Protein AF-0000000071003602 (afdb_homodimer)

Secondary structure (DSSP, 8-state):
---PEEEEEP-BTTTB-TTHHHHHHGGGGTT-HHHHHHHHHHHHHHHHHHHHHHHHHT----HHHHHHHHHHHHHHHTT----HHHHHHHHHHHHTPPBPTTHHHHHHHHHH-SSEEEEEEESS-HHHHIIIIISSSTTGGGGGG-SEEEEGGGTT--TT-HHHHHHHHHHTT--GGGGGGEEEEES-HHHHHHHHHTT-EEEEE-TTSS-----SSTT---SEEESSGGGHHHHHHHHH-/---PEEEEEP-BTTTB-TTHHHHHHGGGGTT-HHHHHHHHHHHHHHHHHHHHHHHHHT----HHHHHHHHHHHHHHHTT----HHHHHHHHHHHHTPPBPTTHHHHHHHHHH-SSEEEEEEESS-HHHHIIIIISSSTTGGGGGG-SEEEEGGGTT--TT-HHHHHHHHHHTT--GGGGGGEEEEES-HHHHHHHHHTT-EEEEE-TTSS-----SSTT---SEEESSGGGHHHHHHHHH-

Organism: Aspergillus flavus (strain ATCC 200026 / FGSC A1120 / IAM 13836 / NRRL 3357 / JCM 12722 / SRRC 167) (NCBI:txid332952)

InterPro domains:
  IPR006328 L-2-Haloacid dehalogenase [TIGR01428] (6-209)
  IPR006439 HAD hydrolase, subfamily IA [PR00413] (4-15)
  IPR006439 HAD hydrolase, subfamily IA [PR00413] (33-46)
  IPR006439 HAD hydrolase, subfamily IA [PR00413] (47-60)
  IPR006439 HAD hydrolase, subfamily IA [PR00413] (111-124)
  IPR006439 HAD hydrolase, subfamily IA [PR00413] (146-162)
  IPR006439 HAD hydrolase, subfamily IA [TIGR01493] (7-196)
  IPR023198 Phosphoglycolate phosphatase-like, domain 2 [G3DSA:1.10.150.240] (18-95)
  IPR023214 HAD superfamily [G3DSA:3.40.50.1000] (6-216)
  IPR036412 HAD-like superfamily [SSF56784] (5-236)
  IPR051540 S-2-haloalkanoic acid dehalogenase [PTHR43316] (3-239)

Foldseek 3Di:
DPAFFEEEEEPEQFFFDLVCLLVVCCVQVVNPSVLSVQLSVQLVVQLVVVQVVCQVVVHFDASLVSSLVSSVVSCVVSVHDDDPVVSVVSSLCVLAGATDPQNVVLLVVLQPDPRYAYEYQYCHDPVSCCSAAPDPHNNNVSVVSHPYYQHLVVVRHGPLPLVSLCVVCVVVVHDLVCLQSYEYEEQDVSNQQSSVVSPYAYEHAPCPPPDDDDVPPPPRDHPYYHNHSNCVVVVVVVVVD/DPAFFEEEEEPEQFFFDLVCLLVVCCVQVVNPSVLSVQLSVQLVVQLVVVQVVCQVVVHFDASLVSSLVSSVVSCVVSVHDDDPVVSVVSSLCVLAGATDPQNVVLLVVLQPDPRYAYEYQYCHDPVSCCSAAPDPHNNNVSVVSHPYYQHLVVVRHDPLPLVSLCVVCVVVVHDLVCLQSYEYEEQDVSNQQSSVVSPYAYEHAPCPPPDDDDVPPPPRDHPYYHNHSNCVVVVVVVVVD

Structure (mmCIF, N/CA/C/O backbone):
data_AF-0000000071003602-model_v1
#
loop_
_entity.id
_entity.type
_entity.pdbx_description
1 polymer 'Haloacid dehalogenase-like hydrolase'
#
loop_
_atom_site.group_PDB
_atom_site.id
_atom_site.type_symbol
_atom_site.label_atom_id
_atom_site.label_alt_id
_atom_site.label_comp_id
_atom_site.label_asym_id
_atom_site.label_entity_id
_atom_site.label_seq_id
_atom_site.pdbx_PDB_ins_code
_atom_site.Cartn_x
_atom_site.Cartn_y
_atom_site.Cartn_z
_atom_site.occupancy
_atom_site.B_iso_or_equiv
_atom_site.auth_seq_id
_atom_site.auth_comp_id
_atom_site.auth_asym_id
_atom_site.auth_atom_id
_atom_site.pdbx_PDB_model_num
ATOM 1 N N . MET A 1 1 ? -23.641 35.125 7.359 1 46.16 1 MET A N 1
ATOM 2 C CA . MET A 1 1 ? -22.406 35 8.125 1 46.16 1 MET A CA 1
ATOM 3 C C . MET A 1 1 ? -21.328 34.312 7.301 1 46.16 1 MET A C 1
ATOM 5 O O . MET A 1 1 ? -21.625 33.5 6.426 1 46.16 1 MET A O 1
ATOM 9 N N . ALA A 1 2 ? -20.156 34.906 7.246 1 61.69 2 ALA A N 1
ATOM 10 C CA . ALA A 1 2 ? -19.188 34.406 6.262 1 61.69 2 ALA A CA 1
ATOM 11 C C . ALA A 1 2 ? -18.875 32.938 6.488 1 61.69 2 ALA A C 1
ATOM 13 O O . ALA A 1 2 ? -18.75 32.5 7.633 1 61.69 2 ALA A O 1
ATOM 14 N N . GLN A 1 3 ? -19.078 32.156 5.547 1 81.69 3 GLN A N 1
ATOM 15 C CA . GLN A 1 3 ? -18.891 30.719 5.633 1 81.69 3 GLN A CA 1
ATOM 16 C C . GLN A 1 3 ? -17.469 30.375 6.055 1 81.69 3 GLN A C 1
ATOM 18 O O . GLN A 1 3 ? -16.5 30.922 5.523 1 81.69 3 GLN A O 1
ATOM 23 N N . THR A 1 4 ? -17.312 29.734 7.277 1 89.94 4 THR A N 1
ATOM 24 C CA . THR A 1 4 ? -16.016 29.312 7.793 1 89.94 4 THR A CA 1
ATOM 25 C C . THR A 1 4 ? -15.445 28.172 6.953 1 89.94 4 THR A C 1
ATOM 27 O O . THR A 1 4 ? -16.141 27.203 6.668 1 89.94 4 THR A O 1
ATOM 30 N N . THR A 1 5 ? -14.258 28.391 6.438 1 94.31 5 THR A N 1
ATOM 31 C CA . THR A 1 5 ? -13.57 27.375 5.652 1 94.31 5 THR A CA 1
ATOM 32 C C . THR A 1 5 ? -12.789 26.438 6.559 1 94.31 5 THR A C 1
ATOM 34 O O . THR A 1 5 ? -11.961 26.875 7.355 1 94.31 5 THR A O 1
ATOM 37 N N . VAL A 1 6 ? -13.109 25.141 6.52 1 97.31 6 VAL A N 1
ATOM 38 C CA . VAL A 1 6 ? -12.383 24.141 7.289 1 97.31 6 VAL A CA 1
ATOM 39 C C . VAL A 1 6 ? -11.102 23.766 6.555 1 97.31 6 VAL A C 1
ATOM 41 O O . VAL A 1 6 ? -11.133 23.453 5.363 1 97.31 6 VAL A O 1
ATOM 44 N N . ILE A 1 7 ? -9.992 23.844 7.227 1 98.25 7 ILE A N 1
ATOM 45 C CA . ILE A 1 7 ? -8.695 23.469 6.688 1 98.25 7 ILE A CA 1
ATOM 46 C C . ILE A 1 7 ? -8.117 22.312 7.504 1 98.25 7 ILE A C 1
ATOM 48 O O . ILE A 1 7 ? -7.641 22.5 8.625 1 98.25 7 ILE A O 1
ATOM 52 N N . ALA A 1 8 ? -8.195 21.094 6.984 1 98.69 8 ALA A N 1
ATOM 53 C CA . ALA A 1 8 ? -7.762 19.891 7.68 1 98.69 8 ALA A CA 1
ATOM 54 C C . ALA A 1 8 ? -6.344 19.5 7.273 1 98.69 8 ALA A C 1
ATOM 56 O O . ALA A 1 8 ? -6.09 19.172 6.113 1 98.69 8 ALA A O 1
ATOM 57 N N . PHE A 1 9 ? -5.441 19.469 8.242 1 97.62 9 PHE A N 1
ATOM 58 C CA . PHE A 1 9 ? -4.027 19.234 7.984 1 97.62 9 PHE A CA 1
ATOM 59 C C . PHE A 1 9 ? -3.65 17.781 8.305 1 97.62 9 PHE A C 1
ATOM 61 O O . PHE A 1 9 ? -3.834 17.328 9.438 1 97.62 9 PHE A O 1
ATOM 68 N N . ASP A 1 10 ? -3.135 17.156 7.273 1 97.94 10 ASP A N 1
ATOM 69 C CA . ASP A 1 10 ? -2.395 15.93 7.535 1 97.94 10 ASP A CA 1
ATOM 70 C C . ASP A 1 10 ? -1.166 16.203 8.398 1 97.94 10 ASP A C 1
ATOM 72 O O . ASP A 1 10 ? -0.612 17.297 8.367 1 97.94 10 ASP A O 1
ATOM 76 N N . VAL A 1 11 ? -0.741 15.156 9.102 1 94.38 11 VAL A N 1
ATOM 77 C CA . VAL A 1 11 ? 0.343 15.375 10.047 1 94.38 11 VAL A CA 1
ATOM 78 C C . VAL A 1 11 ? 1.637 14.766 9.508 1 94.38 11 VAL A C 1
ATOM 80 O O . VAL A 1 11 ? 2.551 15.492 9.117 1 94.38 11 VAL A O 1
ATOM 83 N N . TYR A 1 12 ? 1.685 13.492 9.391 1 92.75 12 TYR A N 1
ATOM 84 C CA . TYR A 1 12 ? 2.916 12.789 9.047 1 92.75 12 TYR A CA 1
ATOM 85 C C . TYR A 1 12 ? 3.223 12.914 7.559 1 92.75 12 TYR A C 1
ATOM 87 O O . TYR A 1 12 ? 2.436 12.469 6.719 1 92.75 12 TYR A O 1
ATOM 95 N N . GLY A 1 13 ? 4.328 13.523 7.289 1 93.25 13 GLY A N 1
ATOM 96 C CA . GLY A 1 13 ? 4.727 13.766 5.914 1 93.25 13 GLY A CA 1
ATOM 97 C C . GLY A 1 13 ? 4.238 15.102 5.379 1 93.25 13 GLY A C 1
ATOM 98 O O . GLY A 1 13 ? 4.598 15.5 4.273 1 93.25 13 GLY A O 1
ATOM 99 N N . THR A 1 14 ? 3.449 15.773 6.176 1 95.88 14 THR A N 1
ATOM 100 C CA . THR A 1 14 ? 2.906 17.062 5.773 1 95.88 14 THR A CA 1
ATOM 101 C C . THR A 1 14 ? 3.318 18.156 6.758 1 95.88 14 THR A C 1
ATOM 103 O O . THR A 1 14 ? 4.078 19.062 6.406 1 95.88 14 THR A O 1
ATOM 106 N N . LEU A 1 15 ? 2.924 18.078 8.016 1 93.75 15 LEU A N 1
ATOM 107 C CA . LEU A 1 15 ? 3.406 18.984 9.047 1 93.75 15 LEU A CA 1
ATOM 108 C C . LEU A 1 15 ? 4.75 18.531 9.602 1 93.75 15 LEU A C 1
ATOM 110 O O . LEU A 1 15 ? 5.664 19.328 9.781 1 93.75 15 LEU A O 1
ATOM 114 N N . LEU A 1 16 ? 4.812 17.219 9.836 1 91.06 16 LEU A N 1
ATOM 115 C CA . LEU A 1 16 ? 6.02 16.625 10.398 1 91.06 16 LEU A CA 1
ATOM 116 C C . LEU A 1 16 ? 6.812 15.883 9.328 1 91.06 16 LEU A C 1
ATOM 118 O O . LEU A 1 16 ? 6.23 15.203 8.477 1 91.06 16 LEU A O 1
ATOM 122 N N . SER A 1 17 ? 8.148 16.016 9.406 1 88.56 17 SER A N 1
ATOM 123 C CA . SER A 1 17 ? 9.023 15.492 8.359 1 88.56 17 SER A CA 1
ATOM 124 C C . SER A 1 17 ? 9.656 14.164 8.773 1 88.56 17 SER A C 1
ATOM 126 O O . SER A 1 17 ? 10.547 14.133 9.617 1 88.56 17 SER A O 1
ATOM 128 N N . PRO A 1 18 ? 9.32 13.133 8.062 1 77.5 18 PRO A N 1
ATOM 129 C CA . PRO A 1 18 ? 9.977 11.852 8.352 1 77.5 18 PRO A CA 1
ATOM 130 C C . PRO A 1 18 ? 11.445 11.828 7.949 1 77.5 18 PRO A C 1
ATOM 132 O O . PRO A 1 18 ? 12.203 10.969 8.398 1 77.5 18 PRO A O 1
ATOM 135 N N . GLY A 1 19 ? 11.914 12.727 7.281 1 74.31 19 GLY A N 1
ATOM 136 C CA . GLY A 1 19 ? 13.281 12.773 6.789 1 74.31 19 GLY A CA 1
ATOM 137 C C . GLY A 1 19 ? 14.312 12.797 7.898 1 74.31 19 GLY A C 1
ATOM 138 O O . GLY A 1 19 ? 15.453 12.375 7.699 1 74.31 19 GLY A O 1
ATOM 139 N N . SER A 1 20 ? 14 13.242 9.023 1 78.44 20 SER A N 1
ATOM 140 C CA . SER A 1 20 ? 14.984 13.32 10.102 1 78.44 20 SER A CA 1
ATOM 141 C C . SER A 1 20 ? 15.234 11.945 10.719 1 78.44 20 SER A C 1
ATOM 143 O O . SER A 1 20 ? 16.25 11.727 11.391 1 78.44 20 SER A O 1
ATOM 145 N N . ILE A 1 21 ? 14.414 11.016 10.367 1 88.19 21 ILE A N 1
ATOM 146 C CA . ILE A 1 21 ? 14.461 9.695 10.992 1 88.19 21 ILE A CA 1
ATOM 147 C C . ILE A 1 21 ? 15.711 8.953 10.516 1 88.19 21 ILE A C 1
ATOM 149 O O . ILE A 1 21 ? 16.359 8.25 11.305 1 88.19 21 ILE A O 1
ATOM 153 N N . ALA A 1 22 ? 16.031 9.141 9.234 1 90.69 22 ALA A N 1
ATOM 154 C CA . ALA A 1 22 ? 17.203 8.461 8.703 1 90.69 22 ALA A CA 1
ATOM 155 C C . ALA A 1 22 ? 18.469 8.875 9.461 1 90.69 22 ALA A C 1
ATOM 157 O O . ALA A 1 22 ? 19.312 8.039 9.773 1 90.69 22 ALA A O 1
ATOM 158 N N . ARG A 1 23 ? 18.578 10.141 9.789 1 90.12 23 ARG A N 1
ATOM 159 C CA . ARG A 1 23 ? 19.734 10.641 10.531 1 90.12 23 ARG A CA 1
ATOM 160 C C . ARG A 1 23 ? 19.781 10.039 11.938 1 90.12 23 ARG A C 1
ATOM 162 O O . ARG A 1 23 ? 20.844 9.633 12.406 1 90.12 23 ARG A O 1
ATOM 169 N N . ASP A 1 24 ? 18.641 9.977 12.539 1 88.31 24 ASP A N 1
ATOM 170 C CA . ASP A 1 24 ? 18.547 9.414 13.883 1 88.31 24 ASP A CA 1
ATOM 171 C C . ASP A 1 24 ? 18.906 7.934 13.891 1 88.31 24 ASP A C 1
ATOM 173 O O . ASP A 1 24 ? 19.516 7.441 14.844 1 88.31 24 ASP A O 1
ATOM 177 N N . LEU A 1 25 ? 18.641 7.215 12.867 1 94.31 25 LEU A N 1
ATOM 178 C CA . LEU A 1 25 ? 18.859 5.781 12.734 1 94.31 25 LEU A CA 1
ATOM 179 C C . LEU A 1 25 ? 20.344 5.469 12.609 1 94.31 25 LEU A C 1
ATOM 181 O O . LEU A 1 25 ? 20.766 4.34 12.867 1 94.31 25 LEU A O 1
ATOM 185 N N . GLU A 1 26 ? 21.078 6.527 12.219 1 94.88 26 GLU A N 1
ATOM 186 C CA . GLU A 1 26 ? 22.484 6.289 11.922 1 94.88 26 GLU A CA 1
ATOM 187 C C . GLU A 1 26 ? 23.219 5.738 13.133 1 94.88 26 GLU A C 1
ATOM 189 O O . GLU A 1 26 ? 24.078 4.855 13 1 94.88 26 GLU A O 1
ATOM 194 N N . GLN A 1 27 ? 22.906 6.176 14.289 1 93.88 27 GLN A N 1
ATOM 195 C CA . GLN A 1 27 ? 23.609 5.777 15.508 1 93.88 27 GLN A CA 1
ATOM 196 C C . GLN A 1 27 ? 23.375 4.305 15.82 1 93.88 27 GLN A C 1
ATOM 198 O O . GLN A 1 27 ? 24.172 3.682 16.531 1 93.88 27 GLN A O 1
ATOM 203 N N . TYR A 1 28 ? 22.344 3.732 15.273 1 94.88 28 TYR A N 1
ATOM 204 C CA . TYR A 1 28 ? 22 2.354 15.586 1 94.88 28 TYR A CA 1
ATOM 205 C C . TYR A 1 28 ? 22.578 1.395 14.555 1 94.88 28 TYR A C 1
ATOM 207 O O . TYR A 1 28 ? 22.469 0.174 14.703 1 94.88 28 TYR A O 1
ATOM 215 N N . VAL A 1 29 ? 23.141 1.965 13.508 1 96.19 29 VAL A N 1
ATOM 216 C CA . VAL A 1 29 ? 23.656 1.116 12.445 1 96.19 29 VAL A CA 1
ATOM 217 C C . VAL A 1 29 ? 25.109 1.495 12.141 1 96.19 29 VAL A C 1
ATOM 219 O O . VAL A 1 29 ? 25.516 1.535 10.977 1 96.19 29 VAL A O 1
ATOM 222 N N . ASN A 1 30 ? 25.891 1.856 13.148 1 95.25 30 ASN A N 1
ATOM 223 C CA . ASN A 1 30 ? 27.297 2.191 13.062 1 95.25 30 ASN A CA 1
ATOM 224 C C . ASN A 1 30 ? 27.547 3.328 12.07 1 95.25 30 ASN A C 1
ATOM 226 O O . ASN A 1 30 ? 28.5 3.281 11.289 1 95.25 30 ASN A O 1
ATOM 230 N N . TYR A 1 31 ? 26.562 4.176 11.922 1 94.81 31 TYR A N 1
ATOM 231 C CA . TYR A 1 31 ? 26.641 5.406 11.141 1 94.81 31 TYR A CA 1
ATOM 232 C C . TYR A 1 31 ? 26.734 5.105 9.648 1 94.81 31 TYR A C 1
ATOM 234 O O . TYR A 1 31 ? 27.344 5.879 8.898 1 94.81 31 TYR A O 1
ATOM 242 N N . ASP A 1 32 ? 26.281 3.949 9.289 1 96 32 ASP A N 1
ATOM 243 C CA . ASP A 1 32 ? 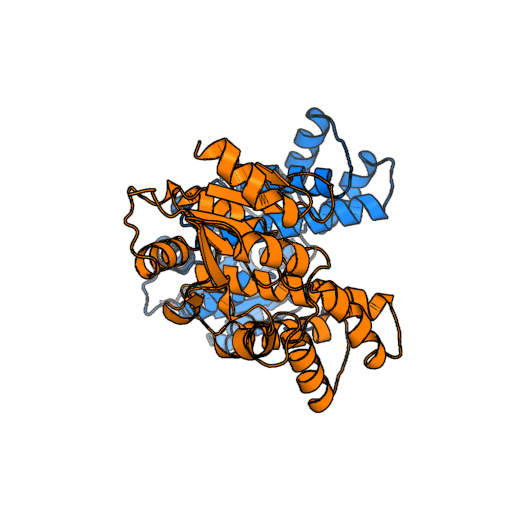26.062 3.625 7.883 1 96 32 ASP A CA 1
ATOM 244 C C . ASP A 1 32 ? 24.875 4.395 7.316 1 96 32 ASP A C 1
ATOM 246 O O . ASP A 1 32 ? 23.719 3.971 7.465 1 96 32 ASP A O 1
ATOM 250 N N . LYS A 1 33 ? 25.172 5.457 6.598 1 95.5 33 LYS A N 1
ATOM 251 C CA . LYS A 1 33 ? 24.141 6.371 6.117 1 95.5 33 LYS A CA 1
ATOM 252 C C . LYS A 1 33 ? 23.203 5.68 5.129 1 95.5 33 LYS A C 1
ATOM 254 O O . LYS A 1 33 ? 21.984 5.898 5.156 1 95.5 33 LYS A O 1
ATOM 259 N N . GLU A 1 34 ? 23.766 4.844 4.332 1 95.5 34 GLU A N 1
ATOM 260 C CA . GLU A 1 34 ? 22.953 4.145 3.332 1 95.5 34 GLU A CA 1
ATOM 261 C C . GLU A 1 34 ? 21.984 3.166 3.988 1 95.5 34 GLU A C 1
ATOM 263 O O . GLU A 1 34 ? 20.812 3.088 3.602 1 95.5 34 GLU A O 1
ATOM 268 N N . ARG A 1 35 ? 22.469 2.438 4.945 1 96.38 35 ARG A N 1
ATOM 269 C CA . ARG A 1 35 ? 21.625 1.494 5.668 1 96.38 35 ARG A CA 1
ATOM 270 C C . ARG A 1 35 ? 20.531 2.223 6.445 1 96.38 35 ARG A C 1
ATOM 272 O O . ARG A 1 35 ? 19.375 1.8 6.445 1 96.38 35 ARG A O 1
ATOM 279 N N . ALA A 1 36 ? 20.891 3.342 7.09 1 96.38 36 ALA A N 1
ATOM 280 C CA . ALA A 1 36 ? 19.922 4.145 7.828 1 96.38 36 ALA A CA 1
ATOM 281 C C . ALA A 1 36 ? 18.812 4.648 6.91 1 96.38 36 ALA A C 1
ATOM 283 O O . ALA A 1 36 ? 17.625 4.562 7.25 1 96.38 36 ALA A O 1
ATOM 284 N N . GLN A 1 37 ? 19.234 5.102 5.758 1 95.94 37 GLN A N 1
ATOM 285 C CA . GLN A 1 37 ? 18.266 5.594 4.785 1 95.94 37 GLN A CA 1
ATOM 286 C C . GLN A 1 37 ? 17.359 4.473 4.297 1 95.94 37 GLN A C 1
ATOM 288 O O . GLN A 1 37 ? 16.156 4.668 4.137 1 95.94 37 GLN A O 1
ATOM 293 N N . SER A 1 38 ? 17.938 3.309 4.066 1 96.44 38 SER A N 1
ATOM 294 C CA . SER A 1 38 ? 17.156 2.16 3.617 1 96.44 38 SER A CA 1
ATOM 295 C C . SER A 1 38 ? 16.109 1.763 4.652 1 96.44 38 SER A C 1
ATOM 297 O O . SER A 1 38 ? 14.953 1.504 4.312 1 96.44 38 SER A O 1
ATOM 299 N N . ILE A 1 39 ? 16.5 1.75 5.918 1 97.38 39 ILE A N 1
ATOM 300 C CA . ILE A 1 39 ? 15.57 1.394 6.992 1 97.38 39 ILE A CA 1
ATOM 301 C C . ILE A 1 39 ? 14.438 2.416 7.062 1 97.38 39 ILE A C 1
ATOM 303 O O . ILE A 1 39 ? 13.266 2.047 7.125 1 97.38 39 ILE A O 1
ATOM 307 N N . ALA A 1 40 ? 14.797 3.674 7.035 1 96.56 40 ALA A N 1
ATOM 308 C CA . ALA A 1 40 ? 13.789 4.734 7.133 1 96.56 40 ALA A CA 1
ATOM 309 C C . ALA A 1 40 ? 12.797 4.652 5.977 1 96.56 40 ALA A C 1
ATOM 311 O O . ALA A 1 40 ? 11.594 4.793 6.176 1 96.56 40 ALA A O 1
ATOM 312 N N . THR A 1 41 ? 13.328 4.406 4.797 1 96 41 THR A N 1
ATOM 313 C CA . THR A 1 41 ? 12.492 4.324 3.6 1 96 41 THR A CA 1
ATOM 314 C C . THR A 1 41 ? 11.539 3.137 3.682 1 96 41 THR A C 1
ATOM 316 O O . THR A 1 41 ? 10.344 3.275 3.422 1 96 41 THR A O 1
ATOM 319 N N . LEU A 1 42 ? 12.039 1.995 4.07 1 97.31 42 LEU A N 1
ATOM 320 C CA . LEU A 1 42 ? 11.211 0.803 4.195 1 97.31 42 LEU A CA 1
ATOM 321 C C . LEU A 1 42 ? 10.195 0.963 5.324 1 97.31 42 LEU A C 1
ATOM 323 O O . LEU A 1 42 ? 9.047 0.541 5.199 1 97.31 42 LEU A O 1
ATOM 327 N N . TRP A 1 43 ? 10.648 1.594 6.402 1 97.56 43 TRP A N 1
ATOM 328 C CA . TRP A 1 43 ? 9.789 1.825 7.555 1 97.56 43 TRP A CA 1
ATOM 329 C C . TRP A 1 43 ? 8.539 2.613 7.156 1 97.56 43 TRP A C 1
ATOM 331 O O . TRP A 1 43 ? 7.418 2.186 7.422 1 97.56 43 TRP A O 1
ATOM 341 N N . ARG A 1 44 ? 8.773 3.645 6.465 1 96.81 44 ARG A N 1
ATOM 342 C CA . ARG A 1 44 ? 7.668 4.492 6.027 1 96.81 44 ARG A CA 1
ATOM 343 C C . ARG A 1 44 ? 6.785 3.762 5.02 1 96.81 44 ARG A C 1
ATOM 345 O O . ARG A 1 44 ? 5.559 3.826 5.102 1 96.81 44 ARG A O 1
ATOM 352 N N . ARG A 1 45 ? 7.371 3.088 4.16 1 97.44 45 ARG A N 1
ATOM 353 C CA . ARG A 1 45 ? 6.621 2.344 3.152 1 97.44 45 ARG A CA 1
ATOM 354 C C . ARG A 1 45 ? 5.723 1.299 3.801 1 97.44 45 ARG A C 1
ATOM 356 O O . ARG A 1 45 ? 4.527 1.229 3.502 1 97.44 45 ARG A O 1
ATOM 363 N N . TYR A 1 46 ? 6.309 0.491 4.676 1 98.62 46 TYR A N 1
ATOM 364 C CA . TYR A 1 46 ? 5.527 -0.556 5.324 1 98.62 46 TYR A CA 1
ATOM 365 C C . TYR A 1 46 ? 4.426 0.042 6.188 1 98.62 46 TYR A C 1
ATOM 367 O O . TYR A 1 46 ? 3.314 -0.491 6.246 1 98.62 46 TYR A O 1
ATOM 375 N N . GLN A 1 47 ? 4.754 1.119 6.863 1 98.12 47 GLN A N 1
ATOM 376 C CA . GLN A 1 47 ? 3.762 1.807 7.684 1 98.12 47 GLN A CA 1
ATOM 377 C C . GLN A 1 47 ? 2.514 2.141 6.871 1 98.12 47 GLN A C 1
ATOM 379 O O . GLN A 1 47 ? 1.396 1.815 7.281 1 98.12 47 GLN A O 1
ATOM 384 N N . LEU A 1 48 ? 2.695 2.672 5.691 1 98.38 48 LEU A N 1
ATOM 385 C CA . LEU A 1 48 ? 1.58 3.07 4.84 1 98.38 48 LEU A CA 1
ATOM 386 C C . LEU A 1 48 ? 0.91 1.851 4.219 1 98.38 48 LEU A C 1
ATOM 388 O O . LEU A 1 48 ? -0.316 1.719 4.262 1 98.38 48 LEU A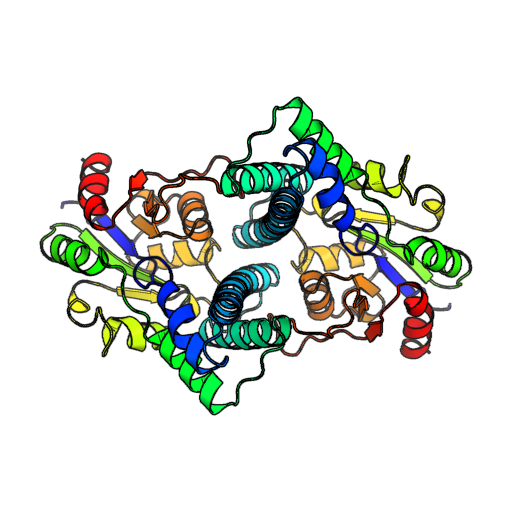 O 1
ATOM 392 N N . GLU A 1 49 ? 1.697 0.932 3.713 1 98.88 49 GLU A N 1
ATOM 393 C CA . GLU A 1 49 ? 1.14 -0.267 3.092 1 98.88 49 GLU A CA 1
ATOM 394 C C . GLU A 1 49 ? 0.253 -1.032 4.07 1 98.88 49 GLU A C 1
ATOM 396 O O . GLU A 1 49 ? -0.803 -1.543 3.689 1 98.88 49 GLU A O 1
ATOM 401 N N . TYR A 1 50 ? 0.722 -1.112 5.289 1 98.88 50 TYR A N 1
ATOM 402 C CA . TYR A 1 50 ? -0.037 -1.859 6.289 1 98.88 50 TYR A CA 1
ATOM 403 C C . TYR A 1 50 ? -1.414 -1.241 6.5 1 98.88 50 TYR A C 1
ATOM 405 O O . TYR A 1 50 ? -2.408 -1.957 6.633 1 98.88 50 TYR A O 1
ATOM 413 N N . THR A 1 51 ? -1.498 0.079 6.523 1 98.94 51 THR A N 1
ATOM 414 C CA . THR A 1 51 ? -2.797 0.708 6.727 1 98.94 51 THR A CA 1
ATOM 415 C C . THR A 1 51 ? -3.748 0.368 5.582 1 98.94 51 THR A C 1
ATOM 417 O O . THR A 1 51 ? -4.926 0.092 5.809 1 98.94 51 THR A O 1
ATOM 420 N N . TRP A 1 52 ? -3.275 0.352 4.379 1 98.94 52 TRP A N 1
ATOM 421 C CA . TRP A 1 52 ? -4.117 0.072 3.221 1 98.94 52 TRP A CA 1
ATOM 422 C C . TRP A 1 52 ? -4.527 -1.397 3.186 1 98.94 52 TRP A C 1
ATOM 424 O O . TRP A 1 52 ? -5.664 -1.724 2.844 1 98.94 52 TRP A O 1
ATOM 434 N N . ARG A 1 53 ? -3.584 -2.264 3.516 1 98.88 53 ARG A N 1
ATOM 435 C CA . ARG A 1 53 ? -3.895 -3.689 3.559 1 98.88 53 ARG A CA 1
ATOM 436 C C . ARG A 1 53 ? -4.902 -3.996 4.66 1 98.88 53 ARG A C 1
ATOM 438 O O . ARG A 1 53 ? -5.824 -4.789 4.465 1 98.88 53 ARG A O 1
ATOM 445 N N . LEU A 1 54 ? -4.719 -3.367 5.824 1 98.88 54 LEU A N 1
ATOM 446 C CA . LEU A 1 54 ? -5.668 -3.535 6.918 1 98.88 54 LEU A CA 1
ATOM 447 C C . LEU A 1 54 ? -7.055 -3.039 6.512 1 98.88 54 LEU A C 1
ATOM 449 O O . LEU A 1 54 ? -8.055 -3.723 6.746 1 98.88 54 LEU A O 1
ATOM 453 N N . ASN A 1 55 ? -7.102 -1.864 5.871 1 98.94 55 ASN A N 1
ATOM 454 C CA . ASN A 1 55 ? -8.375 -1.401 5.32 1 98.94 55 ASN A CA 1
ATOM 455 C C . ASN A 1 55 ? -9.016 -2.457 4.422 1 98.94 55 ASN A C 1
ATOM 457 O O . ASN A 1 55 ? -10.203 -2.756 4.559 1 98.94 55 ASN A O 1
ATOM 461 N N . SER A 1 56 ? -8.195 -3.049 3.51 1 98.81 56 SER A N 1
ATOM 462 C CA . SER A 1 56 ? -8.688 -4.035 2.551 1 98.81 56 SER A CA 1
ATOM 463 C C . SER A 1 56 ? -9.281 -5.246 3.26 1 98.81 56 SER A C 1
ATOM 465 O O . SER A 1 56 ? -10.289 -5.801 2.816 1 98.81 56 SER A O 1
ATOM 467 N N . MET A 1 57 ? -8.703 -5.582 4.41 1 98.62 57 MET A N 1
ATOM 468 C CA . MET A 1 57 ? -9.062 -6.809 5.113 1 98.62 57 MET A CA 1
ATOM 469 C C . MET A 1 57 ? -10.203 -6.559 6.102 1 98.62 57 MET A C 1
ATOM 471 O O . MET A 1 57 ? -10.734 -7.496 6.695 1 98.62 57 MET A O 1
ATOM 475 N N . GLY A 1 58 ? -10.57 -5.309 6.309 1 98.19 58 GLY A N 1
ATOM 476 C CA . GLY A 1 58 ? -11.547 -4.98 7.336 1 98.19 58 GLY A CA 1
ATOM 477 C C . GLY A 1 58 ? -11.016 -5.184 8.742 1 98.19 58 GLY A C 1
ATOM 478 O O . GLY A 1 58 ? -11.781 -5.488 9.664 1 98.19 58 GLY A O 1
ATOM 479 N N . LEU A 1 59 ? -9.703 -5.059 8.891 1 98.25 59 LEU A N 1
ATOM 480 C CA . LEU A 1 59 ? -9.031 -5.172 10.18 1 98.25 59 LEU A CA 1
ATOM 481 C C . LEU A 1 59 ? -8.477 -3.822 10.617 1 98.25 59 LEU A C 1
ATOM 483 O O . LEU A 1 59 ? -8.328 -2.91 9.805 1 98.25 59 LEU A O 1
ATOM 487 N N . TYR A 1 60 ? -8.227 -3.752 11.93 1 98.38 60 TYR A N 1
ATOM 488 C CA . TYR A 1 60 ? -7.645 -2.521 12.453 1 98.38 60 TYR A CA 1
ATOM 489 C C . TYR A 1 60 ? -6.719 -2.812 13.633 1 98.38 60 TYR A C 1
ATOM 491 O O . TYR A 1 60 ? -7.059 -3.607 14.508 1 98.38 60 TYR A O 1
ATOM 499 N N . ILE A 1 61 ? -5.613 -2.279 13.586 1 98.12 61 ILE A N 1
ATOM 500 C CA . ILE A 1 61 ? -4.754 -2.014 14.742 1 98.12 61 ILE A CA 1
ATOM 501 C C . ILE A 1 61 ? -4.352 -0.541 14.75 1 98.12 61 ILE A C 1
ATOM 503 O O . ILE A 1 61 ? -4.418 0.136 13.719 1 98.12 61 ILE A O 1
ATOM 507 N N . SER A 1 62 ? -4 -0.027 15.883 1 98 62 SER A N 1
ATOM 508 C CA . SER A 1 62 ? -3.734 1.405 15.961 1 98 62 SER A CA 1
ATOM 509 C C . SER A 1 62 ? -2.537 1.793 15.102 1 98 62 SER A C 1
ATOM 511 O O . SER A 1 62 ? -1.681 0.956 14.805 1 98 62 SER A O 1
ATOM 513 N N . PHE A 1 63 ? -2.494 3.051 14.656 1 97.94 63 PHE A N 1
ATOM 514 C CA . PHE A 1 63 ? -1.373 3.533 13.859 1 97.94 63 PHE A CA 1
ATOM 515 C C . PHE A 1 63 ? -0.062 3.387 14.625 1 97.94 63 PHE A C 1
ATOM 517 O O . PHE A 1 63 ? 0.985 3.133 14.023 1 97.94 63 PHE A O 1
ATOM 524 N N . GLU A 1 64 ? -0.122 3.518 15.953 1 96.31 64 GLU A N 1
ATOM 525 C CA . GLU A 1 64 ? 1.044 3.281 16.797 1 96.31 64 GLU A CA 1
ATOM 526 C C . GLU A 1 64 ? 1.566 1.857 16.641 1 96.31 64 GLU A C 1
ATOM 528 O O . GLU A 1 64 ? 2.77 1.647 16.469 1 96.31 64 GLU A O 1
ATOM 533 N N . GLU A 1 65 ? 0.689 0.931 16.688 1 97.81 65 GLU A N 1
ATOM 534 C CA . GLU A 1 65 ? 1.068 -0.468 16.516 1 97.81 65 GLU A CA 1
ATOM 535 C C . GLU A 1 65 ? 1.577 -0.729 15.094 1 97.81 65 GLU A C 1
ATOM 537 O O . GLU A 1 65 ? 2.562 -1.444 14.906 1 97.81 65 GLU A O 1
ATOM 542 N N . VAL A 1 66 ? 0.89 -0.142 14.109 1 98.56 66 VAL A N 1
ATOM 543 C CA . VAL A 1 66 ? 1.324 -0.251 12.727 1 98.56 66 VAL A CA 1
ATOM 544 C C . VAL A 1 66 ? 2.756 0.264 12.586 1 98.56 66 VAL A C 1
ATOM 546 O O . VAL A 1 66 ? 3.588 -0.365 11.93 1 98.56 66 VAL A O 1
ATOM 549 N N . THR A 1 67 ? 2.988 1.396 13.211 1 97.38 67 THR A N 1
ATOM 550 C CA . THR A 1 67 ? 4.301 2.029 13.148 1 97.38 67 THR A CA 1
ATOM 551 C C . THR A 1 67 ? 5.367 1.126 13.766 1 97.38 67 THR A C 1
ATOM 553 O O . THR A 1 67 ? 6.438 0.935 13.188 1 97.38 67 THR A O 1
ATOM 556 N N . HIS A 1 68 ? 5.031 0.577 14.859 1 98.12 68 HIS A N 1
ATOM 557 C CA . HIS A 1 68 ? 5.934 -0.362 15.516 1 98.12 68 HIS A CA 1
ATOM 558 C C . HIS A 1 68 ? 6.211 -1.571 14.633 1 98.12 68 HIS A C 1
ATOM 560 O O . HIS A 1 68 ? 7.371 -1.924 14.406 1 98.12 68 HIS A O 1
ATOM 566 N N . ASN A 1 69 ? 5.176 -2.205 14.172 1 98.69 69 ASN A N 1
ATOM 567 C CA . ASN A 1 69 ? 5.305 -3.398 13.344 1 98.69 69 ASN A CA 1
ATOM 568 C C . ASN A 1 69 ? 6.113 -3.117 12.078 1 98.69 69 ASN A C 1
ATOM 570 O O . ASN A 1 69 ? 6.938 -3.938 11.672 1 98.69 69 ASN A O 1
ATOM 574 N N . ALA A 1 70 ? 5.855 -1.966 11.461 1 98.5 70 ALA A N 1
ATOM 575 C CA . ALA A 1 70 ? 6.566 -1.571 10.25 1 98.5 70 ALA A CA 1
ATOM 576 C C . ALA A 1 70 ? 8.062 -1.414 10.508 1 98.5 70 ALA A C 1
ATOM 578 O O . ALA A 1 70 ? 8.883 -1.792 9.68 1 98.5 70 ALA A O 1
ATOM 579 N N . LEU A 1 71 ? 8.391 -0.861 11.695 1 98 71 LEU A N 1
ATOM 580 C CA . LEU A 1 71 ? 9.797 -0.722 12.055 1 98 71 LEU A CA 1
ATOM 581 C C . LEU A 1 71 ? 10.469 -2.086 12.148 1 98 71 LEU A C 1
ATOM 583 O O . LEU A 1 71 ? 11.539 -2.297 11.57 1 98 71 LEU A O 1
ATOM 587 N N . ILE A 1 72 ? 9.828 -2.994 12.805 1 98.25 72 ILE A N 1
ATOM 588 C CA . ILE A 1 72 ? 10.391 -4.324 12.984 1 98.25 72 ILE A CA 1
ATOM 589 C C . ILE A 1 72 ? 10.594 -4.992 11.633 1 98.25 72 ILE A C 1
ATOM 591 O O . ILE A 1 72 ? 11.648 -5.586 11.375 1 98.25 72 ILE A O 1
ATOM 595 N N . HIS A 1 73 ? 9.602 -4.863 10.797 1 98.44 73 HIS A N 1
ATOM 596 C CA . HIS A 1 73 ? 9.703 -5.426 9.453 1 98.44 73 HIS A CA 1
ATOM 597 C C . HIS A 1 73 ? 10.867 -4.816 8.68 1 98.44 73 HIS A C 1
ATOM 599 O O . HIS A 1 73 ? 11.625 -5.535 8.023 1 98.44 73 HIS A O 1
ATOM 605 N N . ALA A 1 74 ? 11 -3.498 8.734 1 97.94 74 ALA A N 1
ATOM 606 C CA . ALA A 1 74 ? 12.078 -2.809 8.031 1 97.94 74 ALA A CA 1
ATOM 607 C C . ALA A 1 74 ? 13.445 -3.279 8.531 1 97.94 74 ALA A C 1
ATOM 609 O O . ALA A 1 74 ? 14.367 -3.48 7.738 1 97.94 74 ALA A O 1
ATOM 610 N N . LEU A 1 75 ? 13.547 -3.461 9.852 1 97.75 75 LEU A N 1
ATOM 611 C CA . LEU A 1 75 ? 14.789 -3.941 10.438 1 97.75 75 LEU A CA 1
ATOM 612 C C . LEU A 1 75 ? 15.102 -5.355 9.961 1 97.75 75 LEU A C 1
ATOM 614 O O . LEU A 1 75 ? 16.234 -5.645 9.555 1 97.75 75 LEU A O 1
ATOM 618 N N . LEU A 1 76 ? 14.141 -6.191 9.898 1 96.94 76 LEU A N 1
ATOM 619 C CA . LEU A 1 76 ? 14.328 -7.566 9.438 1 96.94 76 LEU A CA 1
ATOM 620 C C . LEU A 1 76 ? 14.75 -7.602 7.977 1 96.94 76 LEU A C 1
ATOM 622 O O . LEU A 1 76 ? 15.711 -8.289 7.625 1 96.94 76 LEU A O 1
ATOM 626 N N . ASP A 1 77 ? 14.133 -6.816 7.156 1 96.69 77 ASP A N 1
ATOM 627 C CA . ASP A 1 77 ? 14.391 -6.828 5.723 1 96.69 77 ASP A CA 1
ATOM 628 C C . ASP A 1 77 ? 15.789 -6.293 5.41 1 96.69 77 ASP A C 1
ATOM 630 O O . ASP A 1 77 ? 16.359 -6.594 4.355 1 96.69 77 ASP A O 1
ATOM 634 N N . THR A 1 78 ? 16.312 -5.488 6.273 1 96.31 78 THR A N 1
ATOM 635 C CA . THR A 1 78 ? 17.625 -4.918 6.035 1 96.31 78 THR A CA 1
ATOM 636 C C . THR A 1 78 ? 18.703 -5.684 6.812 1 96.31 78 THR A C 1
ATOM 638 O O . THR A 1 78 ? 19.859 -5.289 6.828 1 96.31 78 THR A O 1
ATOM 641 N N . GLY A 1 79 ? 18.281 -6.719 7.516 1 95.06 79 GLY A N 1
ATOM 642 C CA . GLY A 1 79 ? 19.219 -7.516 8.297 1 95.06 79 GLY A CA 1
ATOM 643 C C . GLY A 1 79 ? 19.797 -6.762 9.477 1 95.06 79 GLY A C 1
ATOM 644 O O . GLY A 1 79 ? 20.953 -6.973 9.844 1 95.06 79 GLY A O 1
ATOM 645 N N . THR A 1 80 ? 19.062 -5.832 9.992 1 96.25 80 THR A N 1
ATOM 646 C CA . THR A 1 80 ? 19.516 -4.996 11.094 1 96.25 80 THR A CA 1
ATOM 647 C C . THR A 1 80 ? 18.906 -5.465 12.414 1 96.25 80 THR A C 1
ATOM 649 O O . THR A 1 80 ? 17.719 -5.773 12.477 1 96.25 80 THR A O 1
ATOM 652 N N . SER A 1 81 ? 19.734 -5.574 13.352 1 95 81 SER A N 1
ATOM 653 C CA . SER A 1 81 ? 19.266 -5.918 14.688 1 95 81 SER A CA 1
ATOM 654 C C . SER A 1 81 ? 19.484 -4.762 15.664 1 95 81 SER A C 1
ATOM 656 O O . SER A 1 81 ? 20.594 -4.242 15.781 1 95 81 SER A O 1
ATOM 658 N N . ILE A 1 82 ? 18.453 -4.332 16.25 1 95.5 82 ILE A N 1
ATOM 659 C CA . ILE A 1 82 ? 18.469 -3.291 17.266 1 95.5 82 ILE A CA 1
ATOM 660 C C . ILE A 1 82 ? 17.797 -3.805 18.547 1 95.5 82 ILE A C 1
ATOM 662 O O . ILE A 1 82 ? 16.75 -4.441 18.484 1 95.5 82 ILE A O 1
ATOM 666 N N . GLN A 1 83 ? 18.391 -3.555 19.688 1 95.12 83 GLN A N 1
ATOM 667 C CA . GLN A 1 83 ? 17.859 -4.02 20.969 1 95.12 83 GLN A CA 1
ATOM 668 C C . GLN A 1 83 ? 16.562 -3.293 21.328 1 95.12 83 GLN A C 1
ATOM 670 O O . GLN A 1 83 ? 16.281 -2.229 20.781 1 95.12 83 GLN A O 1
ATOM 675 N N . ASP A 1 84 ? 15.844 -3.822 22.25 1 96.31 84 ASP A N 1
ATOM 676 C CA . ASP A 1 84 ? 14.516 -3.332 22.625 1 96.31 84 ASP A CA 1
ATOM 677 C C . ASP A 1 84 ? 14.57 -1.859 23.031 1 96.31 84 ASP A C 1
ATOM 679 O O . ASP A 1 84 ? 13.68 -1.083 22.672 1 96.31 84 ASP A O 1
ATOM 683 N N . ASP A 1 85 ? 15.602 -1.519 23.703 1 96.12 85 ASP A N 1
ATOM 684 C CA . ASP A 1 85 ? 15.719 -0.125 24.125 1 96.12 85 ASP A CA 1
ATOM 685 C C . ASP A 1 85 ? 15.883 0.798 22.922 1 96.12 85 ASP A C 1
ATOM 687 O O . ASP A 1 85 ? 15.359 1.914 22.906 1 96.12 85 ASP A O 1
ATOM 691 N N . GLY A 1 86 ? 16.656 0.318 21.984 1 95.38 86 GLY A N 1
ATOM 692 C CA . GLY A 1 86 ? 16.828 1.08 20.766 1 95.38 86 GLY A CA 1
ATOM 693 C C . GLY A 1 86 ? 15.539 1.229 19.969 1 95.38 86 GLY A C 1
ATOM 694 O O . GLY A 1 86 ? 15.266 2.295 19.422 1 95.38 86 GLY A O 1
ATOM 695 N N . ILE A 1 87 ? 14.758 0.146 19.938 1 97 87 ILE A N 1
ATOM 696 C CA . ILE A 1 87 ? 13.469 0.177 19.25 1 97 87 ILE A CA 1
ATOM 697 C C . ILE A 1 87 ? 12.555 1.206 19.922 1 97 87 ILE A C 1
ATOM 699 O O . ILE A 1 87 ? 11.93 2.018 19.234 1 97 87 ILE A O 1
ATOM 703 N N . LYS A 1 88 ? 12.555 1.196 21.188 1 96.06 88 LYS A N 1
ATOM 704 C CA . LYS A 1 88 ? 11.75 2.156 21.938 1 96.06 88 LYS A CA 1
ATOM 705 C C . LYS A 1 88 ? 12.18 3.59 21.641 1 96.06 88 LYS A C 1
ATOM 707 O O . LYS A 1 88 ? 11.336 4.469 21.453 1 96.06 88 LYS A O 1
ATOM 712 N N . GLU A 1 89 ? 13.461 3.812 21.562 1 93.81 89 GLU A N 1
ATOM 713 C CA . GLU A 1 89 ? 13.984 5.145 21.281 1 93.81 89 GLU A CA 1
ATOM 714 C C . GLU A 1 89 ? 13.617 5.59 19.859 1 93.81 89 GLU A C 1
ATOM 716 O O . GLU A 1 89 ? 13.273 6.75 19.641 1 93.81 89 GLU A O 1
ATOM 721 N N . LEU A 1 90 ? 13.719 4.656 18.969 1 94.31 90 LEU A N 1
ATOM 722 C CA . LEU A 1 90 ? 13.375 4.98 17.594 1 94.31 90 LEU A CA 1
ATOM 723 C C . LEU A 1 90 ? 11.906 5.348 17.469 1 94.31 90 LEU A C 1
ATOM 725 O O . LEU A 1 90 ? 11.555 6.281 16.734 1 94.31 90 LEU A O 1
ATOM 729 N N . LEU A 1 91 ? 11.062 4.656 18.125 1 94 91 LEU A N 1
ATOM 730 C CA . LEU A 1 91 ? 9.633 4.961 18.109 1 94 91 LEU A CA 1
ATOM 731 C C . LEU A 1 91 ? 9.359 6.32 18.75 1 94 91 LEU A C 1
ATOM 733 O O . LEU A 1 91 ? 8.508 7.07 18.281 1 94 91 LEU A O 1
ATOM 737 N N . GLN A 1 92 ? 10.117 6.629 19.75 1 89.38 92 GLN A N 1
ATOM 738 C CA . GLN A 1 92 ? 9.992 7.941 20.375 1 89.38 92 GLN A CA 1
ATOM 739 C C . GLN A 1 92 ? 10.438 9.047 19.422 1 89.38 92 GLN A C 1
ATOM 741 O O . GLN A 1 92 ? 9.844 10.125 19.391 1 89.38 92 GLN A O 1
ATOM 746 N N . MET A 1 93 ? 11.461 8.758 18.719 1 86.94 93 MET A N 1
ATOM 747 C CA . MET A 1 93 ? 11.922 9.727 17.734 1 86.94 93 MET A CA 1
ATOM 748 C C . MET A 1 93 ? 10.875 9.93 16.641 1 86.94 93 MET A C 1
ATOM 750 O O . MET A 1 93 ? 10.688 11.047 16.156 1 86.94 93 MET A O 1
ATOM 754 N N . HIS A 1 94 ? 10.281 8.875 16.25 1 89.19 94 HIS A N 1
ATOM 755 C CA . HIS A 1 94 ? 9.195 8.961 15.281 1 89.19 94 HIS A CA 1
ATOM 756 C C . HIS A 1 94 ? 8.07 9.859 15.797 1 89.19 94 HIS A C 1
ATOM 758 O O . HIS A 1 94 ? 7.492 10.633 15.031 1 89.19 94 HIS A O 1
ATOM 764 N N . ASP A 1 95 ? 7.816 9.789 17.031 1 84.5 95 ASP A N 1
ATOM 765 C CA . ASP A 1 95 ? 6.766 10.586 17.656 1 84.5 95 ASP A CA 1
ATOM 766 C C . ASP A 1 95 ? 7.18 12.047 17.766 1 84.5 95 ASP A C 1
ATOM 768 O O . ASP A 1 95 ? 6.328 12.93 17.922 1 84.5 95 ASP A O 1
ATOM 772 N N . ASN A 1 96 ? 8.469 12.305 17.688 1 81.88 96 ASN A N 1
ATOM 773 C CA . ASN A 1 96 ? 8.984 13.648 17.906 1 81.88 96 ASN A CA 1
ATOM 774 C C . ASN A 1 96 ? 9.68 14.195 16.656 1 81.88 96 ASN A C 1
ATOM 776 O O . ASN A 1 96 ? 10.688 14.898 16.75 1 81.88 96 ASN A O 1
ATOM 780 N N . MET A 1 97 ? 9.188 13.812 15.602 1 84.88 97 MET A N 1
ATOM 781 C CA . MET A 1 97 ? 9.75 14.281 14.344 1 84.88 97 MET A CA 1
ATOM 782 C C . MET A 1 97 ? 9.672 15.805 14.25 1 84.88 97 MET A C 1
ATOM 784 O O . MET A 1 97 ? 8.703 16.406 14.711 1 84.88 97 MET A O 1
ATOM 788 N N . ALA A 1 98 ? 10.656 16.359 13.57 1 84.19 98 ALA A N 1
ATOM 789 C CA . ALA A 1 98 ? 10.68 17.812 13.359 1 84.19 98 ALA A CA 1
ATOM 790 C C . ALA A 1 98 ? 9.609 18.234 12.367 1 84.19 98 ALA A C 1
ATOM 792 O O . ALA A 1 98 ? 9.266 17.484 11.453 1 84.19 98 ALA A O 1
ATOM 793 N N . ALA A 1 99 ? 9.109 19.438 12.523 1 89.88 99 ALA A N 1
ATOM 794 C CA . ALA A 1 99 ? 8.203 20.031 11.539 1 89.88 99 ALA A CA 1
ATOM 795 C C . ALA A 1 99 ? 8.969 20.484 10.297 1 89.88 99 ALA A C 1
ATOM 797 O O . ALA A 1 99 ? 10.156 20.812 10.383 1 89.88 99 ALA A O 1
ATOM 798 N N . PHE A 1 100 ? 8.336 20.453 9.172 1 92.12 100 PHE A N 1
ATOM 799 C CA . PHE A 1 100 ? 8.914 21.094 7.996 1 92.12 100 PHE A CA 1
ATOM 800 C C . PHE A 1 100 ? 9.117 22.578 8.227 1 92.12 100 PHE A C 1
ATOM 802 O O . PHE A 1 100 ? 8.359 23.203 8.969 1 92.12 100 PHE A O 1
ATOM 809 N N . PRO A 1 101 ? 10.094 23.172 7.559 1 91.62 101 PRO A N 1
ATOM 810 C CA . PRO A 1 101 ? 10.445 24.578 7.828 1 91.62 101 PRO A CA 1
ATOM 811 C C . PRO A 1 101 ? 9.312 25.531 7.484 1 91.62 101 PRO A C 1
ATOM 813 O O . PRO A 1 101 ? 9.25 26.641 8.039 1 91.62 101 PRO A O 1
ATOM 816 N N . ASP A 1 102 ? 8.414 25.172 6.648 1 95.38 102 ASP A N 1
ATOM 817 C CA . ASP A 1 102 ? 7.359 26.062 6.195 1 95.38 102 ASP A CA 1
ATOM 818 C C . ASP A 1 102 ? 6.141 26 7.113 1 95.38 102 ASP A C 1
ATOM 820 O O . ASP A 1 102 ? 5.184 26.766 6.945 1 95.38 102 ASP A O 1
ATOM 824 N N . VAL A 1 103 ? 6.176 25.109 8.141 1 94.31 103 VAL A N 1
ATOM 825 C CA . VAL A 1 103 ? 4.996 24.844 8.961 1 94.31 103 VAL A CA 1
ATOM 826 C C . VAL A 1 103 ? 4.75 26.016 9.906 1 94.31 103 VAL A C 1
ATOM 828 O O . VAL A 1 103 ? 3.648 26.562 9.938 1 94.31 103 VAL A O 1
ATOM 831 N N . GLU A 1 104 ? 5.746 26.453 10.633 1 92.12 104 GLU A N 1
ATOM 832 C CA . GLU A 1 104 ? 5.551 27.5 11.633 1 92.12 104 GLU A CA 1
ATOM 833 C C . GLU A 1 104 ? 5.105 28.812 10.984 1 92.12 104 GLU A C 1
ATOM 835 O O . GLU A 1 104 ? 4.129 29.422 11.414 1 92.12 104 GLU A O 1
ATOM 840 N N . PRO A 1 105 ? 5.816 29.219 9.883 1 93.88 105 PRO A N 1
ATOM 841 C CA . PRO A 1 105 ? 5.328 30.438 9.219 1 93.88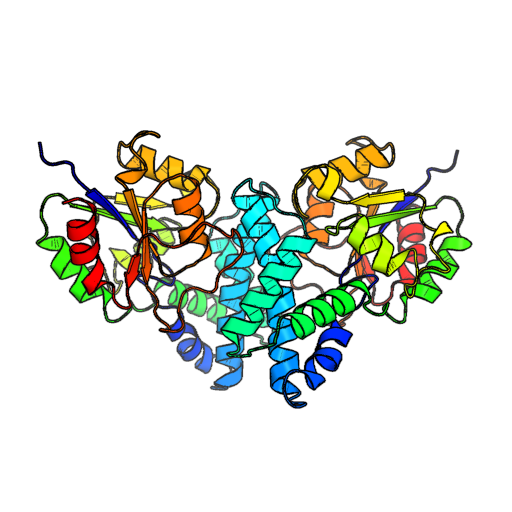 105 PRO A CA 1
ATOM 842 C C . PRO A 1 105 ? 3.891 30.297 8.727 1 93.88 105 PRO A C 1
ATOM 844 O O . PRO A 1 105 ? 3.115 31.25 8.797 1 93.88 105 PRO A O 1
ATOM 847 N N . ALA A 1 106 ? 3.516 29.203 8.203 1 95.56 106 ALA A N 1
ATOM 848 C CA . ALA A 1 106 ? 2.156 28.969 7.715 1 95.56 106 ALA A CA 1
ATOM 849 C C . ALA A 1 106 ? 1.148 29.047 8.859 1 95.56 106 ALA A C 1
ATOM 851 O O . ALA A 1 106 ? 0.068 29.625 8.711 1 95.56 106 ALA A O 1
ATOM 852 N N . LEU A 1 107 ? 1.479 28.469 9.984 1 93.5 107 LEU A N 1
ATOM 853 C CA . LEU A 1 107 ? 0.591 28.484 11.148 1 93.5 107 LEU A CA 1
ATOM 854 C C . LEU A 1 107 ? 0.441 29.906 11.688 1 93.5 107 LEU A C 1
ATOM 856 O O . LEU A 1 107 ? -0.632 30.281 12.164 1 93.5 107 LEU A O 1
ATOM 860 N N . ASP A 1 108 ? 1.525 30.656 11.594 1 92.88 108 ASP A N 1
ATOM 861 C CA . ASP A 1 108 ? 1.452 32.062 11.984 1 92.88 108 ASP A CA 1
ATOM 862 C C . ASP A 1 108 ? 0.453 32.812 11.117 1 92.88 108 ASP A C 1
ATOM 864 O O . ASP A 1 108 ? -0.311 33.656 11.617 1 92.88 108 ASP A O 1
ATOM 868 N N . GLN A 1 109 ? 0.483 32.531 9.859 1 94.44 109 GLN A N 1
ATOM 869 C CA . GLN A 1 109 ? -0.472 33.125 8.938 1 94.44 109 GLN A CA 1
ATOM 870 C C . GLN A 1 109 ? -1.9 32.719 9.266 1 94.44 109 GLN A C 1
ATOM 872 O O . GLN A 1 109 ? -2.818 33.531 9.258 1 94.44 109 GLN A O 1
ATOM 877 N N . LEU A 1 110 ? -2.082 31.547 9.562 1 94.31 110 LEU A N 1
ATOM 878 C CA . LEU A 1 110 ? -3.398 30.984 9.867 1 94.31 110 LEU A CA 1
ATOM 879 C C . LEU A 1 110 ? -3.969 31.609 11.141 1 94.31 110 LEU A C 1
ATOM 881 O O . LEU A 1 110 ? -5.176 31.844 11.234 1 94.31 110 LEU A O 1
ATOM 885 N N . ALA A 1 111 ? -3.102 31.844 12.078 1 92.06 111 ALA A N 1
ATOM 886 C CA . ALA A 1 111 ? -3.516 32.438 13.352 1 92.06 111 ALA A CA 1
ATOM 887 C C . ALA A 1 111 ? -4.125 33.812 13.156 1 92.06 111 ALA A C 1
ATOM 889 O O . ALA A 1 111 ? -4.973 34.25 13.938 1 92.06 111 ALA A O 1
ATOM 890 N N . ARG A 1 112 ? -3.766 34.469 12.062 1 93.44 112 ARG A N 1
ATOM 891 C CA . ARG A 1 112 ? -4.219 35.812 11.797 1 93.44 112 ARG A CA 1
ATOM 892 C C . ARG A 1 112 ? -5.406 35.844 10.836 1 93.44 112 ARG A C 1
ATOM 894 O O . ARG A 1 112 ? -6.059 36.844 10.648 1 93.44 112 ARG A O 1
ATOM 901 N N . ALA A 1 113 ? -5.574 34.688 10.242 1 93.25 113 ALA A N 1
ATOM 902 C CA . ALA A 1 113 ? -6.629 34.625 9.234 1 93.25 113 ALA A CA 1
ATOM 903 C C . ALA A 1 113 ? -8.008 34.594 9.883 1 93.25 113 ALA A C 1
ATOM 905 O O . ALA A 1 113 ? -8.18 34.062 10.977 1 93.25 113 ALA A O 1
ATOM 906 N N . GLN A 1 114 ? -8.898 35.25 9.156 1 91.44 114 GLN A N 1
ATOM 907 C CA . GLN A 1 114 ? -10.289 35.25 9.609 1 91.44 114 GLN A CA 1
ATOM 908 C C . GLN A 1 114 ? -11.109 34.219 8.859 1 91.44 114 GLN A C 1
ATOM 910 O O . GLN A 1 114 ? -10.734 33.812 7.758 1 91.44 114 GLN A O 1
ATOM 915 N N . ASN A 1 115 ? -12.086 33.656 9.453 1 91.69 115 ASN A N 1
ATOM 916 C CA . ASN A 1 115 ? -13.078 32.781 8.852 1 91.69 115 ASN A CA 1
ATOM 917 C C . ASN A 1 115 ? -12.461 31.469 8.383 1 91.69 115 ASN A C 1
ATOM 919 O O . ASN A 1 115 ? -12.812 30.953 7.32 1 91.69 115 ASN A O 1
ATOM 923 N N . VAL A 1 116 ? -11.43 31 9.008 1 94.5 116 VAL A N 1
ATOM 924 C CA . VAL A 1 116 ? -10.852 29.688 8.758 1 94.5 116 VAL A CA 1
ATOM 925 C C . VAL A 1 116 ? -10.859 28.875 10.055 1 94.5 116 VAL A C 1
ATOM 927 O O . VAL A 1 116 ? -10.836 29.438 11.148 1 94.5 116 VAL A O 1
ATOM 930 N N . MET A 1 117 ? -10.969 27.625 9.898 1 95.44 117 MET A N 1
ATOM 931 C CA . MET A 1 117 ? -10.953 26.672 11 1 95.44 117 MET A CA 1
ATOM 932 C C . MET A 1 117 ? -9.922 25.562 10.758 1 95.44 117 MET A C 1
ATOM 934 O O . MET A 1 117 ? -10.227 24.547 10.141 1 95.44 117 MET A O 1
ATOM 938 N N . PRO A 1 118 ? -8.711 25.766 11.266 1 96.19 118 PRO A N 1
ATOM 939 C CA . PRO A 1 118 ? -7.691 24.734 11.141 1 96.19 118 PRO A CA 1
ATOM 940 C C . PRO A 1 118 ? -7.977 23.516 12.016 1 96.19 118 PRO A C 1
ATOM 942 O O . PRO A 1 118 ? -8.352 23.656 13.18 1 96.19 118 PRO A O 1
ATOM 945 N N . ILE A 1 119 ? -7.875 22.297 11.422 1 96.44 119 ILE A N 1
ATOM 946 C CA . ILE A 1 119 ? -8.102 21.016 12.078 1 96.44 119 ILE A CA 1
ATOM 947 C C . ILE A 1 119 ? -6.91 20.094 11.812 1 96.44 119 ILE A C 1
ATOM 949 O O . ILE A 1 119 ? -6.348 20.078 10.719 1 96.44 119 ILE A O 1
ATOM 953 N N . ILE A 1 120 ? -6.469 19.422 12.906 1 95.44 120 ILE A N 1
ATOM 954 C CA . ILE A 1 120 ? -5.547 18.312 12.688 1 95.44 120 ILE A CA 1
ATOM 955 C C . ILE A 1 120 ? -6.324 17.078 12.227 1 95.44 120 ILE A C 1
ATOM 957 O O . ILE A 1 120 ? -7.305 16.672 12.867 1 95.44 120 ILE A O 1
ATOM 961 N N . PHE A 1 121 ? -6.004 16.516 11.078 1 98 121 PHE A N 1
ATOM 962 C CA . PHE A 1 121 ? -6.617 15.32 10.516 1 98 121 PHE A CA 1
ATOM 963 C C . PHE A 1 121 ? -5.57 14.242 10.25 1 98 121 PHE A C 1
ATOM 965 O O . PHE A 1 121 ? -4.777 14.359 9.32 1 98 121 PHE A O 1
ATOM 972 N N . THR A 1 122 ? -5.59 13.141 11.094 1 97.5 122 THR A N 1
ATOM 973 C CA . THR A 1 122 ? -4.398 12.305 11.102 1 97.5 122 THR A CA 1
ATOM 974 C C . THR A 1 122 ? -4.777 10.828 11.211 1 97.5 122 THR A C 1
ATOM 976 O O . THR A 1 122 ? -5.801 10.484 11.812 1 97.5 122 THR A O 1
ATOM 979 N N . ASN A 1 123 ? -3.938 9.938 10.586 1 97.88 123 ASN A N 1
ATOM 980 C CA . ASN A 1 123 ? -3.982 8.5 10.852 1 97.88 123 ASN A CA 1
ATOM 981 C C . ASN A 1 123 ? -3.518 8.18 12.266 1 97.88 123 ASN A C 1
ATOM 983 O O . ASN A 1 123 ? -3.842 7.121 12.805 1 97.88 123 ASN A O 1
ATOM 987 N N . GLY A 1 124 ? -2.756 9.078 12.891 1 96.12 124 GLY A N 1
ATOM 988 C CA . GLY A 1 124 ? -2.154 8.836 14.188 1 96.12 124 GLY A CA 1
ATOM 989 C C . GLY A 1 124 ? -3.16 8.844 15.32 1 96.12 124 GLY A C 1
ATOM 990 O O . GLY A 1 124 ? -4.258 9.391 15.188 1 96.12 124 GLY A O 1
ATOM 991 N N . THR A 1 125 ? -2.789 8.172 16.344 1 95.38 125 THR A N 1
ATOM 992 C CA . THR A 1 125 ? -3.617 8.211 17.547 1 95.38 125 THR A CA 1
ATOM 993 C C . THR A 1 125 ? -3.48 9.555 18.266 1 95.38 125 THR A C 1
ATOM 995 O O . THR A 1 125 ? -2.518 10.289 18.031 1 95.38 125 THR A O 1
ATOM 998 N N . SER A 1 126 ? -4.438 9.82 19.078 1 89.06 126 SER A N 1
ATOM 999 C CA . SER A 1 126 ? -4.359 11.039 19.875 1 89.06 126 SER A CA 1
ATOM 1000 C C . SER A 1 126 ? -3.09 11.062 20.719 1 89.06 126 SER A C 1
ATOM 1002 O O . SER A 1 126 ? -2.484 12.117 20.906 1 89.06 126 SER A O 1
ATOM 1004 N N . ASN A 1 127 ? -2.682 9.93 21.156 1 87.31 127 ASN A N 1
ATOM 1005 C CA . ASN A 1 127 ? -1.456 9.82 21.938 1 87.31 127 ASN A CA 1
ATOM 1006 C C . ASN A 1 127 ? -0.228 10.203 21.109 1 87.31 127 ASN A C 1
ATOM 1008 O O . ASN A 1 127 ? 0.62 10.969 21.562 1 87.31 127 ASN A O 1
ATOM 1012 N N . MET A 1 128 ? -0.152 9.734 19.922 1 86.94 128 MET A N 1
ATOM 1013 C CA . MET A 1 128 ? 0.962 10.039 19.031 1 86.94 128 MET A CA 1
ATOM 1014 C C . MET A 1 128 ? 1.024 11.539 18.75 1 86.94 128 MET A C 1
ATOM 1016 O O . MET A 1 128 ? 2.096 12.141 18.812 1 86.94 128 MET A O 1
ATOM 1020 N N . VAL A 1 129 ? -0.11 12.125 18.484 1 84.81 129 VAL A N 1
ATOM 1021 C CA . VAL A 1 129 ? -0.177 13.516 18.078 1 84.81 129 VAL A CA 1
ATOM 1022 C C . VAL A 1 129 ? 0.091 14.422 19.281 1 84.81 129 VAL A C 1
ATOM 1024 O O . VAL A 1 129 ? 0.72 15.477 19.141 1 84.81 129 VAL A O 1
ATOM 1027 N N . SER A 1 130 ? -0.482 14.023 20.375 1 80.5 130 SER A N 1
ATOM 1028 C CA . SER A 1 130 ? -0.194 14.781 21.578 1 80.5 130 SER A CA 1
ATOM 1029 C C . SER A 1 130 ? 1.308 14.867 21.828 1 80.5 130 SER A C 1
ATOM 1031 O O . SER A 1 130 ? 1.823 15.93 22.188 1 80.5 130 SER A O 1
ATOM 1033 N N . LYS A 1 131 ? 2.01 13.859 21.594 1 77.44 131 LYS A N 1
ATOM 1034 C CA . LYS A 1 131 ? 3.457 13.82 21.781 1 77.44 131 LYS A CA 1
ATOM 1035 C C . LYS A 1 131 ? 4.172 14.648 20.719 1 77.44 131 LYS A C 1
ATOM 1037 O O . LYS A 1 131 ? 5.184 15.289 21 1 77.44 131 LYS A O 1
ATOM 1042 N N . SER A 1 132 ? 3.596 14.695 19.578 1 75 132 SER A N 1
ATOM 1043 C CA . SER A 1 132 ? 4.297 15.289 18.438 1 75 132 SER A CA 1
ATOM 1044 C C . SER A 1 132 ? 3.93 16.766 18.281 1 75 132 SER A C 1
ATOM 1046 O O . SER A 1 132 ? 4.766 17.578 17.875 1 75 132 SER A O 1
ATOM 1048 N N . ILE A 1 133 ? 2.76 17.109 18.5 1 71.94 133 ILE A N 1
ATOM 1049 C CA . ILE A 1 133 ? 2.266 18.438 18.172 1 71.94 133 ILE A CA 1
ATOM 1050 C C . ILE A 1 133 ? 1.954 19.203 19.469 1 71.94 133 ILE A C 1
ATOM 1052 O O . ILE A 1 133 ? 2.262 20.406 19.578 1 71.94 133 ILE A O 1
ATOM 1056 N N . LEU A 1 134 ? 1.411 18.641 20.422 1 63.72 134 LEU A N 1
ATOM 1057 C CA . LEU A 1 134 ? 0.792 19.391 21.516 1 63.72 134 LEU A CA 1
ATOM 1058 C C . LEU A 1 134 ? 1.76 19.578 22.672 1 63.72 134 LEU A C 1
ATOM 1060 O O . LEU A 1 134 ? 1.814 20.641 23.281 1 63.72 134 LEU A O 1
ATOM 1064 N N . GLN A 1 135 ? 2.297 18.656 23.031 1 60.25 135 GLN A N 1
ATOM 1065 C CA . GLN A 1 135 ? 3.064 18.828 24.266 1 60.25 135 GLN A CA 1
ATOM 1066 C C . GLN A 1 135 ? 4.41 19.484 23.984 1 60.25 135 GLN A C 1
ATOM 1068 O O . GLN A 1 135 ? 4.473 20.703 23.734 1 60.25 135 GLN A O 1
ATOM 1073 N N . SER A 1 136 ? 5.387 18.812 23.781 1 55.09 136 SER A N 1
ATOM 1074 C CA . SER A 1 136 ? 6.766 19.266 23.719 1 55.09 136 SER A CA 1
ATOM 1075 C C . SER A 1 136 ? 7.266 19.328 22.281 1 55.09 136 SER A C 1
ATOM 1077 O O . SER A 1 136 ? 8.453 19.578 22.031 1 55.09 136 SER A O 1
ATOM 1079 N N . GLY A 1 137 ? 6.18 19.234 21.422 1 60.16 137 GLY A N 1
ATOM 1080 C CA . GLY A 1 137 ? 6.676 19.078 20.062 1 60.16 137 GLY A CA 1
ATOM 1081 C C . GLY A 1 137 ? 6.852 20.406 19.344 1 60.16 137 GLY A C 1
ATOM 1082 O O . GLY A 1 137 ? 6.586 21.469 19.906 1 60.16 137 GLY A O 1
ATOM 1083 N N . PRO A 1 138 ? 7.453 20.422 18.25 1 61.22 138 PRO A N 1
ATOM 1084 C CA . PRO A 1 138 ? 7.82 21.594 17.453 1 61.22 138 PRO A CA 1
ATOM 1085 C C . PRO A 1 138 ? 6.633 22.516 17.172 1 61.22 138 PRO A C 1
ATOM 1087 O O . PRO A 1 138 ? 6.816 23.703 16.922 1 61.22 138 PRO A O 1
ATOM 1090 N N . LEU A 1 139 ? 5.418 21.938 17.438 1 74.56 139 LEU A N 1
ATOM 1091 C CA . LEU A 1 139 ? 4.25 22.75 17.078 1 74.56 139 LEU A CA 1
ATOM 1092 C C . LEU A 1 139 ? 3.443 23.109 18.328 1 74.56 139 LEU A C 1
ATOM 1094 O O . LEU A 1 139 ? 2.328 23.625 18.219 1 74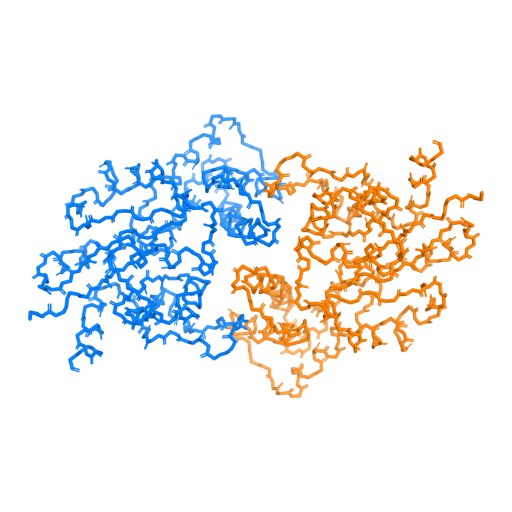.56 139 LEU A O 1
ATOM 1098 N N . SER A 1 140 ? 4.035 22.875 19.438 1 76.94 140 SER A N 1
ATOM 1099 C CA . SER A 1 140 ? 3.324 23.078 20.703 1 76.94 140 SER A CA 1
ATOM 1100 C C . SER A 1 140 ? 2.898 24.531 20.859 1 76.94 140 SER A C 1
ATOM 1102 O O . SER A 1 140 ? 1.828 24.812 21.406 1 76.94 140 SER A O 1
ATOM 1104 N N . HIS A 1 141 ? 3.684 25.438 20.312 1 79.56 141 HIS A N 1
ATOM 1105 C CA . HIS A 1 141 ? 3.398 26.859 20.469 1 79.56 141 HIS A CA 1
ATOM 1106 C C . HIS A 1 141 ? 2.217 27.281 19.594 1 79.56 141 HIS A C 1
ATOM 1108 O O . HIS A 1 141 ? 1.67 28.375 19.766 1 79.56 141 HIS A O 1
ATOM 1114 N N . HIS A 1 142 ? 1.8 26.391 18.734 1 81.94 142 HIS A N 1
ATOM 1115 C CA . HIS A 1 142 ? 0.724 26.719 17.797 1 81.94 142 HIS A CA 1
ATOM 1116 C C . HIS A 1 142 ? -0.503 25.844 18.047 1 81.94 142 HIS A C 1
ATOM 1118 O O . HIS A 1 142 ? -1.456 25.875 17.266 1 81.94 142 HIS A O 1
ATOM 1124 N N . ARG A 1 143 ? -0.476 25.156 19.156 1 82.94 143 ARG A N 1
ATOM 1125 C CA . ARG A 1 143 ? -1.539 24.203 19.422 1 82.94 143 ARG A CA 1
ATOM 1126 C C . ARG A 1 143 ? -2.904 24.875 19.422 1 82.94 143 ARG A C 1
ATOM 1128 O O . ARG A 1 143 ? -3.898 24.281 19 1 82.94 143 ARG A O 1
ATOM 1135 N N . GLU A 1 144 ? -2.951 26.078 19.859 1 86.81 144 GLU A N 1
ATOM 1136 C CA . GLU A 1 144 ? -4.219 26.781 20.047 1 86.81 144 GLU A CA 1
ATOM 1137 C C . GLU A 1 144 ? -4.836 27.156 18.703 1 86.81 144 GLU A C 1
ATOM 1139 O O . GLU A 1 144 ? -6.016 27.5 18.641 1 86.81 144 GLU A O 1
ATOM 1144 N N . ILE A 1 145 ? -4.02 27.109 17.703 1 89.56 145 ILE A N 1
ATOM 1145 C CA . ILE A 1 145 ? -4.5 27.453 16.375 1 89.56 145 ILE A CA 1
ATOM 1146 C C . ILE A 1 145 ? -5.484 26.406 15.875 1 89.56 145 ILE A C 1
ATOM 1148 O O . ILE A 1 145 ? -6.41 26.719 15.125 1 89.56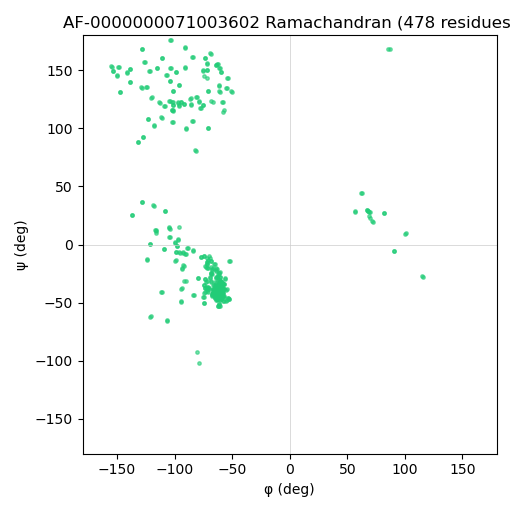 145 ILE A O 1
ATOM 1152 N N . PHE A 1 146 ? -5.301 25.156 16.281 1 92.62 146 PHE A N 1
ATOM 1153 C CA . PHE A 1 146 ? -6.133 24.047 15.828 1 92.62 146 PHE A CA 1
ATOM 1154 C C . PHE A 1 146 ? -7.383 23.906 16.688 1 92.62 146 PHE A C 1
ATOM 1156 O O . PHE A 1 146 ? -7.285 23.766 17.906 1 92.62 146 PHE A O 1
ATOM 1163 N N . ARG A 1 147 ? -8.477 23.922 16.047 1 92.75 147 ARG A N 1
ATOM 1164 C CA . ARG A 1 147 ? -9.75 23.906 16.75 1 92.75 147 ARG A CA 1
ATOM 1165 C C . ARG A 1 147 ? -10.102 22.5 17.203 1 92.75 147 ARG A C 1
ATOM 1167 O O . ARG A 1 147 ? -10.875 22.328 18.156 1 92.75 147 ARG A O 1
ATOM 1174 N N . ASP A 1 148 ? -9.609 21.516 16.453 1 93.12 148 ASP A N 1
ATOM 1175 C CA . ASP A 1 148 ? -9.898 20.125 16.781 1 93.12 148 ASP A CA 1
ATOM 1176 C C . ASP A 1 148 ? -8.805 19.203 16.234 1 93.12 148 ASP A C 1
ATOM 1178 O O . ASP A 1 148 ? -7.996 19.609 15.398 1 93.12 148 ASP A O 1
ATOM 1182 N N . LEU A 1 149 ? -8.703 18.109 16.922 1 94.5 149 LEU A N 1
ATOM 1183 C CA . LEU A 1 149 ? -7.887 17 16.469 1 94.5 149 LEU A CA 1
ATOM 1184 C C . LEU A 1 149 ? -8.758 15.812 16.078 1 94.5 149 LEU A C 1
ATOM 1186 O O . LEU A 1 149 ? -9.422 15.211 16.922 1 94.5 149 LEU A O 1
ATOM 1190 N N . VAL A 1 150 ? -8.812 15.547 14.773 1 97 150 VAL A N 1
ATOM 1191 C CA . VAL A 1 150 ? -9.594 14.422 14.266 1 97 150 VAL A CA 1
ATOM 1192 C C . VAL A 1 150 ? -8.664 13.258 13.93 1 97 150 VAL A C 1
ATOM 1194 O O . VAL A 1 150 ? -7.918 13.32 12.945 1 97 150 VAL A O 1
ATOM 1197 N N . SER A 1 151 ? -8.688 12.258 14.789 1 97.62 151 SER A N 1
ATOM 1198 C CA . SER A 1 151 ? -7.938 11.023 14.578 1 97.62 151 SER A CA 1
ATOM 1199 C C . SER A 1 151 ? -8.82 9.945 13.953 1 97.62 151 SER A C 1
ATOM 1201 O O . SER A 1 151 ? -9.945 9.727 14.398 1 97.62 151 SER A O 1
ATOM 1203 N N . VAL A 1 152 ? -8.219 9.242 12.977 1 97.94 152 VAL A N 1
ATOM 1204 C CA . VAL A 1 152 ? -8.992 8.18 12.344 1 97.94 152 VAL A CA 1
ATOM 1205 C C . VAL A 1 152 ? -9.148 7 13.305 1 97.94 152 VAL A C 1
ATOM 1207 O O . VAL A 1 152 ? -9.977 6.113 13.078 1 97.94 152 VAL A O 1
ATOM 1210 N N . ASP A 1 153 ? -8.336 7.012 14.359 1 98.19 153 ASP A N 1
ATOM 1211 C CA . ASP A 1 153 ? -8.43 5.961 15.375 1 98.19 153 ASP A CA 1
ATOM 1212 C C . ASP A 1 153 ? -9.836 5.867 15.945 1 98.19 153 ASP A C 1
ATOM 1214 O O . ASP A 1 153 ? -10.289 4.785 16.344 1 98.19 153 ASP A O 1
ATOM 1218 N N . ASP A 1 154 ? -10.555 6.945 15.977 1 97.69 154 ASP A N 1
ATOM 1219 C CA . ASP A 1 154 ? -11.891 7.035 16.547 1 97.69 154 ASP A CA 1
ATOM 1220 C C . ASP A 1 154 ? -12.875 6.125 15.805 1 97.69 154 ASP A C 1
ATOM 1222 O O . ASP A 1 154 ? -13.836 5.637 16.391 1 97.69 154 ASP A O 1
ATOM 1226 N N . ILE A 1 155 ? -12.625 5.855 14.539 1 98.12 155 ILE A N 1
ATOM 1227 C CA . ILE A 1 155 ? -13.594 5.086 13.766 1 98.12 155 ILE A CA 1
ATOM 1228 C C . ILE A 1 155 ? -12.93 3.824 13.219 1 98.12 155 ILE A C 1
ATOM 1230 O O . ILE A 1 155 ? -13.539 3.086 12.438 1 98.12 155 ILE A O 1
ATOM 1234 N N . ARG A 1 156 ? -11.695 3.617 13.492 1 98.5 156 ARG A N 1
ATOM 1235 C CA . ARG A 1 156 ? -10.945 2.387 13.258 1 98.5 156 ARG A CA 1
ATOM 1236 C C . ARG A 1 156 ? -10.883 2.059 11.773 1 98.5 156 ARG A C 1
ATOM 1238 O O . ARG A 1 156 ? -11.148 0.923 11.367 1 98.5 156 ARG A O 1
ATOM 1245 N N . LYS A 1 157 ? -10.609 3.041 10.906 1 98.56 157 LYS A N 1
ATOM 1246 C CA . LYS A 1 157 ? -10.266 2.984 9.484 1 98.56 157 LYS A CA 1
ATOM 1247 C C . LYS A 1 157 ? -9.156 3.979 9.148 1 98.56 157 LYS A C 1
ATOM 1249 O O . LYS A 1 157 ? -9.031 5.016 9.805 1 98.56 157 LYS A O 1
ATOM 1254 N N . PHE A 1 158 ? -8.414 3.648 8.18 1 98.94 158 PHE A N 1
ATOM 1255 C CA . PHE A 1 158 ? -7.328 4.547 7.793 1 98.94 158 PHE A CA 1
ATOM 1256 C C . PHE A 1 158 ? -7.691 5.312 6.527 1 98.94 158 PHE A C 1
ATOM 1258 O O . PHE A 1 158 ? -8.523 4.859 5.734 1 98.94 158 PHE A O 1
ATOM 1265 N N . LYS A 1 159 ? -7.059 6.566 6.438 1 98.88 159 LYS A N 1
ATOM 1266 C CA . LYS A 1 159 ? -6.996 7.18 5.113 1 98.88 159 LYS A CA 1
ATOM 1267 C C . LYS A 1 159 ? -6.445 6.203 4.078 1 98.88 159 LYS A C 1
ATOM 1269 O O . LYS A 1 159 ? -5.539 5.422 4.375 1 98.88 159 LYS A O 1
ATOM 1274 N N . PRO A 1 160 ? -7.117 5.996 2.824 1 98.88 160 PRO A N 1
ATOM 1275 C CA . PRO A 1 160 ? -8.094 6.91 2.227 1 98.88 160 PRO A CA 1
ATOM 1276 C C . PRO A 1 160 ? -9.516 6.363 2.271 1 98.88 160 PRO A C 1
ATOM 1278 O O . PRO A 1 160 ? -10.305 6.605 1.353 1 98.88 160 PRO A O 1
ATOM 1281 N N . ALA A 1 161 ? -9.875 5.543 3.223 1 98.94 161 ALA A N 1
ATOM 1282 C CA . ALA A 1 161 ? -11.258 5.078 3.35 1 98.94 161 ALA A CA 1
ATOM 1283 C C . ALA A 1 161 ? -12.227 6.25 3.432 1 98.94 161 ALA A C 1
ATOM 1285 O O . ALA A 1 161 ? -12.008 7.191 4.203 1 98.94 161 ALA A O 1
ATOM 1286 N N . PRO A 1 162 ? -13.32 6.18 2.689 1 98.69 162 PRO A N 1
ATOM 1287 C CA . PRO A 1 162 ? -14.25 7.312 2.684 1 98.69 162 PRO A CA 1
ATOM 1288 C C . PRO A 1 162 ? -14.82 7.609 4.066 1 98.69 162 PRO A C 1
ATOM 1290 O O . PRO A 1 162 ? -15.133 8.766 4.375 1 98.69 162 PRO A O 1
ATOM 1293 N N . GLU A 1 163 ? -14.898 6.605 4.887 1 98.56 163 GLU A N 1
ATOM 1294 C CA . GLU A 1 163 ? -15.469 6.746 6.223 1 98.56 163 GLU A CA 1
ATOM 1295 C C . GLU A 1 163 ? -14.711 7.785 7.043 1 98.56 163 GLU A C 1
ATOM 1297 O O . GLU A 1 163 ? -15.312 8.5 7.848 1 98.56 163 GLU A O 1
ATOM 1302 N N . VAL A 1 164 ? -13.406 7.895 6.824 1 98.75 164 VAL A N 1
ATOM 1303 C CA . VAL A 1 164 ? -12.617 8.781 7.672 1 98.75 164 VAL A CA 1
ATOM 1304 C C . VAL A 1 164 ? -12.883 10.234 7.285 1 98.75 164 VAL A C 1
ATOM 1306 O O . VAL A 1 164 ? -12.938 11.109 8.148 1 98.75 164 VAL A O 1
ATOM 1309 N N . TYR A 1 165 ? -13.094 10.492 6.031 1 98.69 165 TYR A N 1
ATOM 1310 C CA . TYR A 1 165 ? -13.383 11.844 5.57 1 98.69 165 TYR A CA 1
ATOM 1311 C C . TYR A 1 165 ? -14.797 12.266 5.957 1 98.69 165 TYR A C 1
ATOM 1313 O O . TYR A 1 165 ? -15.031 13.422 6.309 1 98.69 165 TYR A O 1
ATOM 1321 N N . ARG A 1 166 ? -15.688 11.336 5.883 1 98.25 166 ARG A N 1
ATOM 1322 C CA . ARG A 1 166 ? -17.047 11.609 6.348 1 98.25 166 ARG A CA 1
ATOM 1323 C C . ARG A 1 166 ? -17.062 11.898 7.844 1 98.25 166 ARG A C 1
ATOM 1325 O O . ARG A 1 166 ? -17.812 12.758 8.312 1 98.25 166 ARG A O 1
ATOM 1332 N N . TYR A 1 167 ? -16.25 11.141 8.562 1 98.44 167 TYR A N 1
ATOM 1333 C CA . TYR A 1 167 ? -16.109 11.383 10 1 98.44 167 TYR A CA 1
ATOM 1334 C C . TYR A 1 167 ? -15.562 12.781 10.258 1 98.44 167 TYR A C 1
ATOM 1336 O O . TYR A 1 167 ? -16.047 13.492 11.148 1 98.44 167 TYR A O 1
ATOM 1344 N N . LEU A 1 168 ? -14.539 13.195 9.484 1 98.44 168 LEU A N 1
ATOM 1345 C CA . LEU A 1 168 ? -14.023 14.562 9.562 1 98.44 168 LEU A CA 1
ATOM 1346 C C . LEU A 1 168 ? -15.141 15.578 9.352 1 98.44 168 LEU A C 1
ATOM 1348 O O . LEU A 1 168 ? -15.289 16.516 10.141 1 98.44 168 LEU A O 1
ATOM 1352 N N . ALA A 1 169 ? -15.922 15.359 8.328 1 98.12 169 ALA A N 1
ATOM 1353 C CA . ALA A 1 169 ? -17.031 16.266 8.039 1 98.12 169 ALA A CA 1
ATOM 1354 C C . ALA A 1 169 ? -18 16.344 9.211 1 98.12 169 ALA A C 1
ATOM 1356 O O . ALA A 1 169 ? -18.406 17.438 9.617 1 98.12 169 ALA A O 1
ATOM 1357 N N . GLN A 1 170 ? -18.297 15.172 9.742 1 97.56 170 GLN A N 1
ATOM 1358 C CA . GLN A 1 170 ? -19.203 15.117 10.891 1 97.56 170 GLN A CA 1
ATOM 1359 C C . GLN A 1 170 ? -18.625 15.883 12.078 1 97.56 170 GLN A C 1
ATOM 1361 O O . GLN A 1 170 ? -19.344 16.656 12.719 1 97.56 170 GLN A O 1
ATOM 1366 N N . ARG A 1 171 ? -17.375 15.727 12.375 1 97.31 171 ARG A N 1
ATOM 1367 C CA . ARG A 1 171 ? -16.719 16.328 13.523 1 97.31 171 ARG A CA 1
ATOM 1368 C C . ARG A 1 171 ? -16.703 17.844 13.414 1 97.31 171 ARG A C 1
ATOM 1370 O O . ARG A 1 171 ? -16.719 18.547 14.43 1 97.31 171 ARG A O 1
ATOM 1377 N N . VAL A 1 172 ? -16.719 18.344 12.195 1 95.94 172 VAL A N 1
ATOM 1378 C CA . VAL A 1 172 ? -16.625 19.797 12.023 1 95.94 172 VAL A CA 1
ATOM 1379 C C . VAL A 1 172 ? -18 20.359 11.664 1 95.94 172 VAL A C 1
ATOM 1381 O O . VAL A 1 172 ? -18.109 21.516 11.227 1 95.94 172 VAL A O 1
ATOM 1384 N N . GLY A 1 173 ? -18.984 19.562 11.703 1 94.94 173 GLY A N 1
ATOM 1385 C CA . GLY A 1 173 ? -20.359 20.016 11.562 1 94.94 173 GLY A CA 1
ATOM 1386 C C . GLY A 1 173 ? -20.781 20.219 10.117 1 94.94 173 GLY A C 1
ATOM 1387 O O . GLY A 1 173 ? -21.609 21.078 9.812 1 94.94 173 GLY A O 1
ATOM 1388 N N . LYS A 1 174 ? -20.156 19.5 9.227 1 93.5 174 LYS A N 1
ATOM 1389 C CA . LYS A 1 174 ? -20.5 19.594 7.809 1 93.5 174 LYS A CA 1
ATOM 1390 C C . LYS A 1 174 ? -21.266 18.344 7.348 1 93.5 174 LYS A C 1
ATOM 1392 O O . LYS A 1 174 ? -21.031 17.25 7.859 1 93.5 174 LYS A O 1
ATOM 1397 N N . CYS A 1 175 ? -22.203 18.531 6.426 1 88.81 175 CYS A N 1
ATOM 1398 C CA . CYS A 1 175 ? -22.938 17.422 5.809 1 88.81 175 CYS A CA 1
ATOM 1399 C C . CYS A 1 175 ? -22.406 17.141 4.402 1 88.81 175 CYS A C 1
ATOM 1401 O O . CYS A 1 175 ? -21.547 17.859 3.9 1 88.81 175 CYS A O 1
ATOM 1403 N N . VAL A 1 176 ? -22.953 16.109 3.789 1 85.44 176 VAL A N 1
ATOM 1404 C CA . VAL A 1 176 ? -22.422 15.555 2.539 1 85.44 176 VAL A CA 1
ATOM 1405 C C . VAL A 1 176 ? -22.438 16.641 1.461 1 85.44 176 VAL A C 1
ATOM 1407 O O . VAL A 1 176 ? -21.438 16.844 0.768 1 85.44 176 VAL A O 1
ATOM 1410 N N . PRO A 1 177 ? -23.422 17.484 1.4 1 86.5 177 PRO A N 1
ATOM 1411 C CA . PRO A 1 177 ? -23.422 18.531 0.372 1 86.5 177 PRO A CA 1
ATOM 1412 C C . PRO A 1 177 ? -22.375 19.609 0.628 1 86.5 177 PRO A C 1
ATOM 1414 O O . PRO A 1 177 ? -22.062 20.406 -0.271 1 86.5 177 PRO A O 1
ATOM 1417 N N . GLU A 1 178 ? -21.844 19.578 1.835 1 91.56 178 GLU A N 1
ATOM 1418 C CA . GLU A 1 178 ? -20.938 20.641 2.236 1 91.56 178 GLU A CA 1
ATOM 1419 C C . GLU A 1 178 ? -19.484 20.172 2.225 1 91.56 178 GLU A C 1
ATOM 1421 O O . GLU A 1 178 ? -18.594 20.859 2.715 1 91.56 178 GLU A O 1
ATOM 1426 N N . MET A 1 179 ? -19.219 19.031 1.6 1 95.06 179 MET A N 1
ATOM 1427 C CA . MET A 1 179 ? -17.875 18.469 1.59 1 95.06 179 MET A CA 1
ATOM 1428 C C . MET A 1 179 ? -16.891 19.422 0.907 1 95.06 179 MET A C 1
ATOM 1430 O O . MET A 1 179 ? -15.719 19.484 1.283 1 95.06 179 MET A O 1
ATOM 1434 N N . LYS A 1 180 ? -17.422 20.156 -0.029 1 93.31 180 LYS A N 1
ATOM 1435 C CA . LYS A 1 180 ? -16.578 21.062 -0.804 1 93.31 180 LYS A CA 1
ATOM 1436 C C . LYS A 1 180 ? -16.062 22.203 0.058 1 93.31 180 LYS A C 1
ATOM 1438 O O . LYS A 1 180 ? -15.156 22.953 -0.349 1 93.31 180 LYS A O 1
ATOM 1443 N N . ASP A 1 181 ? -16.609 22.422 1.224 1 93.75 181 ASP A N 1
ATOM 1444 C CA . ASP A 1 181 ? -16.188 23.484 2.137 1 93.75 181 ASP A CA 1
ATOM 1445 C C . ASP A 1 181 ? -15.008 23.031 2.984 1 93.75 181 ASP A C 1
ATOM 1447 O O . ASP A 1 181 ? -14.453 23.828 3.752 1 93.75 181 ASP A O 1
ATOM 1451 N N . ILE A 1 182 ? -14.625 21.812 2.869 1 97.62 182 ILE A N 1
ATOM 1452 C CA . ILE A 1 182 ? -13.492 21.266 3.615 1 97.62 182 ILE A CA 1
ATOM 1453 C C . ILE A 1 182 ? -12.289 21.125 2.689 1 97.62 182 ILE A C 1
ATOM 1455 O O . ILE A 1 182 ? -12.383 20.5 1.628 1 97.62 182 ILE A O 1
ATOM 1459 N N . TRP A 1 183 ? -11.188 21.766 3.078 1 98.5 183 TRP A N 1
ATOM 1460 C CA . TRP A 1 183 ? -9.906 21.641 2.389 1 98.5 183 TRP A CA 1
ATOM 1461 C C . TRP A 1 183 ? -8.977 20.688 3.131 1 98.5 183 TRP A C 1
ATOM 1463 O O . TRP A 1 183 ? -8.688 20.891 4.312 1 98.5 183 TRP A O 1
ATOM 1473 N N . VAL A 1 184 ? -8.57 19.641 2.484 1 98.88 184 VAL A N 1
ATOM 1474 C CA . VAL A 1 184 ? -7.547 18.75 3.033 1 98.88 184 VAL A CA 1
ATOM 1475 C C . VAL A 1 184 ? -6.172 19.172 2.506 1 98.88 184 VAL A C 1
ATOM 1477 O O . VAL A 1 184 ? -5.977 19.281 1.295 1 98.88 184 VAL A O 1
ATOM 1480 N N . ILE A 1 185 ? -5.273 19.469 3.408 1 98.94 185 ILE A N 1
ATOM 1481 C CA . ILE A 1 185 ? -3.895 19.828 3.105 1 98.94 185 ILE A CA 1
ATOM 1482 C C . ILE A 1 185 ? -2.979 18.641 3.371 1 98.94 185 ILE A C 1
ATOM 1484 O O . ILE A 1 185 ? -2.842 18.188 4.512 1 98.94 185 ILE A O 1
ATOM 1488 N N . SER A 1 186 ? -2.354 18.125 2.334 1 98.81 186 SER A N 1
ATOM 1489 C CA . SER A 1 186 ? -1.537 16.938 2.512 1 98.81 186 SER A CA 1
ATOM 1490 C C . SER A 1 186 ? -0.426 16.859 1.47 1 98.81 186 SER A C 1
ATOM 1492 O O . SER A 1 186 ? -0.584 17.359 0.352 1 98.81 186 SER A O 1
ATOM 1494 N N . SER A 1 187 ? 0.63 16.281 1.879 1 98.06 187 SER A N 1
ATOM 1495 C CA . SER A 1 187 ? 1.692 15.945 0.936 1 98.06 187 SER A CA 1
ATOM 1496 C C . SER A 1 187 ? 1.598 14.492 0.49 1 98.06 187 SER A C 1
ATOM 1498 O O . SER A 1 187 ? 2.395 14.039 -0.332 1 98.06 187 SER A O 1
ATOM 1500 N N . ASN A 1 188 ? 0.627 13.742 1.001 1 98.12 188 ASN A N 1
ATOM 1501 C CA . ASN A 1 188 ? 0.484 12.328 0.686 1 98.12 188 ASN A CA 1
ATOM 1502 C C . ASN A 1 188 ? -0.543 12.094 -0.419 1 98.12 188 ASN A C 1
ATOM 1504 O O . ASN A 1 188 ? -1.727 12.391 -0.243 1 98.12 188 ASN A O 1
ATOM 1508 N N . PRO A 1 189 ? -0.178 11.477 -1.512 1 98.5 189 PRO A N 1
ATOM 1509 C CA . PRO A 1 189 ? -1.089 11.289 -2.643 1 98.5 189 PRO A CA 1
ATOM 1510 C C . PRO A 1 189 ? -2.322 10.469 -2.281 1 98.5 189 PRO A C 1
ATOM 1512 O O . PRO A 1 189 ? -3.416 10.727 -2.787 1 98.5 189 PRO A O 1
ATOM 1515 N N . PHE A 1 190 ? -2.207 9.438 -1.391 1 98.81 190 PHE A N 1
ATOM 1516 C CA . PHE A 1 190 ? -3.367 8.641 -1.015 1 98.81 190 PHE A CA 1
ATOM 1517 C C . PHE A 1 190 ? -4.414 9.492 -0.316 1 98.81 190 PHE A C 1
ATOM 1519 O O . PHE A 1 190 ? -5.617 9.25 -0.453 1 98.81 190 PHE A O 1
ATOM 1526 N N . ASP A 1 191 ? -4 10.461 0.46 1 98.94 191 ASP A N 1
ATOM 1527 C CA . ASP A 1 191 ? -4.887 11.383 1.164 1 98.94 191 ASP A CA 1
ATOM 1528 C C . ASP A 1 191 ? -5.574 12.344 0.19 1 98.94 191 ASP A C 1
ATOM 1530 O O . ASP A 1 191 ? -6.758 12.648 0.34 1 98.94 191 ASP A O 1
ATOM 1534 N N . ILE A 1 192 ? -4.844 12.766 -0.814 1 98.81 192 ILE A N 1
ATOM 1535 C CA . ILE A 1 192 ? -5.352 13.68 -1.831 1 98.81 192 ILE A CA 1
ATOM 1536 C C . ILE A 1 192 ? -6.504 13.023 -2.586 1 98.81 192 ILE A C 1
ATOM 1538 O O . ILE A 1 192 ? -7.617 13.547 -2.613 1 98.81 192 ILE A O 1
ATOM 1542 N N . ILE A 1 193 ? -6.27 11.852 -3.09 1 98.81 193 ILE A N 1
ATOM 1543 C CA . ILE A 1 193 ? -7.301 11.234 -3.918 1 98.81 193 ILE A CA 1
ATOM 1544 C C . ILE A 1 193 ? -8.445 10.742 -3.037 1 98.81 193 ILE A C 1
ATOM 1546 O O . ILE A 1 193 ? -9.602 10.75 -3.459 1 98.81 193 ILE A O 1
ATOM 1550 N N . GLY A 1 194 ? -8.156 10.352 -1.756 1 98.81 194 GLY A N 1
ATOM 1551 C CA . GLY A 1 194 ? -9.219 9.984 -0.828 1 98.81 194 GLY A CA 1
ATOM 1552 C C . GLY A 1 194 ? -10.18 11.117 -0.543 1 98.81 194 GLY A C 1
ATOM 1553 O O . GLY A 1 194 ? -11.398 10.93 -0.589 1 98.81 194 GLY A O 1
ATOM 1554 N N . ALA A 1 195 ? -9.625 12.273 -0.289 1 98.81 195 ALA A N 1
ATOM 1555 C CA . ALA A 1 195 ? -10.445 13.453 0.005 1 98.81 195 ALA A CA 1
ATOM 1556 C C . ALA A 1 195 ? -11.234 13.883 -1.222 1 98.81 195 ALA A C 1
ATOM 1558 O O . ALA A 1 195 ? -12.43 14.18 -1.123 1 98.81 195 ALA A O 1
ATOM 1559 N N . LEU A 1 196 ? -10.609 13.883 -2.379 1 98.62 196 LEU A N 1
ATOM 1560 C CA . LEU A 1 196 ? -11.273 14.258 -3.621 1 98.62 196 LEU A CA 1
ATOM 1561 C C . LEU A 1 196 ? -12.43 13.305 -3.918 1 98.62 196 LEU A C 1
ATOM 1563 O O . LEU A 1 196 ? -13.492 13.734 -4.375 1 98.62 196 LEU A O 1
ATOM 1567 N N . HIS A 1 197 ? -12.211 12.086 -3.615 1 98.19 197 HIS A N 1
ATOM 1568 C CA . HIS A 1 197 ? -13.195 11.047 -3.912 1 98.19 197 HIS A CA 1
ATOM 1569 C C . HIS A 1 197 ? -14.508 11.305 -3.184 1 98.19 197 HIS A C 1
ATOM 1571 O O . HIS A 1 197 ? -15.578 10.961 -3.686 1 98.19 197 HIS A O 1
ATOM 1577 N N . VAL A 1 198 ? -14.43 11.891 -1.995 1 97.94 198 VAL A N 1
ATOM 1578 C CA . VAL A 1 198 ? -15.648 12.109 -1.229 1 97.94 198 VAL A CA 1
ATOM 1579 C C . VAL A 1 198 ? -16.141 13.539 -1.445 1 97.94 198 VAL A C 1
ATOM 1581 O O . VAL A 1 198 ? -17.078 13.984 -0.768 1 97.94 198 VAL A O 1
ATOM 1584 N N . GLY A 1 199 ? -15.438 14.289 -2.35 1 97.44 199 GLY A N 1
ATOM 1585 C CA . GLY A 1 199 ? -15.969 15.578 -2.777 1 97.44 199 GLY A CA 1
ATOM 1586 C C . GLY A 1 199 ? -15.32 16.75 -2.072 1 97.44 199 GLY A C 1
ATOM 1587 O O . GLY A 1 199 ? -15.789 17.891 -2.197 1 97.44 199 GLY A O 1
ATOM 1588 N N . MET A 1 200 ? -14.258 16.562 -1.319 1 98.44 200 MET A N 1
ATOM 1589 C CA . MET A 1 200 ? -13.555 17.656 -0.643 1 98.44 200 MET A CA 1
ATOM 1590 C C . MET A 1 200 ? -12.555 18.312 -1.578 1 98.44 200 MET A C 1
ATOM 1592 O O . MET A 1 200 ? -12.242 17.781 -2.645 1 98.44 200 MET A O 1
ATOM 1596 N N . ARG A 1 201 ? -12.164 19.469 -1.236 1 98.25 201 ARG A N 1
ATOM 1597 C CA . ARG A 1 201 ? -11.07 20.125 -1.95 1 98.25 201 ARG A CA 1
ATOM 1598 C C . ARG A 1 201 ? -9.727 19.812 -1.311 1 98.25 201 ARG A C 1
ATOM 1600 O O . ARG A 1 201 ? -9.664 19.484 -0.123 1 98.25 201 ARG A O 1
ATOM 1607 N N . VAL A 1 202 ? -8.695 19.844 -2.135 1 98.75 202 VAL A N 1
ATOM 1608 C CA . VAL A 1 202 ? -7.398 19.453 -1.602 1 98.75 202 VAL A CA 1
ATOM 1609 C C . VAL A 1 202 ? -6.312 20.391 -2.127 1 98.75 202 VAL A C 1
ATOM 1611 O O . VAL A 1 202 ? -6.375 20.828 -3.273 1 98.75 202 VAL A O 1
ATOM 1614 N N . ILE A 1 203 ? -5.422 20.734 -1.3 1 98.88 203 ILE A N 1
ATOM 1615 C CA . ILE A 1 203 ? -4.137 21.297 -1.705 1 98.88 203 ILE A CA 1
ATOM 1616 C C . ILE A 1 203 ? -3.029 20.266 -1.469 1 98.88 203 ILE A C 1
ATOM 1618 O O . ILE A 1 203 ? -2.85 19.781 -0.348 1 98.88 203 ILE A O 1
ATOM 1622 N N . TRP A 1 204 ? -2.375 19.906 -2.533 1 98.88 204 TRP A N 1
ATOM 1623 C CA . TRP A 1 204 ? -1.211 19.016 -2.441 1 98.88 204 TRP A CA 1
ATOM 1624 C C . TRP A 1 204 ? 0.074 19.828 -2.312 1 98.88 204 TRP A C 1
ATOM 1626 O O . TRP A 1 204 ? 0.345 20.719 -3.135 1 98.88 204 TRP A O 1
ATOM 1636 N N . ILE A 1 205 ? 0.779 19.594 -1.229 1 98.69 205 ILE A N 1
ATOM 1637 C CA . ILE A 1 205 ? 2.078 20.234 -1.06 1 98.69 205 ILE A CA 1
ATOM 1638 C C . ILE A 1 205 ? 3.156 19.422 -1.769 1 98.69 205 ILE A C 1
ATOM 1640 O O . ILE A 1 205 ? 3.549 18.344 -1.293 1 98.69 205 ILE A O 1
ATOM 1644 N N . ASP A 1 206 ? 3.646 19.875 -2.883 1 97.94 206 ASP A N 1
ATOM 1645 C CA . ASP A 1 206 ? 4.68 19.219 -3.67 1 97.94 206 ASP A CA 1
ATOM 1646 C C . ASP A 1 206 ? 6.07 19.5 -3.104 1 97.94 206 ASP A C 1
ATOM 1648 O O . ASP A 1 206 ? 6.824 20.297 -3.668 1 97.94 206 ASP A O 1
ATOM 1652 N N . ARG A 1 207 ? 6.375 18.766 -2.096 1 93.19 207 ARG A N 1
ATOM 1653 C CA . ARG A 1 207 ? 7.629 19.031 -1.389 1 93.19 207 ARG A CA 1
ATOM 1654 C C . ARG A 1 207 ? 8.828 18.688 -2.264 1 93.19 207 ARG A C 1
ATOM 1656 O O . ARG A 1 207 ? 9.898 19.281 -2.127 1 93.19 207 ARG A O 1
ATOM 1663 N N . SER A 1 208 ? 8.711 17.828 -3.209 1 91 208 SER A N 1
ATOM 1664 C CA . SER A 1 208 ? 9.836 17.391 -4.035 1 91 208 SER A CA 1
ATOM 1665 C C . SER A 1 208 ? 9.953 18.25 -5.293 1 91 208 SER A C 1
ATOM 1667 O O . SER A 1 208 ? 10.984 18.219 -5.969 1 91 208 SER A O 1
ATOM 1669 N N . GLY A 1 209 ? 8.891 18.938 -5.625 1 94.38 209 GLY A N 1
ATOM 1670 C CA . GLY A 1 209 ? 8.891 19.766 -6.828 1 94.38 209 GLY A CA 1
ATOM 1671 C C . GLY A 1 209 ? 8.836 18.938 -8.102 1 94.38 209 GLY A C 1
ATOM 1672 O O . GLY A 1 209 ? 9.211 19.422 -9.172 1 94.38 209 GLY A O 1
ATOM 1673 N N . LYS A 1 210 ? 8.422 17.719 -8.078 1 93.94 210 LYS A N 1
ATOM 1674 C CA . LYS A 1 210 ? 8.469 16.828 -9.234 1 93.94 210 LYS A CA 1
ATOM 1675 C C . LYS A 1 210 ? 7.113 16.766 -9.938 1 93.94 210 LYS A C 1
ATOM 1677 O O . LYS A 1 210 ? 6.984 16.156 -11 1 93.94 210 LYS A O 1
ATOM 1682 N N . GLY A 1 211 ? 6.109 17.391 -9.344 1 96.38 211 GLY A N 1
ATOM 1683 C CA . GLY A 1 211 ? 4.785 17.375 -9.938 1 96.38 211 GLY A CA 1
ATOM 1684 C C . GLY A 1 211 ? 3.963 16.156 -9.562 1 96.38 211 GLY A C 1
ATOM 1685 O O . GLY A 1 211 ? 4.484 15.219 -8.961 1 96.38 211 GLY A O 1
ATOM 1686 N N . TRP A 1 212 ? 2.678 16.188 -9.859 1 97.31 212 TRP A N 1
ATOM 1687 C CA . TRP A 1 212 ? 1.72 15.133 -9.516 1 97.31 212 TRP A CA 1
ATOM 1688 C C . TRP A 1 212 ? 1.891 13.922 -10.422 1 97.31 212 TRP A C 1
ATOM 1690 O O . TRP A 1 212 ? 1.774 14.031 -11.648 1 97.31 212 TRP A O 1
ATOM 1700 N N . ALA A 1 213 ? 2.186 12.758 -9.836 1 97.06 213 ALA A N 1
ATOM 1701 C CA . ALA A 1 213 ? 2.475 11.586 -10.648 1 97.06 213 ALA A CA 1
ATOM 1702 C C . ALA A 1 213 ? 1.554 10.422 -10.289 1 97.06 213 ALA A C 1
ATOM 1704 O O . ALA A 1 213 ? 1.473 9.438 -11.016 1 97.06 213 ALA A O 1
ATOM 1705 N N . ASP A 1 214 ? 0.854 10.539 -9.164 1 98 214 ASP A N 1
ATOM 1706 C CA . ASP A 1 214 ? 0.009 9.445 -8.695 1 98 214 ASP A CA 1
ATOM 1707 C C . ASP A 1 214 ? -1.085 9.125 -9.711 1 98 214 ASP A C 1
ATOM 1709 O O . ASP A 1 214 ? -1.701 10.023 -10.273 1 98 214 ASP A O 1
ATOM 1713 N N . ARG A 1 215 ? -1.311 7.828 -9.922 1 98.06 215 ARG A N 1
ATOM 1714 C CA . ARG A 1 215 ? -2.279 7.414 -10.93 1 98.06 215 ARG A CA 1
ATOM 1715 C C . ARG A 1 215 ? -3.152 6.273 -10.422 1 98.06 215 ARG A C 1
ATOM 1717 O O . ARG A 1 215 ? -3.615 5.441 -11.195 1 98.06 215 ARG A O 1
ATOM 1724 N N . ALA A 1 216 ? -3.303 6.176 -9.117 1 98.38 216 ALA A N 1
ATOM 1725 C CA . ALA A 1 216 ? -4.191 5.172 -8.539 1 98.38 216 ALA A CA 1
ATOM 1726 C C . ALA A 1 216 ? -5.633 5.391 -8.992 1 98.38 216 ALA A C 1
ATOM 1728 O O . ALA A 1 216 ? -6.359 4.43 -9.258 1 98.38 216 ALA A O 1
ATOM 1729 N N . ALA A 1 217 ? -6.082 6.582 -9.055 1 96.94 217 ALA A N 1
ATOM 1730 C CA . ALA A 1 217 ? -7.402 7 -9.523 1 96.94 217 ALA A CA 1
ATOM 1731 C C . ALA A 1 217 ? -7.293 8.148 -10.523 1 96.94 217 ALA A C 1
ATOM 1733 O O . ALA A 1 217 ? -7.5 9.312 -10.164 1 96.94 217 ALA A O 1
ATOM 1734 N N . PRO A 1 218 ? -7.148 7.641 -11.797 1 91.19 218 PRO A N 1
ATOM 1735 C CA . PRO A 1 218 ? -7.004 8.703 -12.797 1 91.19 218 PRO A CA 1
ATOM 1736 C C . PRO A 1 218 ? -8.219 9.617 -12.867 1 91.19 218 PRO A C 1
ATOM 1738 O O . PRO A 1 218 ? -9.359 9.156 -12.719 1 91.19 218 PRO A O 1
ATOM 1741 N N . GLY A 1 219 ? -8.102 10.836 -12.859 1 92.75 219 GLY A N 1
ATOM 1742 C CA . GLY A 1 219 ? -9.18 11.812 -12.883 1 92.75 219 GLY A CA 1
ATOM 1743 C C . GLY A 1 219 ? -9.258 12.641 -11.617 1 92.75 219 GLY A C 1
ATOM 1744 O O . GLY A 1 219 ? -9.859 13.719 -11.609 1 92.75 219 GLY A O 1
ATOM 1745 N N . LEU A 1 220 ? -8.766 11.977 -10.57 1 96 220 LEU A N 1
ATOM 1746 C CA . LEU A 1 220 ? -8.695 12.727 -9.32 1 96 220 LEU A CA 1
ATOM 1747 C C . LEU A 1 220 ? -7.352 13.438 -9.188 1 96 220 LEU A C 1
ATOM 1749 O O . LEU A 1 220 ? -6.34 12.805 -8.867 1 96 220 LEU A O 1
ATOM 1753 N N . GLU A 1 221 ? -7.336 14.641 -9.484 1 96.88 221 GLU A N 1
ATOM 1754 C CA . GLU A 1 221 ? -6.137 15.469 -9.352 1 96.88 221 GLU A CA 1
ATOM 1755 C C . GLU A 1 221 ? -6.332 16.562 -8.312 1 96.88 221 GLU A C 1
ATOM 1757 O O . GLU A 1 221 ? -7.453 17.016 -8.078 1 96.88 221 GLU A O 1
ATOM 1762 N N . PRO A 1 222 ? -5.246 16.953 -7.719 1 98.38 222 PRO A N 1
ATOM 1763 C CA . PRO A 1 222 ? -5.371 17.969 -6.668 1 98.38 222 PRO A CA 1
ATOM 1764 C C . PRO A 1 222 ? -6.102 19.219 -7.145 1 98.38 222 PRO A C 1
ATOM 1766 O O . PRO A 1 222 ? -5.941 19.625 -8.297 1 98.38 222 PRO A O 1
ATOM 1769 N N . THR A 1 223 ? -6.934 19.828 -6.25 1 98.31 223 THR A N 1
ATOM 1770 C CA . THR A 1 223 ? -7.57 21.109 -6.535 1 98.31 223 THR A CA 1
ATOM 1771 C C . THR A 1 223 ? -6.523 22.172 -6.809 1 98.31 223 THR A C 1
ATOM 1773 O O . THR A 1 223 ? -6.691 23 -7.711 1 98.31 223 THR A O 1
ATOM 1776 N N . ALA A 1 224 ? -5.449 22.156 -6.027 1 98.56 224 ALA A N 1
ATOM 1777 C CA . ALA A 1 224 ? -4.301 23.031 -6.215 1 98.56 224 ALA A CA 1
ATOM 1778 C C . ALA A 1 224 ? -3.01 22.344 -5.77 1 98.56 224 ALA A C 1
ATOM 1780 O O . ALA A 1 224 ? -3.035 21.438 -4.938 1 98.56 224 ALA A O 1
ATOM 1781 N N . ILE A 1 225 ? -1.929 22.75 -6.359 1 98.62 225 ILE A N 1
ATOM 1782 C CA . ILE A 1 225 ? -0.587 22.281 -6.027 1 98.62 225 ILE A CA 1
ATOM 1783 C C . ILE A 1 225 ? 0.274 23.469 -5.578 1 98.62 225 ILE A C 1
ATOM 1785 O O . ILE A 1 225 ? 0.316 24.5 -6.246 1 98.62 225 ILE A O 1
ATOM 1789 N N . VAL A 1 226 ? 0.867 23.359 -4.438 1 98.56 226 VAL A N 1
ATOM 1790 C CA . VAL A 1 226 ? 1.791 24.375 -3.959 1 98.56 226 VAL A CA 1
ATOM 1791 C C . VAL A 1 226 ? 3.105 23.734 -3.531 1 98.56 226 VAL A C 1
ATOM 1793 O O . VAL A 1 226 ? 3.186 22.5 -3.4 1 98.56 226 VAL A O 1
ATOM 1796 N N . ASN A 1 227 ? 4.16 24.516 -3.291 1 97.81 227 ASN A N 1
ATOM 1797 C CA . ASN A 1 227 ? 5.457 24 -2.871 1 97.81 227 ASN A CA 1
ATOM 1798 C C . ASN A 1 227 ? 5.746 24.344 -1.41 1 97.81 227 ASN A C 1
ATOM 1800 O O . ASN A 1 227 ? 6.754 23.891 -0.855 1 97.81 227 ASN A O 1
ATOM 1804 N N . SER A 1 228 ? 4.773 25.125 -0.851 1 97.88 228 SER A N 1
ATOM 1805 C CA . SER A 1 228 ? 4.93 25.516 0.544 1 97.88 228 SER A CA 1
ATOM 1806 C C . SER A 1 228 ? 3.574 25.703 1.219 1 97.88 228 SER A C 1
ATOM 1808 O O . SER A 1 228 ? 2.637 26.219 0.606 1 97.88 228 SER A O 1
ATOM 1810 N N . LEU A 1 229 ? 3.508 25.375 2.508 1 97.75 229 LEU A N 1
ATOM 1811 C CA . LEU A 1 229 ? 2.287 25.547 3.289 1 97.75 229 LEU A CA 1
ATOM 1812 C C . LEU A 1 229 ? 1.926 27.031 3.393 1 97.75 229 LEU A C 1
ATOM 1814 O O . LEU A 1 229 ? 0.766 27.375 3.631 1 97.75 229 LEU A O 1
ATOM 1818 N N . GLU A 1 230 ? 2.889 27.875 3.178 1 97.38 230 GLU A N 1
ATOM 1819 C CA . GLU A 1 230 ? 2.66 29.312 3.293 1 97.38 230 GLU A CA 1
ATOM 1820 C C . GLU A 1 230 ? 1.692 29.797 2.221 1 97.38 230 GLU A C 1
ATOM 1822 O O . GLU A 1 230 ? 1.145 30.906 2.33 1 97.38 230 GLU A O 1
ATOM 1827 N N . GLU A 1 231 ? 1.496 29 1.202 1 97.94 231 GLU A N 1
ATOM 1828 C CA . GLU A 1 231 ? 0.718 29.422 0.042 1 97.94 231 GLU A CA 1
ATOM 1829 C C . GLU A 1 231 ? -0.75 29.031 0.188 1 97.94 231 GLU A C 1
ATOM 1831 O O . GLU A 1 231 ? -1.594 29.469 -0.598 1 97.94 231 GLU A O 1
ATOM 1836 N N . ILE A 1 232 ? -1.152 28.266 1.232 1 97.69 232 ILE A N 1
ATOM 1837 C CA . ILE A 1 232 ? -2.449 27.594 1.217 1 97.69 232 ILE A CA 1
ATOM 1838 C C . ILE A 1 232 ? -3.562 28.625 1.398 1 97.69 232 ILE A C 1
ATOM 1840 O O . ILE A 1 232 ? -4.633 28.516 0.795 1 97.69 232 ILE A O 1
ATOM 1844 N N . LEU A 1 233 ? -3.371 29.656 2.207 1 96.62 233 LEU A N 1
ATOM 1845 C CA . LEU A 1 233 ? -4.426 30.641 2.428 1 96.62 233 LEU A CA 1
ATOM 1846 C C . LEU A 1 233 ? -4.727 31.422 1.146 1 96.62 233 LEU A C 1
ATOM 1848 O O . LEU A 1 233 ? -5.891 31.703 0.846 1 96.62 233 LEU A O 1
ATOM 1852 N N . HIS A 1 234 ? -3.652 31.781 0.453 1 96.38 234 HIS A N 1
ATOM 1853 C CA . HIS A 1 234 ? -3.834 32.469 -0.82 1 96.38 234 HIS A CA 1
ATOM 1854 C C . HIS A 1 234 ? -4.645 31.625 -1.794 1 96.38 234 HIS A C 1
ATOM 1856 O O . HIS A 1 234 ? -5.57 32.125 -2.436 1 96.38 234 HIS A O 1
ATOM 1862 N N . VAL A 1 235 ? -4.348 30.344 -1.908 1 97.5 235 VAL A N 1
ATOM 1863 C CA . VAL A 1 235 ? -5.043 29.406 -2.795 1 97.5 235 VAL A CA 1
ATOM 1864 C C . VAL A 1 235 ? -6.512 29.328 -2.398 1 97.5 235 VAL A C 1
ATOM 1866 O O . VAL A 1 235 ? -7.398 29.391 -3.252 1 97.5 235 VAL A O 1
ATOM 1869 N N . ILE A 1 236 ? -6.754 29.172 -1.096 1 96.38 236 ILE A N 1
ATOM 1870 C CA . ILE A 1 236 ? -8.117 29 -0.592 1 96.38 236 ILE A CA 1
ATOM 1871 C C . ILE A 1 236 ? -8.93 30.266 -0.875 1 96.38 236 ILE A C 1
ATOM 1873 O O . ILE A 1 236 ? -10.078 30.188 -1.31 1 96.38 236 ILE A O 1
ATOM 1877 N N . HIS A 1 237 ? -8.375 31.469 -0.673 1 93.38 237 HIS A N 1
ATOM 1878 C CA . HIS A 1 237 ? -9.047 32.719 -0.944 1 93.38 237 HIS A CA 1
ATOM 1879 C C . HIS A 1 237 ? -9.414 32.844 -2.42 1 93.38 237 HIS A C 1
ATOM 1881 O O . HIS A 1 237 ? -10.508 33.312 -2.758 1 93.38 237 HIS A O 1
ATOM 1887 N N . ASP A 1 238 ? -8.492 32.406 -3.287 1 93.5 238 ASP A N 1
ATOM 1888 C CA . ASP A 1 238 ? -8.695 32.531 -4.727 1 93.5 238 ASP A CA 1
ATOM 1889 C C . ASP A 1 238 ? -9.82 31.594 -5.188 1 93.5 238 ASP A C 1
ATOM 1891 O O . ASP A 1 238 ? -10.484 31.859 -6.191 1 93.5 238 ASP A O 1
ATOM 1895 N N . HIS A 1 239 ? -10.016 30.469 -4.484 1 91.44 239 HIS A N 1
ATOM 1896 C CA . HIS A 1 239 ? -11.008 29.469 -4.891 1 91.44 239 HIS A CA 1
ATOM 1897 C C . HIS A 1 239 ? -12.367 29.75 -4.258 1 91.44 239 HIS A C 1
ATOM 1899 O O . HIS A 1 239 ? -13.391 29.266 -4.73 1 91.44 239 HIS A O 1
ATOM 1905 N N . THR A 1 240 ? -12.461 30.297 -3.119 1 79.69 240 THR A N 1
ATOM 1906 C CA . THR A 1 240 ? -13.711 30.531 -2.408 1 79.69 240 THR A CA 1
ATOM 1907 C C . THR A 1 240 ? -14.234 31.938 -2.703 1 79.69 240 THR A C 1
ATOM 1909 O O . THR A 1 240 ? -15.422 32.219 -2.502 1 79.69 240 THR A O 1
ATOM 1912 N N . GLY A 1 241 ? -13.406 32.906 -3.162 1 65 241 GLY A N 1
ATOM 1913 C CA . GLY A 1 241 ? -13.852 34.25 -3.52 1 65 241 GLY A CA 1
ATOM 1914 C C . GLY A 1 241 ? -14.312 34.344 -4.961 1 65 241 GLY A C 1
ATOM 1915 O O . GLY A 1 241 ? -14.047 33.469 -5.77 1 65 241 GLY A O 1
ATOM 1916 N N . MET B 1 1 ? -16.156 -40.344 0.388 1 46.38 1 MET B N 1
ATOM 1917 C CA . MET B 1 1 ? -15.383 -39.969 -0.786 1 46.38 1 MET B CA 1
ATOM 1918 C C . MET B 1 1 ? -14.242 -39.031 -0.4 1 46.38 1 MET B C 1
ATOM 1920 O O . MET B 1 1 ? -14.352 -38.25 0.56 1 46.38 1 MET B O 1
ATOM 1924 N N . ALA B 1 2 ? -13.055 -39.375 -0.839 1 61.62 2 ALA B N 1
ATOM 1925 C CA . ALA B 1 2 ? -11.914 -38.625 -0.285 1 61.62 2 ALA B CA 1
ATOM 1926 C C . ALA B 1 2 ? -12.039 -37.125 -0.538 1 61.62 2 ALA B C 1
ATOM 1928 O O . ALA B 1 2 ? -12.5 -36.719 -1.6 1 61.62 2 ALA B O 1
ATOM 1929 N N . GLN B 1 3 ? -12.016 -36.375 0.453 1 81.44 3 GLN B N 1
ATOM 1930 C CA . GLN B 1 3 ? -12.203 -34.938 0.376 1 81.44 3 GLN B CA 1
ATOM 1931 C C . GLN B 1 3 ? -11.164 -34.281 -0.548 1 81.44 3 GLN B C 1
ATOM 1933 O O . GLN B 1 3 ? -9.977 -34.594 -0.466 1 81.44 3 GLN B O 1
ATOM 1938 N N . THR B 1 4 ? -11.633 -33.688 -1.717 1 89.81 4 THR B N 1
ATOM 1939 C CA . THR B 1 4 ? -10.766 -33 -2.67 1 89.81 4 THR B CA 1
ATOM 1940 C C . THR B 1 4 ? -10.188 -31.734 -2.061 1 89.81 4 THR B C 1
ATOM 1942 O O . THR B 1 4 ? -10.922 -30.938 -1.484 1 89.81 4 THR B O 1
ATOM 1945 N N . THR B 1 5 ? -8.891 -31.672 -2.055 1 94.31 5 THR B N 1
ATOM 1946 C CA . THR B 1 5 ? -8.203 -30.484 -1.546 1 94.31 5 THR B CA 1
ATOM 1947 C C . THR B 1 5 ? -8.055 -29.438 -2.641 1 94.31 5 THR B C 1
ATOM 1949 O O . THR B 1 5 ? -7.516 -29.719 -3.713 1 94.31 5 THR B O 1
ATOM 1952 N N . VAL B 1 6 ? -8.609 -28.25 -2.422 1 97.31 6 VAL B N 1
ATOM 1953 C CA . VAL B 1 6 ? -8.477 -27.156 -3.367 1 97.31 6 VAL B CA 1
ATOM 1954 C C . VAL B 1 6 ? -7.133 -26.453 -3.164 1 97.31 6 VAL B C 1
ATOM 1956 O O . VAL B 1 6 ? -6.773 -26.109 -2.037 1 97.31 6 VAL B O 1
ATOM 1959 N N . ILE B 1 7 ? -6.383 -26.312 -4.211 1 98.25 7 ILE B N 1
ATOM 1960 C CA . ILE B 1 7 ? -5.098 -25.625 -4.191 1 98.25 7 ILE B CA 1
ATOM 1961 C C . ILE B 1 7 ? -5.152 -24.406 -5.109 1 98.25 7 ILE B C 1
ATOM 1963 O O . ILE B 1 7 ? -5.109 -24.547 -6.336 1 98.25 7 ILE B O 1
ATOM 1967 N N . ALA B 1 8 ? -5.289 -23.219 -4.547 1 98.69 8 ALA B N 1
ATOM 1968 C CA . ALA B 1 8 ? -5.441 -21.984 -5.293 1 98.69 8 ALA B CA 1
ATOM 1969 C C . ALA B 1 8 ? -4.102 -21.266 -5.445 1 98.69 8 ALA B C 1
ATOM 1971 O O . ALA B 1 8 ? -3.502 -20.844 -4.457 1 98.69 8 ALA B O 1
ATOM 1972 N N . PHE B 1 9 ? -3.674 -21.062 -6.684 1 97.62 9 PHE B N 1
ATOM 1973 C CA . PHE B 1 9 ? -2.357 -20.516 -6.973 1 97.62 9 PHE B CA 1
ATOM 1974 C C . PHE B 1 9 ? -2.465 -19.031 -7.344 1 97.62 9 PHE B C 1
ATOM 1976 O O . PHE B 1 9 ? -3.164 -18.688 -8.297 1 97.62 9 PHE B O 1
ATOM 1983 N N . ASP B 1 10 ? -1.748 -18.266 -6.559 1 97.94 10 ASP B N 1
ATOM 1984 C CA . ASP B 1 10 ? -1.46 -16.906 -7.027 1 97.94 10 ASP B CA 1
ATOM 1985 C C . ASP B 1 10 ? -0.625 -16.938 -8.305 1 97.94 10 ASP B C 1
ATOM 1987 O O . ASP B 1 10 ? 0.13 -17.891 -8.539 1 97.94 10 ASP B O 1
ATOM 1991 N N . VAL B 1 11 ? -0.745 -15.852 -9.07 1 94.38 11 VAL B N 1
ATOM 1992 C CA . VAL B 1 11 ? -0.089 -15.875 -10.375 1 94.38 11 VAL B CA 1
ATOM 1993 C C . VAL B 1 11 ? 1.144 -14.969 -10.344 1 94.38 11 VAL B C 1
ATOM 1995 O O . VAL B 1 11 ? 2.277 -15.461 -10.359 1 94.38 11 VAL B O 1
ATOM 1998 N N . TYR B 1 12 ? 0.952 -13.711 -10.18 1 92.81 12 TYR B N 1
ATOM 1999 C CA . TYR B 1 12 ? 2.031 -12.734 -10.305 1 92.81 12 TYR B CA 1
ATOM 2000 C C . TYR B 1 12 ? 2.906 -12.727 -9.055 1 92.81 12 TYR B C 1
ATOM 2002 O O . TYR B 1 12 ? 2.426 -12.438 -7.961 1 92.81 12 TYR B O 1
ATOM 2010 N N . GLY B 1 13 ? 4.129 -13.062 -9.273 1 93.25 13 GLY B N 1
ATOM 2011 C CA . GLY B 1 13 ? 5.07 -13.148 -8.164 1 93.25 13 GLY B CA 1
ATOM 2012 C C . GLY B 1 13 ? 5.133 -14.531 -7.543 1 93.25 13 GLY B C 1
ATOM 2013 O O . GLY B 1 13 ? 5.973 -14.797 -6.68 1 93.25 13 GLY B O 1
ATOM 2014 N N . THR B 1 14 ? 4.262 -15.406 -8 1 95.94 14 THR B N 1
ATOM 2015 C CA . THR B 1 14 ? 4.219 -16.766 -7.48 1 95.94 14 THR B CA 1
ATOM 2016 C C . THR B 1 14 ? 4.457 -17.781 -8.594 1 95.94 14 THR B C 1
ATOM 2018 O O . THR B 1 14 ? 5.469 -18.484 -8.594 1 95.94 14 THR B O 1
ATOM 2021 N N . LEU B 1 15 ? 3.607 -17.828 -9.609 1 93.81 15 LEU B N 1
ATOM 2022 C CA . LEU B 1 15 ? 3.854 -18.656 -10.781 1 93.81 15 LEU B CA 1
ATOM 2023 C C . LEU B 1 15 ? 4.742 -17.938 -11.781 1 93.81 15 LEU B C 1
ATOM 2025 O O . LEU B 1 15 ? 5.676 -18.531 -12.328 1 93.81 15 LEU B O 1
ATOM 2029 N N . LEU B 1 16 ? 4.418 -16.656 -11.969 1 91.06 16 LEU B N 1
ATOM 2030 C CA . LEU B 1 16 ? 5.148 -15.836 -12.93 1 91.06 16 LEU B CA 1
ATOM 2031 C C . LEU B 1 16 ? 6.102 -14.891 -12.211 1 91.06 16 LEU B C 1
ATOM 2033 O O . LEU B 1 16 ? 5.758 -14.32 -11.172 1 91.06 16 LEU B O 1
ATOM 2037 N N . SER B 1 17 ? 7.301 -14.711 -12.789 1 88.62 17 SER B N 1
ATOM 2038 C CA . SER B 1 17 ? 8.367 -13.969 -12.133 1 88.62 17 SER B CA 1
ATOM 2039 C C . SER B 1 17 ? 8.477 -12.555 -12.695 1 88.62 17 SER B C 1
ATOM 2041 O O . SER B 1 17 ? 8.953 -12.352 -13.812 1 88.62 17 SER B O 1
ATOM 2043 N N . PRO B 1 18 ? 8.211 -11.586 -11.875 1 77.62 18 PRO B N 1
ATOM 2044 C CA . PRO B 1 18 ? 8.398 -10.203 -12.328 1 77.62 18 PRO B CA 1
ATOM 2045 C C . PRO B 1 18 ? 9.867 -9.836 -12.523 1 77.62 18 PRO B C 1
ATOM 2047 O O . PRO B 1 18 ? 10.172 -8.852 -13.195 1 77.62 18 PRO B O 1
ATOM 2050 N N . GLY B 1 19 ? 10.734 -10.562 -12.109 1 74.25 19 GLY B N 1
ATOM 2051 C CA . GLY B 1 19 ? 12.156 -10.273 -12.18 1 74.25 19 GLY B CA 1
ATOM 2052 C C . GLY B 1 19 ? 12.664 -10.133 -13.602 1 74.25 19 GLY B C 1
ATOM 2053 O O . GLY B 1 19 ? 13.672 -9.469 -13.844 1 74.25 19 GLY B O 1
ATOM 2054 N N . SER B 1 20 ? 12.055 -1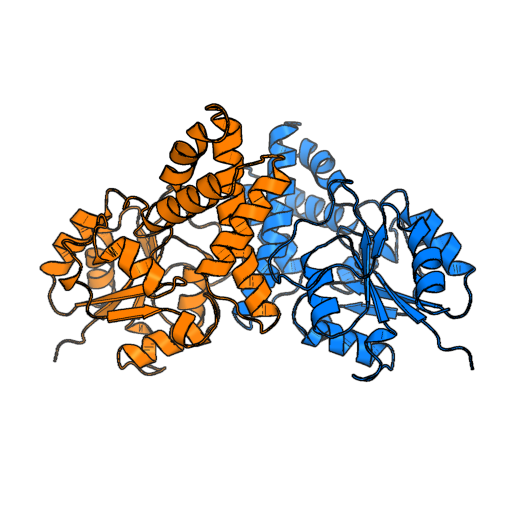0.695 -14.539 1 78.44 20 SER B N 1
ATOM 2055 C CA . SER B 1 20 ? 12.539 -10.609 -15.906 1 78.44 20 SER B CA 1
ATOM 2056 C C . SER B 1 20 ? 12.219 -9.25 -16.516 1 78.44 20 SER B C 1
ATOM 2058 O O . SER B 1 20 ? 12.828 -8.852 -17.516 1 78.44 20 SER B O 1
ATOM 2060 N N . ILE B 1 21 ? 11.414 -8.5 -15.844 1 87.94 21 ILE B N 1
ATOM 2061 C CA . ILE B 1 21 ? 10.938 -7.238 -16.391 1 87.94 21 ILE B CA 1
ATOM 2062 C C . ILE B 1 21 ? 12.07 -6.215 -16.391 1 87.94 21 ILE B C 1
ATOM 2064 O O . ILE B 1 21 ? 12.188 -5.426 -17.328 1 87.94 21 ILE B O 1
ATOM 2068 N N . ALA B 1 22 ? 12.883 -6.266 -15.344 1 90.62 22 ALA B N 1
ATOM 2069 C CA . ALA B 1 22 ? 14 -5.324 -15.266 1 90.62 22 ALA B CA 1
ATOM 2070 C C . ALA B 1 22 ? 14.93 -5.48 -16.469 1 90.62 22 ALA B C 1
ATOM 2072 O O . ALA B 1 22 ? 15.383 -4.488 -17.047 1 90.62 22 ALA B O 1
ATOM 2073 N N . ARG B 1 23 ? 15.172 -6.707 -16.875 1 90.12 23 ARG B N 1
ATOM 2074 C CA . ARG B 1 23 ? 16.031 -6.965 -18.016 1 90.12 23 ARG B CA 1
ATOM 2075 C C . ARG B 1 23 ? 15.414 -6.434 -19.312 1 90.12 23 ARG B C 1
ATOM 2077 O O . ARG B 1 23 ? 16.094 -5.82 -20.125 1 90.12 23 ARG B O 1
ATOM 2084 N N . ASP B 1 24 ? 14.156 -6.645 -19.438 1 88.25 24 ASP B N 1
ATOM 2085 C CA . ASP B 1 24 ? 13.438 -6.176 -20.609 1 88.25 24 ASP B CA 1
ATOM 2086 C C . ASP B 1 24 ? 13.438 -4.652 -20.688 1 88.25 24 ASP B C 1
ATOM 2088 O O . ASP B 1 24 ? 13.508 -4.078 -21.781 1 88.25 24 ASP B O 1
ATOM 2092 N N . LEU B 1 25 ? 13.414 -3.979 -19.609 1 94.19 25 LEU B N 1
ATOM 2093 C CA . LEU B 1 25 ? 13.344 -2.525 -19.5 1 94.19 25 LEU B CA 1
ATOM 2094 C C . LEU B 1 25 ? 14.656 -1.886 -19.938 1 94.19 25 LEU B C 1
ATOM 2096 O O . LEU B 1 25 ? 14.688 -0.705 -20.297 1 94.19 25 LEU B O 1
ATOM 2100 N N . GLU B 1 26 ? 15.703 -2.736 -19.906 1 94.81 26 GLU B N 1
ATOM 2101 C CA . GLU B 1 26 ? 17.031 -2.178 -20.156 1 94.81 26 GLU B CA 1
ATOM 2102 C C . GLU B 1 26 ? 17.109 -1.533 -21.547 1 94.81 26 GLU B C 1
ATOM 2104 O O . GLU B 1 26 ? 17.719 -0.479 -21.703 1 94.81 26 GLU B O 1
ATOM 2109 N N . GLN B 1 27 ? 16.469 -2.078 -22.5 1 93.81 27 GLN B N 1
ATOM 2110 C CA . GLN B 1 27 ? 16.547 -1.592 -23.875 1 93.81 27 GLN B CA 1
ATOM 2111 C C . GLN B 1 27 ? 15.883 -0.223 -24.016 1 93.81 27 GLN B C 1
ATOM 2113 O O . GLN B 1 27 ? 16.188 0.527 -24.953 1 93.81 27 GLN B O 1
ATOM 2118 N N . TYR B 1 28 ? 15.055 0.13 -23.094 1 94.88 28 TYR B N 1
ATOM 2119 C CA . TYR B 1 28 ? 14.32 1.384 -23.188 1 94.88 28 TYR B CA 1
ATOM 2120 C C . TYR B 1 28 ? 15.016 2.492 -22.406 1 94.88 28 TYR B C 1
ATOM 2122 O O . TYR B 1 28 ? 14.594 3.65 -22.453 1 94.88 28 TYR B O 1
ATOM 2130 N N . VAL B 1 29 ? 16.047 2.105 -21.688 1 96.12 29 VAL B N 1
ATOM 2131 C CA . VAL B 1 29 ? 16.719 3.094 -20.859 1 96.12 29 VAL B CA 1
ATOM 2132 C C . VAL B 1 29 ? 18.219 3.059 -21.141 1 96.12 29 VAL B C 1
ATOM 2134 O O . VAL B 1 29 ? 19.031 3.16 -20.219 1 96.12 29 VAL B O 1
ATOM 2137 N N . ASN B 1 30 ? 18.625 2.84 -22.391 1 95.19 30 ASN B N 1
ATOM 2138 C CA . ASN B 1 30 ? 20 2.832 -22.859 1 95.19 30 ASN B CA 1
ATOM 2139 C C . ASN B 1 30 ? 20.859 1.823 -22.094 1 95.19 30 ASN B C 1
ATOM 2141 O O . ASN B 1 30 ? 22 2.113 -21.719 1 95.19 30 ASN B O 1
ATOM 2145 N N . TYR B 1 31 ? 20.234 0.782 -21.609 1 94.81 31 TYR B N 1
ATOM 2146 C CA . TYR B 1 31 ? 20.859 -0.367 -20.969 1 94.81 31 TYR B CA 1
ATOM 2147 C C . TYR B 1 31 ? 21.453 0.016 -19.625 1 94.81 31 TYR B C 1
ATOM 2149 O O . TYR B 1 31 ? 22.453 -0.569 -19.172 1 94.81 31 TYR B O 1
ATOM 2157 N N . ASP B 1 32 ? 20.922 1.051 -19.062 1 96 32 ASP B N 1
ATOM 2158 C CA . ASP B 1 32 ? 21.188 1.383 -17.672 1 96 32 ASP B CA 1
ATOM 2159 C C . ASP B 1 32 ? 20.516 0.394 -16.719 1 96 32 ASP B C 1
ATOM 2161 O O . ASP B 1 32 ? 19.328 0.544 -16.406 1 96 32 ASP B O 1
ATOM 2165 N N . LYS B 1 33 ? 21.281 -0.536 -16.219 1 95.5 33 LYS B N 1
ATOM 2166 C CA . LYS B 1 33 ? 20.734 -1.635 -15.422 1 95.5 33 LYS B CA 1
ATOM 2167 C C . LYS B 1 33 ? 20.125 -1.12 -14.125 1 95.5 33 LYS B C 1
ATOM 2169 O O . LYS B 1 33 ? 19.062 -1.604 -13.703 1 95.5 33 LYS B O 1
ATOM 2174 N N . GLU B 1 34 ? 20.75 -0.149 -13.562 1 95.5 34 GLU B N 1
ATOM 2175 C CA . GLU B 1 34 ? 20.25 0.4 -12.305 1 95.5 34 GLU B CA 1
ATOM 2176 C C . GLU B 1 34 ? 18.906 1.108 -12.5 1 95.5 34 GLU B C 1
ATOM 2178 O O . GLU B 1 34 ? 18 0.943 -11.695 1 95.5 34 GLU B O 1
ATOM 2183 N N . ARG B 1 35 ? 18.828 1.881 -13.539 1 96.38 35 ARG B N 1
ATOM 2184 C CA . ARG B 1 35 ? 17.578 2.58 -13.844 1 96.38 35 ARG B CA 1
ATOM 2185 C C . ARG B 1 35 ? 16.469 1.593 -14.172 1 96.38 35 ARG B C 1
ATOM 2187 O O . ARG B 1 35 ? 15.336 1.748 -13.711 1 96.38 35 ARG B O 1
ATOM 2194 N N . ALA B 1 36 ? 16.781 0.553 -14.945 1 96.38 36 ALA B N 1
ATOM 2195 C CA . ALA B 1 36 ? 15.805 -0.477 -15.297 1 96.38 36 ALA B CA 1
ATOM 2196 C C . ALA B 1 36 ? 15.273 -1.17 -14.047 1 96.38 36 ALA B C 1
ATOM 2198 O O . ALA B 1 36 ? 14.062 -1.367 -13.906 1 96.38 36 ALA B O 1
ATOM 2199 N N . GLN B 1 37 ? 16.203 -1.468 -13.164 1 95.94 37 GLN B N 1
ATOM 2200 C CA . GLN B 1 37 ? 15.812 -2.119 -11.914 1 95.94 37 GLN B CA 1
ATOM 2201 C C . GLN B 1 37 ? 14.93 -1.204 -11.07 1 95.94 37 GLN B C 1
ATOM 2203 O O . GLN B 1 37 ? 13.953 -1.656 -10.469 1 95.94 37 GLN B O 1
ATOM 2208 N N . SER B 1 38 ? 15.273 0.066 -11.031 1 96.5 38 SER B N 1
ATOM 2209 C CA . SER B 1 38 ? 14.492 1.031 -10.266 1 96.5 38 SER B CA 1
ATOM 2210 C C . SER B 1 38 ? 13.07 1.142 -10.805 1 96.5 38 SER B C 1
ATOM 2212 O O . SER B 1 38 ? 12.109 1.151 -10.039 1 96.5 38 SER B O 1
ATOM 2214 N N . ILE B 1 39 ? 12.93 1.181 -12.117 1 97.38 39 ILE B N 1
ATOM 2215 C CA . ILE B 1 39 ? 11.617 1.274 -12.742 1 97.38 39 ILE B CA 1
ATOM 2216 C C . ILE B 1 39 ? 10.797 0.023 -12.422 1 97.38 39 ILE B C 1
ATOM 2218 O O . ILE B 1 39 ? 9.641 0.118 -12.016 1 97.38 39 ILE B O 1
ATOM 2222 N N . ALA B 1 40 ? 11.406 -1.122 -12.594 1 96.56 40 ALA B N 1
ATOM 2223 C CA . ALA B 1 40 ? 10.711 -2.381 -12.344 1 96.56 40 ALA B CA 1
ATOM 2224 C C . ALA B 1 40 ? 10.242 -2.475 -10.898 1 96.56 40 ALA B C 1
ATOM 2226 O O . ALA B 1 40 ? 9.109 -2.889 -10.625 1 96.56 40 ALA B O 1
ATOM 2227 N N . THR B 1 41 ? 11.109 -2.068 -9.992 1 95.94 41 THR B N 1
ATOM 2228 C CA . THR B 1 41 ? 10.805 -2.121 -8.57 1 95.94 41 THR B CA 1
ATOM 2229 C C . THR B 1 41 ? 9.648 -1.182 -8.227 1 95.94 41 THR B C 1
ATOM 2231 O O . THR B 1 41 ? 8.711 -1.574 -7.539 1 95.94 41 THR B O 1
ATOM 2234 N N . LEU B 1 42 ? 9.695 0.026 -8.727 1 97.31 42 LEU B N 1
ATOM 2235 C CA . LEU B 1 42 ? 8.633 0.996 -8.477 1 97.31 42 LEU B CA 1
ATOM 2236 C C . LEU B 1 42 ? 7.332 0.565 -9.141 1 97.31 42 LEU B C 1
ATOM 2238 O O . LEU B 1 42 ? 6.254 0.726 -8.562 1 97.31 42 LEU B O 1
ATOM 2242 N N . TRP B 1 43 ? 7.469 0.004 -10.328 1 97.56 43 TRP B N 1
ATOM 2243 C CA . TRP B 1 43 ? 6.305 -0.466 -11.078 1 97.56 43 TRP B CA 1
ATOM 2244 C C . TRP B 1 43 ? 5.52 -1.493 -10.266 1 97.56 43 TRP B C 1
ATOM 2246 O O . TRP B 1 43 ? 4.312 -1.34 -10.062 1 97.56 43 TRP B O 1
ATOM 2256 N N . ARG B 1 44 ? 6.219 -2.414 -9.766 1 96.81 44 ARG B N 1
ATOM 2257 C CA . ARG B 1 44 ? 5.582 -3.465 -8.977 1 96.81 44 ARG B CA 1
ATOM 2258 C C . ARG B 1 44 ? 5.016 -2.906 -7.68 1 96.81 44 ARG B C 1
ATOM 2260 O O . ARG B 1 44 ? 3.9 -3.246 -7.285 1 96.81 44 ARG B O 1
ATOM 2267 N N . ARG B 1 45 ? 5.715 -2.082 -7.074 1 97.44 45 ARG B N 1
ATOM 2268 C CA . ARG B 1 45 ? 5.262 -1.48 -5.824 1 97.44 45 ARG B CA 1
ATOM 2269 C C . ARG B 1 45 ? 3.973 -0.692 -6.031 1 97.44 45 ARG B C 1
ATOM 2271 O O . ARG B 1 45 ? 3.002 -0.879 -5.293 1 97.44 45 ARG B O 1
ATOM 2278 N N . TYR B 1 46 ? 3.994 0.182 -7.027 1 98.62 46 TYR B N 1
ATOM 2279 C CA . TYR B 1 46 ? 2.812 0.999 -7.281 1 98.62 46 TYR B CA 1
ATOM 2280 C C . TYR B 1 46 ? 1.625 0.132 -7.684 1 98.62 46 TYR B C 1
ATOM 2282 O O . TYR B 1 46 ? 0.489 0.4 -7.281 1 98.62 46 TYR B O 1
ATOM 2290 N N . GLN B 1 47 ? 1.904 -0.874 -8.477 1 98.12 47 GLN B N 1
ATOM 2291 C CA . GLN B 1 47 ? 0.854 -1.8 -8.883 1 98.12 47 GLN B CA 1
ATOM 2292 C C . GLN B 1 47 ? 0.117 -2.367 -7.676 1 98.12 47 GLN B C 1
ATOM 2294 O O . GLN B 1 47 ? -1.112 -2.32 -7.613 1 98.12 47 GLN B O 1
ATOM 2299 N N . LEU B 1 48 ? 0.848 -2.787 -6.684 1 98.38 48 LEU B N 1
ATOM 2300 C CA . LEU B 1 48 ? 0.259 -3.385 -5.488 1 98.38 48 LEU B CA 1
ATOM 2301 C C . LEU B 1 48 ? -0.376 -2.318 -4.602 1 98.38 48 LEU B C 1
ATOM 2303 O O . LEU B 1 48 ? -1.521 -2.465 -4.172 1 98.38 48 LEU B O 1
ATOM 2307 N N . GLU B 1 49 ? 0.313 -1.225 -4.398 1 98.88 49 GLU B N 1
ATOM 2308 C CA . GLU B 1 49 ? -0.217 -0.153 -3.561 1 98.88 49 GLU B CA 1
ATOM 2309 C C . GLU B 1 49 ? -1.557 0.351 -4.09 1 98.88 49 GLU B C 1
ATOM 2311 O O . GLU B 1 49 ? -2.473 0.63 -3.312 1 98.88 49 GLU B O 1
ATOM 2316 N N . TYR B 1 50 ? -1.62 0.475 -5.387 1 98.88 50 TYR B N 1
ATOM 2317 C CA . TYR B 1 50 ? -2.848 0.988 -5.984 1 98.88 50 TYR B CA 1
ATOM 2318 C C . TYR B 1 50 ? -4.027 0.072 -5.68 1 98.88 50 TYR B C 1
ATOM 2320 O O . TYR B 1 50 ? -5.129 0.542 -5.391 1 98.88 50 TYR B O 1
ATOM 2328 N N . THR B 1 51 ? -3.809 -1.232 -5.727 1 98.94 51 THR B N 1
ATOM 2329 C CA . THR B 1 51 ? -4.91 -2.146 -5.449 1 98.94 51 THR B CA 1
ATOM 2330 C C . THR B 1 51 ? -5.402 -1.978 -4.012 1 98.94 51 THR B C 1
ATOM 2332 O O . THR B 1 51 ? -6.609 -1.988 -3.76 1 98.94 51 THR B O 1
ATOM 2335 N N . TRP B 1 52 ? -4.523 -1.794 -3.088 1 98.94 52 TRP B N 1
ATOM 2336 C CA . TRP B 1 52 ? -4.898 -1.66 -1.684 1 98.94 52 TRP B CA 1
ATOM 2337 C C . TRP B 1 52 ? -5.578 -0.319 -1.427 1 98.94 52 TRP B C 1
ATOM 2339 O O . TRP B 1 52 ? -6.539 -0.241 -0.661 1 98.94 52 TRP B O 1
ATOM 2349 N N . ARG B 1 53 ? -5.051 0.721 -2.055 1 98.88 53 ARG B N 1
ATOM 2350 C CA . ARG B 1 53 ? -5.664 2.037 -1.912 1 98.88 53 ARG B CA 1
ATOM 2351 C C . ARG B 1 53 ? -7.059 2.059 -2.529 1 98.88 53 ARG B C 1
ATOM 2353 O O . ARG B 1 53 ? -7.988 2.629 -1.955 1 98.88 53 ARG B O 1
ATOM 2360 N N . LEU B 1 54 ? -7.207 1.426 -3.691 1 98.88 54 LEU B N 1
ATOM 2361 C CA . LEU B 1 54 ? -8.516 1.327 -4.328 1 98.88 54 LEU B CA 1
ATOM 2362 C C . LEU B 1 54 ? -9.492 0.552 -3.451 1 98.88 54 LEU B C 1
ATOM 2364 O O . LEU B 1 54 ? -10.625 0.981 -3.252 1 98.88 54 LEU B O 1
ATOM 2368 N N . ASN B 1 55 ? -9.023 -0.574 -2.891 1 98.94 55 ASN B N 1
ATOM 2369 C CA . ASN B 1 55 ? -9.844 -1.285 -1.918 1 98.94 55 ASN B CA 1
ATOM 2370 C C . ASN B 1 55 ? -10.312 -0.361 -0.797 1 98.94 55 ASN B C 1
ATOM 2372 O O . ASN B 1 55 ? -11.5 -0.342 -0.456 1 98.94 55 ASN B O 1
ATOM 2376 N N . SER B 1 56 ? -9.367 0.445 -0.237 1 98.81 56 SER B N 1
ATOM 2377 C CA . SER B 1 56 ? -9.664 1.335 0.88 1 98.81 56 SER B CA 1
ATOM 2378 C C . SER B 1 56 ? -10.734 2.352 0.507 1 98.81 56 SER B C 1
ATOM 2380 O O . SER B 1 56 ? -11.586 2.691 1.329 1 98.81 56 SER B O 1
ATOM 2382 N N . MET B 1 57 ? -10.742 2.756 -0.763 1 98.62 57 MET B N 1
ATOM 2383 C CA . MET B 1 57 ? -11.609 3.838 -1.221 1 98.62 57 MET B CA 1
ATOM 2384 C C . MET B 1 57 ? -12.945 3.295 -1.712 1 98.62 57 MET B C 1
ATOM 2386 O O . MET B 1 57 ? -13.859 4.062 -2.021 1 98.62 57 MET B O 1
ATOM 2390 N N . GLY B 1 58 ? -13.078 1.987 -1.812 1 98.19 58 GLY B N 1
ATOM 2391 C CA . GLY B 1 58 ? -14.266 1.402 -2.41 1 98.19 58 GLY B CA 1
ATOM 2392 C C . GLY B 1 58 ? -14.375 1.657 -3.902 1 98.19 58 GLY B C 1
ATOM 2393 O O . GLY B 1 58 ? -15.477 1.746 -4.445 1 98.19 58 GLY B O 1
ATOM 2394 N N . LEU B 1 59 ? -13.219 1.821 -4.543 1 98.25 59 LEU B N 1
ATOM 2395 C CA . LEU B 1 59 ? -13.133 2.021 -5.988 1 98.25 59 LEU B CA 1
ATOM 2396 C C . LEU B 1 59 ? -12.5 0.812 -6.668 1 98.25 59 LEU B C 1
ATOM 2398 O O . LEU B 1 59 ? -11.859 -0.01 -6.008 1 98.25 59 LEU B O 1
ATOM 2402 N N . TYR B 1 60 ? -12.758 0.739 -7.977 1 98.38 60 TYR B N 1
ATOM 2403 C CA . TYR B 1 60 ? -12.156 -0.353 -8.734 1 98.38 60 TYR B CA 1
ATOM 2404 C C . TYR B 1 60 ? -11.844 0.083 -10.164 1 98.38 60 TYR B C 1
ATOM 2406 O O . TYR B 1 60 ? -12.656 0.744 -10.812 1 98.38 60 TYR B O 1
ATOM 2414 N N . ILE B 1 61 ? -10.719 -0.173 -10.57 1 98.12 61 ILE B N 1
ATOM 2415 C CA . ILE B 1 61 ? -10.328 -0.293 -11.977 1 98.12 61 ILE B CA 1
ATOM 2416 C C . ILE B 1 61 ? -9.648 -1.638 -12.211 1 98.12 61 ILE B C 1
ATOM 2418 O O . ILE B 1 61 ? -9.156 -2.264 -11.266 1 98.12 61 ILE B O 1
ATOM 2422 N N . SER B 1 62 ? -9.648 -2.119 -13.406 1 98 62 SER B N 1
ATOM 2423 C CA . SER B 1 62 ? -9.117 -3.457 -13.648 1 98 62 SER B CA 1
ATOM 2424 C C . SER B 1 62 ? -7.629 -3.525 -13.328 1 98 62 SER B C 1
ATOM 2426 O O . SER B 1 62 ? -6.938 -2.506 -13.344 1 98 62 SER B O 1
ATOM 2428 N N . PHE B 1 63 ? -7.141 -4.723 -13 1 97.94 63 PHE B N 1
ATOM 2429 C CA . PHE B 1 63 ? -5.723 -4.906 -12.711 1 97.94 63 PHE B CA 1
ATOM 2430 C C . PHE B 1 63 ? -4.871 -4.504 -13.914 1 97.94 63 PHE B C 1
ATOM 2432 O O . PHE B 1 63 ? -3.76 -3.998 -13.75 1 97.94 63 PHE B O 1
ATOM 2439 N N . GLU B 1 64 ? -5.402 -4.695 -15.125 1 96.25 64 GLU B N 1
ATOM 2440 C CA . GLU B 1 64 ? -4.734 -4.238 -16.344 1 96.25 64 GLU B CA 1
ATOM 2441 C C . GLU B 1 64 ? -4.523 -2.729 -16.328 1 96.25 64 GLU B C 1
ATOM 2443 O O . GLU B 1 64 ? -3.426 -2.248 -16.609 1 96.25 64 GLU B O 1
ATOM 2448 N N . GLU B 1 65 ? -5.535 -2.025 -15.992 1 97.81 65 GLU B N 1
ATOM 2449 C CA . GLU B 1 65 ? -5.441 -0.571 -15.906 1 97.81 65 GLU B CA 1
ATOM 2450 C C . GLU B 1 65 ? -4.504 -0.142 -14.781 1 97.81 65 GLU B C 1
ATOM 2452 O O . GLU B 1 65 ? -3.705 0.783 -14.953 1 97.81 65 GLU B O 1
ATOM 2457 N N . VAL B 1 66 ? -4.613 -0.827 -13.641 1 98.56 66 VAL B N 1
ATOM 2458 C CA . VAL B 1 66 ? -3.719 -0.562 -12.523 1 98.56 66 VAL B CA 1
ATOM 2459 C C . VAL B 1 66 ? -2.27 -0.739 -12.961 1 98.56 66 VAL B C 1
ATOM 2461 O O . VAL B 1 66 ? -1.41 0.085 -12.641 1 98.56 66 VAL B O 1
ATOM 2464 N N . THR B 1 67 ? -2.049 -1.81 -13.688 1 97.38 67 THR B N 1
ATOM 2465 C CA . THR B 1 67 ? -0.707 -2.131 -14.156 1 97.38 67 THR B CA 1
ATOM 2466 C C . THR B 1 67 ? -0.186 -1.044 -15.094 1 97.38 67 THR B C 1
ATOM 2468 O O . THR B 1 67 ? 0.953 -0.593 -14.953 1 97.38 67 THR B O 1
ATOM 2471 N N . HIS B 1 68 ? -1.021 -0.632 -15.953 1 98.12 68 HIS B N 1
ATOM 2472 C CA . HIS B 1 68 ? -0.674 0.454 -16.859 1 98.12 68 HIS B CA 1
ATOM 2473 C C . HIS B 1 68 ? -0.354 1.733 -16.094 1 98.12 68 HIS B C 1
ATOM 2475 O O . HIS B 1 68 ? 0.695 2.346 -16.312 1 98.12 68 HIS B O 1
ATOM 2481 N N . ASN B 1 69 ? -1.249 2.129 -15.242 1 98.69 69 ASN B N 1
ATOM 2482 C CA . ASN B 1 69 ? -1.084 3.357 -14.469 1 98.69 69 ASN B CA 1
ATOM 2483 C C . ASN B 1 69 ? 0.186 3.322 -13.625 1 98.69 69 ASN B C 1
ATOM 2485 O O . ASN B 1 69 ? 0.899 4.324 -13.523 1 98.69 69 ASN B O 1
ATOM 2489 N N . ALA B 1 70 ? 0.449 2.17 -13.016 1 98.5 70 ALA B N 1
ATOM 2490 C CA . ALA B 1 70 ? 1.635 1.998 -12.18 1 98.5 70 ALA B CA 1
ATOM 2491 C C . ALA B 1 70 ? 2.912 2.166 -13 1 98.5 70 ALA B C 1
ATOM 2493 O O . ALA B 1 70 ? 3.887 2.756 -12.523 1 98.5 70 ALA B O 1
ATOM 2494 N N . LEU B 1 71 ? 2.875 1.656 -14.242 1 98 71 LEU B N 1
ATOM 2495 C CA . LEU B 1 71 ? 4.031 1.82 -15.117 1 98 71 LEU B CA 1
ATOM 2496 C C . LEU B 1 71 ? 4.297 3.295 -15.398 1 98 71 LEU B C 1
ATOM 2498 O O . LEU B 1 71 ? 5.43 3.766 -15.258 1 98 71 LEU B O 1
ATOM 2502 N N . ILE B 1 72 ? 3.27 4.004 -15.719 1 98.25 72 ILE B N 1
ATOM 2503 C CA . ILE B 1 72 ? 3.408 5.422 -16.047 1 98.25 72 ILE B CA 1
ATOM 2504 C C . ILE B 1 72 ? 3.959 6.176 -14.836 1 98.25 72 ILE B C 1
ATOM 2506 O O . ILE B 1 72 ? 4.867 7 -14.969 1 98.25 72 ILE B O 1
ATOM 2510 N N . HIS B 1 73 ? 3.418 5.863 -13.695 1 98.44 73 HIS B N 1
ATOM 2511 C CA . HIS B 1 73 ? 3.889 6.488 -12.461 1 98.44 73 HIS B CA 1
ATOM 2512 C C . HIS B 1 73 ? 5.367 6.191 -12.227 1 98.44 73 HIS B C 1
ATOM 2514 O O . HIS B 1 73 ? 6.133 7.086 -11.867 1 98.44 73 HIS B O 1
ATOM 2520 N N . ALA B 1 74 ? 5.758 4.934 -12.391 1 97.88 74 ALA B N 1
ATOM 2521 C CA . ALA B 1 74 ? 7.148 4.539 -12.18 1 97.88 74 ALA B CA 1
ATOM 2522 C C . ALA B 1 74 ? 8.078 5.277 -13.141 1 97.88 74 ALA B C 1
ATOM 2524 O O . ALA B 1 74 ? 9.164 5.719 -12.75 1 97.88 74 ALA B O 1
ATOM 2525 N N . LEU B 1 75 ? 7.629 5.418 -14.383 1 97.75 75 LEU B N 1
ATOM 2526 C CA . LEU B 1 75 ? 8.414 6.141 -15.375 1 97.75 75 LEU B CA 1
ATOM 2527 C C . LEU B 1 75 ? 8.562 7.609 -14.992 1 97.75 75 LEU B C 1
ATOM 2529 O O . LEU B 1 75 ? 9.664 8.156 -15.039 1 97.75 75 LEU B O 1
ATOM 2533 N N . LEU B 1 76 ? 7.539 8.211 -14.531 1 96.94 76 LEU B N 1
ATOM 2534 C CA . LEU B 1 76 ? 7.57 9.609 -14.117 1 96.94 76 LEU B CA 1
ATOM 2535 C C . LEU B 1 76 ? 8.508 9.805 -12.93 1 96.94 76 LEU B C 1
ATOM 2537 O O . LEU B 1 76 ? 9.344 10.703 -12.938 1 96.94 76 LEU B O 1
ATOM 2541 N N . ASP B 1 77 ? 8.43 8.938 -11.969 1 96.75 77 ASP B N 1
ATOM 2542 C CA . ASP B 1 77 ? 9.211 9.062 -10.742 1 96.75 77 ASP B CA 1
ATOM 2543 C C . ASP B 1 77 ? 10.695 8.867 -11.008 1 96.75 77 ASP B C 1
ATOM 2545 O O . ASP B 1 77 ? 11.539 9.336 -10.242 1 96.75 77 ASP B O 1
ATOM 2549 N N . THR B 1 78 ? 11.016 8.164 -12.047 1 96.31 78 THR B N 1
ATOM 2550 C CA . THR B 1 78 ? 12.414 7.914 -12.352 1 96.31 78 THR B CA 1
ATOM 2551 C C . THR B 1 78 ? 12.906 8.859 -13.445 1 96.31 78 THR B C 1
ATOM 2553 O O . THR B 1 78 ? 14.031 8.734 -13.93 1 96.31 78 THR B O 1
ATOM 2556 N N . GLY B 1 79 ? 12.039 9.742 -13.898 1 95.06 79 GLY B N 1
ATOM 2557 C CA . GLY B 1 79 ? 12.398 10.688 -14.938 1 95.06 79 GLY B CA 1
ATOM 2558 C C . GLY B 1 79 ? 12.641 10.031 -16.281 1 95.06 79 GLY B C 1
ATOM 2559 O O . GLY B 1 79 ? 13.492 10.484 -17.047 1 95.06 79 GLY B O 1
ATOM 2560 N N . THR B 1 80 ? 11.984 8.938 -16.516 1 96.31 80 THR B N 1
ATOM 2561 C CA . THR B 1 80 ? 12.164 8.18 -17.75 1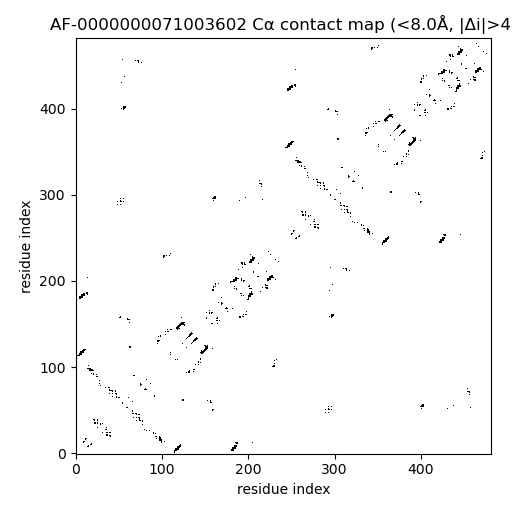 96.31 80 THR B CA 1
ATOM 2562 C C . THR B 1 80 ? 11.016 8.445 -18.719 1 96.31 80 THR B C 1
ATOM 2564 O O . THR B 1 80 ? 9.844 8.453 -18.312 1 96.31 80 THR B O 1
ATOM 2567 N N . SER B 1 81 ? 11.375 8.711 -19.891 1 94.94 81 SER B N 1
ATOM 2568 C CA . SER B 1 81 ? 10.367 8.883 -20.938 1 94.94 81 SER B CA 1
ATOM 2569 C C . SER B 1 81 ? 10.445 7.758 -21.969 1 94.94 81 SER B C 1
ATOM 2571 O O . SER B 1 81 ? 11.508 7.496 -22.531 1 94.94 81 SER B O 1
ATOM 2573 N N . ILE B 1 82 ? 9.391 7.082 -22.125 1 95.44 82 ILE B N 1
ATOM 2574 C CA . ILE B 1 82 ? 9.25 6.027 -23.125 1 95.44 82 ILE B CA 1
ATOM 2575 C C . ILE B 1 82 ? 8.047 6.32 -24.016 1 95.44 82 ILE B C 1
ATOM 2577 O O . ILE B 1 82 ? 6.984 6.703 -23.531 1 95.44 82 ILE B O 1
ATOM 2581 N N . GLN B 1 83 ? 8.195 6.156 -25.328 1 95.06 83 GLN B N 1
ATOM 2582 C CA . GLN B 1 83 ? 7.129 6.434 -26.281 1 95.06 83 GLN B CA 1
ATOM 2583 C C . GLN B 1 83 ? 5.996 5.418 -26.141 1 95.06 83 GLN B C 1
ATOM 2585 O O . GLN B 1 83 ? 6.188 4.34 -25.578 1 95.06 83 GLN B O 1
ATOM 2590 N N . ASP B 1 84 ? 4.867 5.723 -26.703 1 96.19 84 ASP B N 1
ATOM 2591 C CA . ASP B 1 84 ? 3.65 4.934 -26.562 1 96.19 84 ASP B CA 1
ATOM 2592 C C . ASP B 1 84 ? 3.871 3.494 -27.016 1 96.19 84 ASP B C 1
ATOM 2594 O O . ASP B 1 84 ? 3.379 2.553 -26.391 1 96.19 84 ASP B O 1
ATOM 2598 N N . ASP B 1 85 ? 4.617 3.367 -28.047 1 96.06 85 ASP B N 1
ATOM 2599 C CA . ASP B 1 85 ? 4.875 2.018 -28.547 1 96.06 85 ASP B CA 1
ATOM 2600 C C . ASP B 1 85 ? 5.691 1.211 -27.531 1 96.06 85 ASP B C 1
ATOM 2602 O O . ASP B 1 85 ? 5.473 0.008 -27.375 1 96.06 85 ASP B O 1
ATOM 2606 N N . GLY B 1 86 ? 6.629 1.893 -26.938 1 95.31 86 GLY B N 1
ATOM 2607 C CA . GLY B 1 86 ? 7.418 1.242 -25.906 1 95.31 86 GLY B CA 1
ATOM 2608 C C . GLY B 1 86 ? 6.598 0.845 -24.703 1 95.31 86 GLY B C 1
ATOM 2609 O O . GLY B 1 86 ? 6.805 -0.23 -24.125 1 95.31 86 GLY B O 1
ATOM 2610 N N . ILE B 1 87 ? 5.672 1.725 -24.328 1 96.94 87 ILE B N 1
ATOM 2611 C CA . ILE B 1 87 ? 4.781 1.437 -23.203 1 96.94 87 ILE B CA 1
ATOM 2612 C C . ILE B 1 87 ? 3.941 0.201 -23.516 1 96.94 87 ILE B C 1
ATOM 2614 O O . ILE B 1 87 ? 3.816 -0.7 -22.688 1 96.94 87 ILE B O 1
ATOM 2618 N N . LYS B 1 88 ? 3.453 0.158 -24.688 1 96 88 LYS B N 1
ATOM 2619 C CA . LYS B 1 88 ? 2.658 -0.99 -25.125 1 96 88 LYS B CA 1
ATOM 2620 C C . LYS B 1 88 ? 3.477 -2.275 -25.062 1 96 88 LYS B C 1
ATOM 2622 O O . LYS B 1 88 ? 2.984 -3.314 -24.625 1 96 88 LYS B O 1
ATOM 2627 N N . GLU B 1 89 ? 4.703 -2.205 -25.484 1 93.75 89 GLU B N 1
ATOM 2628 C CA . GLU B 1 89 ? 5.578 -3.375 -25.484 1 93.75 89 GLU B CA 1
ATOM 2629 C C . GLU B 1 89 ? 5.887 -3.826 -24.062 1 93.75 89 GLU B C 1
ATOM 2631 O O . GLU B 1 89 ? 5.922 -5.023 -23.781 1 93.75 89 GLU B O 1
ATOM 2636 N N . LEU B 1 90 ? 6.105 -2.863 -23.234 1 94.19 90 LEU B N 1
ATOM 2637 C CA . LEU B 1 90 ? 6.398 -3.193 -21.844 1 94.19 90 LEU B CA 1
ATOM 2638 C C . LEU B 1 90 ? 5.203 -3.875 -21.188 1 94.19 90 LEU B C 1
ATOM 2640 O O . LEU B 1 90 ? 5.375 -4.828 -20.422 1 94.19 90 LEU B O 1
ATOM 2644 N N . LEU B 1 91 ? 4.043 -3.42 -21.438 1 93.94 91 LEU B N 1
ATOM 2645 C CA . LEU B 1 91 ? 2.832 -4.031 -20.891 1 93.94 91 LEU B CA 1
ATOM 2646 C C . LEU B 1 91 ? 2.646 -5.445 -21.438 1 93.94 91 LEU B C 1
ATOM 2648 O O . LEU B 1 91 ? 2.229 -6.348 -20.719 1 93.94 91 LEU B O 1
ATOM 2652 N N . GLN B 1 92 ? 3.014 -5.605 -22.672 1 89.38 92 GLN B N 1
ATOM 2653 C CA . GLN B 1 92 ? 2.959 -6.941 -23.266 1 89.38 92 GLN B CA 1
ATOM 2654 C C . GLN B 1 92 ? 3.963 -7.875 -22.594 1 89.38 92 GLN B C 1
ATOM 2656 O O . GLN B 1 92 ? 3.68 -9.055 -22.391 1 89.38 92 GLN B O 1
ATOM 2661 N N . MET B 1 93 ? 5.086 -7.34 -22.328 1 86.88 93 MET B N 1
ATOM 2662 C CA . MET B 1 93 ? 6.098 -8.133 -21.641 1 86.88 93 MET B CA 1
ATOM 2663 C C . MET B 1 93 ? 5.621 -8.523 -20.234 1 86.88 93 MET B C 1
ATOM 2665 O O . MET B 1 93 ? 5.879 -9.633 -19.781 1 86.88 93 MET B O 1
ATOM 2669 N N . HIS B 1 94 ? 4.996 -7.617 -19.609 1 89.12 94 HIS B N 1
ATOM 2670 C CA . HIS B 1 94 ? 4.406 -7.906 -18.297 1 89.12 94 HIS B CA 1
ATOM 2671 C C . HIS B 1 94 ? 3.406 -9.055 -18.391 1 89.12 94 HIS B C 1
ATOM 2673 O O . HIS B 1 94 ? 3.348 -9.906 -17.5 1 89.12 94 HIS B O 1
ATOM 2679 N N . ASP B 1 95 ? 2.695 -9.102 -19.438 1 84.56 95 ASP B N 1
ATOM 2680 C CA . ASP B 1 95 ? 1.688 -10.133 -19.656 1 84.56 95 ASP B CA 1
ATOM 2681 C C . ASP B 1 95 ? 2.342 -11.477 -19.984 1 84.56 95 ASP B C 1
ATOM 2683 O O . ASP B 1 95 ? 1.715 -12.523 -19.844 1 84.56 95 ASP B O 1
ATOM 2687 N N . ASN B 1 96 ? 3.594 -11.422 -20.391 1 81.88 96 ASN B N 1
ATOM 2688 C CA . ASN B 1 96 ? 4.273 -12.625 -20.844 1 81.88 96 ASN B CA 1
ATOM 2689 C C . ASN B 1 96 ? 5.492 -12.945 -19.984 1 81.88 96 ASN B C 1
ATOM 2691 O O . ASN B 1 96 ? 6.52 -13.398 -20.5 1 81.88 96 ASN B O 1
ATOM 2695 N N . MET B 1 97 ? 5.363 -12.641 -18.812 1 84.94 97 MET B N 1
ATOM 2696 C CA . MET B 1 97 ? 6.457 -12.914 -17.891 1 84.94 97 MET B CA 1
ATOM 2697 C C . MET B 1 97 ? 6.77 -14.406 -17.844 1 84.94 97 MET B C 1
ATOM 2699 O O . MET B 1 97 ? 5.863 -15.242 -17.922 1 84.94 97 MET B O 1
ATOM 2703 N N . ALA B 1 98 ? 8.031 -14.695 -17.625 1 84.19 98 ALA B N 1
ATOM 2704 C CA . ALA B 1 98 ? 8.453 -16.094 -17.5 1 84.19 98 ALA B CA 1
ATOM 2705 C C . ALA B 1 98 ? 7.973 -16.703 -16.188 1 84.19 98 ALA B C 1
ATOM 2707 O O . ALA B 1 98 ? 7.848 -16 -15.18 1 84.19 98 ALA B O 1
ATOM 2708 N N . ALA B 1 99 ? 7.734 -17.984 -16.203 1 89.88 99 ALA B N 1
ATOM 2709 C CA . ALA B 1 99 ? 7.434 -18.719 -14.969 1 89.88 99 ALA B CA 1
ATOM 2710 C C . ALA B 1 99 ? 8.695 -18.938 -14.141 1 89.88 99 ALA B C 1
ATOM 2712 O O . ALA B 1 99 ? 9.805 -18.984 -14.68 1 89.88 99 ALA B O 1
ATOM 2713 N N . PHE B 1 100 ? 8.547 -19 -12.852 1 92.12 100 PHE B N 1
ATOM 2714 C CA . PHE B 1 100 ? 9.664 -19.422 -12.016 1 92.12 100 PHE B CA 1
ATOM 2715 C C . PHE B 1 100 ? 10.086 -20.844 -12.375 1 92.12 100 PHE B C 1
ATOM 2717 O O . PHE B 1 100 ? 9.266 -21.656 -12.805 1 92.12 100 PHE B O 1
ATOM 2724 N N . PRO B 1 101 ? 11.344 -21.172 -12.164 1 91.75 101 PRO B N 1
ATOM 2725 C CA . PRO B 1 101 ? 11.867 -22.469 -12.609 1 91.75 101 PRO B CA 1
ATOM 2726 C C . PRO B 1 101 ? 11.203 -23.656 -11.898 1 91.75 101 PRO B C 1
ATOM 2728 O O . PRO B 1 101 ? 11.188 -24.766 -12.43 1 91.75 101 PRO B O 1
ATOM 2731 N N . ASP B 1 102 ? 10.633 -23.453 -10.773 1 95.5 102 ASP B N 1
ATOM 2732 C CA . ASP B 1 102 ? 10.062 -24.547 -9.992 1 95.5 102 ASP B CA 1
ATOM 2733 C C . ASP B 1 102 ? 8.609 -24.797 -10.367 1 95.5 102 ASP B C 1
ATOM 2735 O O . ASP B 1 102 ? 7.984 -25.734 -9.875 1 95.5 102 ASP B O 1
ATOM 2739 N N . VAL B 1 103 ? 8.039 -23.969 -11.289 1 94.44 103 VAL B N 1
ATOM 2740 C CA . VAL B 1 103 ? 6.609 -24 -11.57 1 94.44 103 VAL B CA 1
ATOM 2741 C C . VAL B 1 103 ? 6.285 -25.25 -12.406 1 94.44 103 VAL B C 1
ATOM 2743 O O . VAL B 1 103 ? 5.41 -26.031 -12.039 1 94.44 103 VAL B O 1
ATOM 2746 N N . GLU B 1 104 ? 7.004 -25.484 -13.477 1 92.19 104 GLU B N 1
ATOM 2747 C CA . GLU B 1 104 ? 6.676 -26.594 -14.367 1 92.19 104 GLU B CA 1
ATOM 2748 C C . GLU B 1 104 ? 6.82 -27.938 -13.656 1 92.19 104 GLU B C 1
ATOM 2750 O O . GLU B 1 104 ? 5.914 -28.766 -13.711 1 92.19 104 GLU B O 1
ATOM 2755 N N . PRO B 1 105 ? 7.977 -28.125 -12.938 1 93.94 105 PRO B N 1
ATOM 2756 C CA . PRO B 1 105 ? 8.07 -29.375 -12.195 1 93.94 105 PRO B CA 1
ATOM 2757 C C . PRO B 1 105 ? 6.941 -29.547 -11.18 1 93.94 105 PRO B C 1
ATOM 2759 O O . PRO B 1 105 ? 6.434 -30.656 -11 1 93.94 105 PRO B O 1
ATOM 2762 N N . ALA B 1 106 ? 6.559 -28.562 -10.508 1 95.62 106 ALA B N 1
ATOM 2763 C CA . ALA B 1 106 ? 5.473 -28.609 -9.531 1 95.62 106 ALA B CA 1
ATOM 2764 C C . ALA B 1 106 ? 4.148 -28.969 -10.203 1 95.62 106 ALA B C 1
ATOM 2766 O O . ALA B 1 106 ? 3.369 -29.766 -9.68 1 95.62 106 ALA B O 1
ATOM 2767 N N . LEU B 1 107 ? 3.873 -28.359 -11.344 1 93.44 107 LEU B N 1
ATOM 2768 C CA . LEU B 1 107 ? 2.641 -28.641 -12.078 1 93.44 107 LEU B CA 1
ATOM 2769 C C . LEU B 1 107 ? 2.615 -30.062 -12.586 1 93.44 107 LEU B C 1
ATOM 2771 O O . LEU B 1 107 ? 1.557 -30.703 -12.633 1 93.44 107 LEU B O 1
ATOM 2775 N N . ASP B 1 108 ? 3.795 -30.562 -12.953 1 92.81 108 ASP B N 1
ATOM 2776 C CA . ASP B 1 108 ? 3.895 -31.969 -13.352 1 92.81 108 ASP B CA 1
ATOM 2777 C C . ASP B 1 108 ? 3.502 -32.906 -12.203 1 92.81 108 ASP B C 1
ATOM 2779 O O . ASP B 1 108 ? 2.809 -33.875 -12.414 1 92.81 108 ASP B O 1
ATOM 2783 N N . GLN B 1 109 ? 3.943 -32.531 -11.039 1 94.44 109 GLN B N 1
ATOM 2784 C CA . GLN B 1 109 ? 3.576 -33.312 -9.859 1 94.44 109 GLN B CA 1
ATOM 2785 C C . GLN B 1 109 ? 2.074 -33.25 -9.594 1 94.44 109 GLN B C 1
ATOM 2787 O O . GLN B 1 109 ? 1.44 -34.25 -9.273 1 94.44 109 GLN B O 1
ATOM 2792 N N . LEU B 1 110 ? 1.538 -32.156 -9.734 1 94.19 110 LEU B N 1
ATOM 2793 C CA . LEU B 1 110 ? 0.119 -31.922 -9.484 1 94.19 110 LEU B CA 1
ATOM 2794 C C . LEU B 1 110 ? -0.739 -32.719 -10.469 1 94.19 110 LEU B C 1
ATOM 2796 O O . LEU B 1 110 ? -1.806 -33.219 -10.109 1 94.19 110 LEU B O 1
ATOM 2800 N N . ALA B 1 111 ? -0.272 -32.781 -11.695 1 91.94 111 ALA B N 1
ATOM 2801 C CA . ALA B 1 111 ? -0.999 -33.5 -12.734 1 91.94 111 ALA B CA 1
ATOM 2802 C C . ALA B 1 111 ? -1.157 -34.969 -12.383 1 91.94 111 ALA B C 1
ATOM 2804 O O . ALA B 1 111 ? -2.119 -35.625 -12.797 1 91.94 111 ALA B O 1
ATOM 2805 N N . ARG B 1 112 ? -0.267 -35.469 -11.539 1 93.44 112 ARG B N 1
ATOM 2806 C CA . ARG B 1 112 ? -0.268 -36.906 -11.188 1 93.44 112 ARG B CA 1
ATOM 2807 C C . ARG B 1 112 ? -0.962 -37.125 -9.844 1 93.44 112 ARG B C 1
ATOM 2809 O O . ARG B 1 112 ? -1.239 -38.25 -9.469 1 93.44 112 ARG B O 1
ATOM 2816 N N . ALA B 1 113 ? -1.136 -36.031 -9.18 1 93.06 113 ALA B N 1
ATOM 2817 C CA . ALA B 1 113 ? -1.714 -36.125 -7.84 1 93.06 113 ALA B CA 1
ATOM 2818 C C . ALA B 1 113 ? -3.203 -36.469 -7.91 1 93.06 113 ALA B C 1
ATOM 2820 O O . ALA B 1 113 ? -3.896 -36.031 -8.836 1 93.06 113 ALA B O 1
ATOM 2821 N N . GLN B 1 114 ? -3.58 -37.281 -6.938 1 91.31 114 GLN B N 1
ATOM 2822 C CA . GLN B 1 114 ? -4.996 -37.594 -6.828 1 91.31 114 GLN B CA 1
ATOM 2823 C C . GLN B 1 114 ? -5.684 -36.75 -5.773 1 91.31 114 GLN B C 1
ATOM 2825 O O . GLN B 1 114 ? -5.023 -36.219 -4.875 1 91.31 114 GLN B O 1
ATOM 2830 N N . ASN B 1 115 ? -6.91 -36.438 -5.926 1 91.62 115 ASN B N 1
ATOM 2831 C CA . ASN B 1 115 ? -7.777 -35.781 -4.953 1 91.62 115 ASN B CA 1
ATOM 2832 C C . ASN B 1 115 ? -7.34 -34.344 -4.699 1 91.62 115 ASN B C 1
ATOM 2834 O O . ASN B 1 115 ? -7.355 -33.875 -3.557 1 91.62 115 ASN B O 1
ATOM 2838 N N . VAL B 1 116 ? -6.75 -33.688 -5.641 1 94.38 116 VAL B N 1
ATOM 2839 C CA . VAL B 1 116 ? -6.438 -32.281 -5.57 1 94.38 116 VAL B CA 1
ATOM 2840 C C . VAL B 1 116 ? -7.113 -31.531 -6.723 1 94.38 116 VAL B C 1
ATOM 2842 O O . VAL B 1 116 ? -7.387 -32.125 -7.77 1 94.38 116 VAL B O 1
ATOM 2845 N N . MET B 1 117 ? -7.438 -30.328 -6.48 1 95.44 117 MET B N 1
ATOM 2846 C CA . MET B 1 117 ? -8.062 -29.438 -7.457 1 95.44 117 MET B CA 1
ATOM 2847 C C . MET B 1 117 ? -7.285 -28.125 -7.578 1 95.44 117 MET B C 1
ATOM 2849 O O . MET B 1 117 ? -7.555 -27.172 -6.848 1 95.44 117 MET B O 1
ATOM 2853 N N . PRO B 1 118 ? -6.344 -28.094 -8.523 1 96.19 118 PRO B N 1
ATOM 2854 C CA . PRO B 1 118 ? -5.613 -26.844 -8.742 1 96.19 118 PRO B CA 1
ATOM 2855 C C . PRO B 1 118 ? -6.477 -25.75 -9.391 1 96.19 118 PRO B C 1
ATOM 2857 O O . PRO B 1 118 ? -7.223 -26.031 -10.336 1 96.19 118 PRO B O 1
ATOM 2860 N N . ILE B 1 119 ? -6.434 -24.516 -8.82 1 96.5 119 ILE B N 1
ATOM 2861 C CA . ILE B 1 119 ? -7.168 -23.344 -9.281 1 96.5 119 ILE B CA 1
ATOM 2862 C C . ILE B 1 119 ? -6.215 -22.172 -9.445 1 96.5 119 ILE B C 1
ATOM 2864 O O . ILE B 1 119 ? -5.293 -21.984 -8.641 1 96.5 119 ILE B O 1
ATOM 2868 N N . ILE B 1 120 ? -6.379 -21.469 -10.586 1 95.38 120 ILE B N 1
ATOM 2869 C CA . ILE B 1 120 ? -5.715 -20.172 -10.68 1 95.38 120 ILE B CA 1
ATOM 2870 C C . ILE B 1 120 ? -6.516 -19.125 -9.914 1 95.38 120 ILE B C 1
ATOM 2872 O O . ILE B 1 120 ? -7.727 -18.984 -10.109 1 95.38 120 ILE B O 1
ATOM 2876 N N . PHE B 1 121 ? -5.918 -18.453 -8.953 1 98 121 PHE B N 1
ATOM 2877 C CA . PHE B 1 121 ? -6.523 -17.406 -8.141 1 98 121 PHE B CA 1
ATOM 2878 C C . PHE B 1 121 ? -5.723 -16.109 -8.25 1 98 121 PHE B C 1
ATOM 2880 O O . PHE B 1 121 ? -4.629 -16 -7.691 1 98 121 PHE B O 1
ATOM 2887 N N . THR B 1 122 ? -6.301 -15.078 -8.969 1 97.56 122 THR B N 1
ATOM 2888 C CA . THR B 1 122 ? -5.426 -13.992 -9.406 1 97.56 122 THR B CA 1
ATOM 2889 C C . THR B 1 122 ? -6.137 -12.648 -9.297 1 97.56 122 THR B C 1
ATOM 2891 O O . THR B 1 122 ? -7.355 -12.57 -9.445 1 97.56 122 THR B O 1
ATOM 2894 N N . ASN B 1 123 ? -5.344 -11.562 -8.992 1 97.88 123 ASN B N 1
ATOM 2895 C CA . ASN B 1 123 ? -5.805 -10.188 -9.156 1 97.88 123 ASN B CA 1
ATOM 2896 C C . ASN B 1 123 ? -6 -9.836 -10.625 1 97.88 123 ASN B C 1
ATOM 2898 O O . ASN B 1 123 ? -6.73 -8.898 -10.953 1 97.88 123 ASN B O 1
ATOM 2902 N N . GLY B 1 124 ? -5.352 -10.562 -11.539 1 96.12 124 GLY B N 1
ATOM 2903 C CA . GLY B 1 124 ? -5.363 -10.25 -12.953 1 96.12 124 GLY B CA 1
ATOM 2904 C C . GLY B 1 124 ? -6.699 -10.531 -13.617 1 96.12 124 GLY B C 1
ATOM 2905 O O . GLY B 1 124 ? -7.504 -11.305 -13.094 1 96.12 124 GLY B O 1
ATOM 2906 N N . THR B 1 125 ? -6.906 -9.852 -14.68 1 95.38 125 THR B N 1
ATOM 2907 C CA . THR B 1 125 ? -8.102 -10.125 -15.469 1 95.38 125 THR B CA 1
ATOM 2908 C C . THR B 1 125 ? -7.953 -11.438 -16.234 1 95.38 125 THR B C 1
ATOM 2910 O O . THR B 1 125 ? -6.84 -11.93 -16.438 1 95.38 125 THR B O 1
ATOM 2913 N N . SER B 1 126 ? -9.062 -11.953 -16.625 1 88.94 126 SER B N 1
ATOM 2914 C CA . SER B 1 126 ? -9.031 -13.156 -17.453 1 88.94 126 SER B CA 1
ATOM 2915 C C . SER B 1 126 ? -8.211 -12.938 -18.719 1 88.94 126 SER B C 1
ATOM 2917 O O . SER B 1 126 ? -7.508 -13.844 -19.172 1 88.94 126 SER B O 1
ATOM 2919 N N . ASN B 1 127 ? -8.258 -11.758 -19.234 1 87.19 127 ASN B N 1
ATOM 2920 C CA . ASN B 1 127 ? -7.484 -11.422 -20.422 1 87.19 127 ASN B CA 1
ATOM 2921 C C . ASN B 1 127 ? -5.984 -11.477 -20.141 1 87.19 127 ASN B C 1
ATOM 2923 O O . ASN B 1 127 ? -5.227 -12.062 -20.922 1 87.19 127 ASN B O 1
ATOM 2927 N N . MET B 1 128 ? -5.57 -10.945 -19.062 1 87 128 MET B N 1
ATOM 2928 C CA . MET B 1 128 ? -4.164 -10.961 -18.672 1 87 128 MET B CA 1
ATOM 2929 C C . MET B 1 128 ? -3.66 -12.383 -18.484 1 87 128 MET B C 1
ATOM 2931 O O . MET B 1 128 ? -2.586 -12.742 -18.984 1 87 128 MET B O 1
ATOM 2935 N N . VAL B 1 129 ? -4.441 -13.188 -17.859 1 84.5 129 VAL B N 1
ATOM 2936 C CA . VAL B 1 129 ? -4.031 -14.547 -17.516 1 84.5 129 VAL B CA 1
ATOM 2937 C C . VAL B 1 129 ? -4.047 -15.43 -18.766 1 84.5 129 VAL B C 1
ATOM 2939 O O . VAL B 1 129 ? -3.197 -16.297 -18.922 1 84.5 129 VAL B O 1
ATOM 2942 N N . SER B 1 130 ? -5.07 -15.211 -19.516 1 80.12 130 SER B N 1
ATOM 2943 C CA . SER B 1 130 ? -5.105 -15.945 -20.781 1 80.12 130 SER B CA 1
ATOM 2944 C C . SER B 1 130 ? -3.842 -15.711 -21.594 1 80.12 130 SER B C 1
ATOM 2946 O O . SER B 1 130 ? -3.281 -16.641 -22.172 1 80.12 130 SER B O 1
ATOM 2948 N N . LYS B 1 131 ? -3.344 -14.57 -21.594 1 77.12 131 LYS B N 1
ATOM 2949 C CA . LYS B 1 131 ? -2.129 -14.211 -22.328 1 77.12 131 LYS B CA 1
ATOM 2950 C C . LYS B 1 131 ? -0.895 -14.812 -21.656 1 77.12 131 LYS B C 1
ATOM 2952 O O . LYS B 1 131 ? 0.048 -15.219 -22.328 1 77.12 131 LYS B O 1
ATOM 2957 N N . SER B 1 132 ? -0.955 -14.93 -20.391 1 74.81 132 SER B N 1
ATOM 2958 C CA . SER B 1 132 ? 0.241 -15.312 -19.641 1 74.81 132 SER B CA 1
ATOM 2959 C C . SER B 1 132 ? 0.297 -16.812 -19.422 1 74.81 132 SER B C 1
ATOM 2961 O O . SER B 1 132 ? 1.378 -17.406 -19.406 1 74.81 132 SER B O 1
ATOM 2963 N N . ILE B 1 133 ? -0.77 -17.422 -19.188 1 72.06 133 ILE B N 1
ATOM 2964 C CA . ILE B 1 133 ? -0.795 -18.812 -18.766 1 72.06 133 ILE B CA 1
ATOM 2965 C C . ILE B 1 133 ? -1.38 -19.688 -19.875 1 72.06 133 ILE B C 1
ATOM 2967 O O . ILE B 1 133 ? -0.885 -20.781 -20.141 1 72.06 133 ILE B O 1
ATOM 2971 N N . LEU B 1 134 ? -2.365 -19.297 -20.531 1 63 134 LEU B N 1
ATOM 2972 C CA . LEU B 1 134 ? -3.154 -20.203 -21.344 1 63 134 LEU B CA 1
ATOM 2973 C C . LEU B 1 134 ? -2.666 -20.203 -22.797 1 63 134 LEU B C 1
ATOM 2975 O O . LEU B 1 134 ? -2.6 -21.266 -23.422 1 63 134 LEU B O 1
ATOM 2979 N N . GLN B 1 135 ? -2.512 -19.203 -23.266 1 60.47 135 GLN B N 1
ATOM 2980 C CA . GLN B 1 135 ? -2.215 -19.25 -24.688 1 60.47 135 GLN B CA 1
ATOM 2981 C C . GLN B 1 135 ? -0.754 -19.609 -24.938 1 60.47 135 GLN B C 1
ATOM 2983 O O . GLN B 1 135 ? -0.302 -20.688 -24.547 1 60.47 135 GLN B O 1
ATOM 2988 N N . SER B 1 136 ? 0.036 -18.75 -25.234 1 55 136 SER B N 1
ATOM 2989 C CA . SER B 1 136 ? 1.405 -18.922 -25.703 1 55 136 SER B CA 1
ATOM 2990 C C . SER B 1 136 ? 2.404 -18.797 -24.562 1 55 136 SER B C 1
ATOM 2992 O O . SER B 1 136 ? 3.615 -18.766 -24.797 1 55 136 SER B O 1
ATOM 2994 N N . GLY B 1 137 ? 1.724 -18.891 -23.328 1 59.81 137 GLY B N 1
ATOM 2995 C CA . GLY B 1 137 ? 2.645 -18.562 -22.25 1 59.81 137 GLY B CA 1
ATOM 2996 C C . GLY B 1 137 ? 3.359 -19.781 -21.703 1 59.81 137 GLY B C 1
ATOM 2997 O O . GLY B 1 137 ? 3.119 -20.906 -22.156 1 59.81 137 GLY B O 1
ATOM 2998 N N . PRO B 1 138 ? 4.34 -19.625 -20.906 1 61.06 138 PRO B N 1
ATOM 2999 C CA . PRO B 1 138 ? 5.219 -20.641 -20.344 1 61.06 138 PRO B CA 1
ATOM 3000 C C . PRO B 1 138 ? 4.449 -21.781 -19.672 1 61.06 138 PRO B C 1
ATOM 3002 O O . PRO B 1 138 ? 4.961 -22.891 -19.562 1 61.06 138 PRO B O 1
ATOM 3005 N N . LEU B 1 139 ? 3.127 -21.5 -19.438 1 74.69 139 LEU B N 1
ATOM 3006 C CA . LEU B 1 139 ? 2.381 -22.5 -18.688 1 74.69 139 LEU B CA 1
ATOM 3007 C C . LEU B 1 139 ? 1.267 -23.094 -19.547 1 74.69 139 LEU B C 1
ATOM 3009 O O . LEU B 1 139 ? 0.422 -23.844 -19.047 1 74.69 139 LEU B O 1
ATOM 3013 N N . SER B 1 140 ? 1.312 -22.781 -20.797 1 76.94 140 SER B N 1
ATOM 3014 C CA . SER B 1 140 ? 0.241 -23.188 -21.703 1 76.94 140 SER B CA 1
ATOM 3015 C C . SER B 1 140 ? 0.122 -24.703 -21.75 1 76.94 140 SER B C 1
ATOM 3017 O O . SER B 1 140 ? -0.982 -25.25 -21.859 1 76.94 140 SER B O 1
ATOM 3019 N N . HIS B 1 141 ? 1.24 -25.391 -21.578 1 79.81 141 HIS B N 1
ATOM 3020 C CA . HIS B 1 141 ? 1.246 -26.844 -21.672 1 79.81 141 HIS B CA 1
ATOM 3021 C C . HIS B 1 141 ? 0.615 -27.484 -20.438 1 79.81 141 HIS B C 1
ATOM 3023 O O . HIS B 1 141 ? 0.307 -28.672 -20.438 1 79.81 141 HIS B O 1
ATOM 3029 N N . HIS B 1 142 ? 0.368 -26.656 -19.453 1 82.12 142 HIS B N 1
ATOM 3030 C CA . HIS B 1 142 ? -0.168 -27.188 -18.203 1 82.12 142 HIS B CA 1
ATOM 3031 C C . HIS B 1 142 ? -1.555 -26.625 -17.922 1 82.12 142 HIS B C 1
ATOM 3033 O O . HIS B 1 142 ? -2.107 -26.828 -16.844 1 82.12 142 HIS B O 1
ATOM 3039 N N . ARG B 1 143 ? -2.098 -26 -18.922 1 83 143 ARG B N 1
ATOM 3040 C CA . ARG B 1 143 ? -3.369 -25.312 -18.719 1 83 143 ARG B CA 1
ATOM 3041 C C . ARG B 1 143 ? -4.445 -26.281 -18.234 1 83 143 ARG B C 1
ATOM 3043 O O . ARG B 1 143 ? -5.301 -25.906 -17.422 1 83 143 ARG B O 1
ATOM 3050 N N . GLU B 1 144 ? -4.395 -27.453 -18.672 1 86.69 144 GLU B N 1
ATOM 3051 C CA . GLU B 1 144 ? -5.445 -28.438 -18.391 1 86.69 144 GLU B CA 1
ATOM 3052 C C . GLU B 1 144 ? -5.398 -28.891 -16.938 1 86.69 144 GLU B C 1
ATOM 3054 O O . GLU B 1 144 ? -6.355 -29.484 -16.438 1 86.69 144 GLU B O 1
ATOM 3059 N N . ILE B 1 145 ? -4.301 -28.625 -16.312 1 89.56 145 ILE B N 1
ATOM 3060 C CA . ILE B 1 145 ? -4.145 -29.016 -14.922 1 89.56 145 ILE B CA 1
ATOM 3061 C C . ILE B 1 145 ? -5.074 -28.188 -14.039 1 89.56 145 ILE B C 1
ATOM 3063 O O . ILE B 1 145 ? -5.551 -28.672 -13.008 1 89.56 145 ILE B O 1
ATOM 3067 N N . PHE B 1 146 ? -5.34 -26.938 -14.422 1 92.56 146 PHE B N 1
ATOM 3068 C CA . PHE B 1 146 ? -6.156 -26.031 -13.633 1 92.56 146 PHE B CA 1
ATOM 3069 C C . PHE B 1 146 ? -7.637 -26.219 -13.945 1 92.56 146 PHE B C 1
ATOM 3071 O O . PHE B 1 146 ? -8.055 -26.109 -15.094 1 92.56 146 PHE B O 1
ATOM 3078 N N . ARG B 1 147 ? -8.367 -26.438 -12.922 1 92.69 147 ARG B N 1
ATOM 3079 C CA . ARG B 1 147 ? -9.781 -26.75 -13.078 1 92.69 147 ARG B CA 1
ATOM 3080 C C . ARG B 1 147 ? -10.594 -25.469 -13.312 1 92.69 147 ARG B C 1
ATOM 3082 O O . ARG B 1 147 ? -11.68 -25.516 -13.891 1 92.69 147 ARG B O 1
ATOM 3089 N N . ASP B 1 148 ? -10.086 -24.375 -12.766 1 93.12 148 ASP B N 1
ATOM 3090 C CA . ASP B 1 148 ? -10.781 -23.094 -12.883 1 93.12 148 ASP B CA 1
ATOM 3091 C C . ASP B 1 148 ? -9.797 -21.922 -12.766 1 93.12 148 ASP B C 1
ATOM 3093 O O . ASP B 1 148 ? -8.664 -22.109 -12.32 1 93.12 148 ASP B O 1
ATOM 3097 N N . LEU B 1 149 ? -10.211 -20.891 -13.391 1 94.44 149 LEU B N 1
ATOM 3098 C CA . LEU B 1 149 ? -9.555 -19.594 -13.234 1 94.44 149 LEU B CA 1
ATOM 3099 C C . LEU B 1 149 ? -10.453 -18.609 -12.477 1 94.44 149 LEU B C 1
ATOM 3101 O O . LEU B 1 149 ? -11.508 -18.219 -12.977 1 94.44 149 LEU B O 1
ATOM 3105 N N . VAL B 1 150 ? -10.07 -18.312 -11.242 1 96.94 150 VAL B N 1
ATOM 3106 C CA . VAL B 1 150 ? -10.82 -17.359 -10.43 1 96.94 150 VAL B CA 1
ATOM 3107 C C . VAL B 1 150 ? -10.117 -16.016 -10.422 1 96.94 150 VAL B C 1
ATOM 3109 O O . VAL B 1 150 ? -9.055 -15.852 -9.805 1 96.94 150 VAL B O 1
ATOM 3112 N N . SER B 1 151 ? -10.688 -15.078 -11.164 1 97.69 151 SER B N 1
ATOM 3113 C CA . SER B 1 151 ? -10.219 -13.703 -11.203 1 97.69 151 SER B CA 1
ATOM 3114 C C . SER B 1 151 ? -11.008 -12.82 -10.242 1 97.69 151 SER B C 1
ATOM 3116 O O . SER B 1 151 ? -12.242 -12.875 -10.211 1 97.69 151 SER B O 1
ATOM 3118 N N . VAL B 1 152 ? -10.258 -11.953 -9.531 1 97.94 152 VAL B N 1
ATOM 3119 C CA . VAL B 1 152 ? -10.938 -11.062 -8.602 1 97.94 152 VAL B CA 1
ATOM 3120 C C . VAL B 1 152 ? -11.711 -9.992 -9.375 1 97.94 152 VAL B C 1
ATOM 3122 O O . VAL B 1 152 ? -12.562 -9.305 -8.812 1 97.94 152 VAL B O 1
ATOM 3125 N N . ASP B 1 153 ? -11.383 -9.867 -10.664 1 98.19 153 ASP B N 1
ATOM 3126 C CA . ASP B 1 153 ? -12.086 -8.914 -11.516 1 98.19 153 ASP B CA 1
ATOM 3127 C C . ASP B 1 153 ? -13.594 -9.164 -11.508 1 98.19 153 ASP B C 1
ATOM 3129 O O . ASP B 1 153 ? -14.383 -8.227 -11.648 1 98.19 153 ASP B O 1
ATOM 3133 N N . ASP B 1 154 ? -14.008 -10.375 -11.297 1 97.62 154 ASP B N 1
ATOM 3134 C CA . ASP B 1 154 ? -15.406 -10.781 -11.32 1 97.62 154 ASP B CA 1
ATOM 3135 C C . ASP B 1 154 ? -16.203 -10.086 -10.227 1 97.62 154 ASP B C 1
ATOM 3137 O O . ASP B 1 154 ? -17.406 -9.852 -10.375 1 97.62 154 ASP B O 1
ATOM 3141 N N . ILE B 1 155 ? -15.562 -9.719 -9.141 1 98.12 155 ILE B N 1
ATOM 3142 C CA . ILE B 1 155 ? -16.312 -9.141 -8.023 1 98.12 155 ILE B CA 1
ATOM 3143 C C . ILE B 1 155 ? -15.781 -7.746 -7.715 1 98.12 155 ILE B C 1
ATOM 3145 O O . ILE B 1 155 ? -16.188 -7.125 -6.73 1 98.12 155 ILE B O 1
ATOM 3149 N N . ARG B 1 156 ? -14.82 -7.281 -8.422 1 98.44 156 ARG B N 1
ATOM 3150 C CA . ARG B 1 156 ? -14.336 -5.906 -8.438 1 98.44 156 ARG B CA 1
ATOM 3151 C C . ARG B 1 156 ? -13.781 -5.504 -7.07 1 98.44 156 ARG B C 1
ATOM 3153 O O . ARG B 1 156 ? -14.125 -4.441 -6.547 1 98.44 156 ARG B O 1
ATOM 3160 N N . LYS B 1 157 ? -12.984 -6.363 -6.418 1 98.56 157 LYS B N 1
ATOM 3161 C CA . LYS B 1 157 ? -12.148 -6.168 -5.238 1 98.56 157 LYS B CA 1
ATOM 3162 C C . LYS B 1 157 ? -10.805 -6.875 -5.395 1 98.56 157 LYS B C 1
ATOM 3164 O O . LYS B 1 157 ? -10.703 -7.883 -6.098 1 98.56 157 LYS B O 1
ATOM 3169 N N . PHE B 1 158 ? -9.844 -6.336 -4.77 1 98.94 158 PHE B N 1
ATOM 3170 C CA . PHE B 1 158 ? -8.523 -6.949 -4.863 1 98.94 158 PHE B CA 1
ATOM 3171 C C . PHE B 1 158 ? -8.195 -7.719 -3.59 1 98.94 158 PHE B C 1
ATOM 3173 O O . PHE B 1 158 ? -8.734 -7.426 -2.523 1 98.94 158 PHE B O 1
ATOM 3180 N N . LYS B 1 159 ? -7.309 -8.789 -3.818 1 98.88 159 LYS B N 1
ATOM 3181 C CA . LYS B 1 159 ? -6.613 -9.312 -2.648 1 98.88 159 LYS B CA 1
ATOM 3182 C C . LYS B 1 159 ? -5.945 -8.188 -1.859 1 98.88 159 LYS B C 1
ATOM 3184 O O . LYS B 1 159 ? -5.418 -7.242 -2.445 1 98.88 159 LYS B O 1
ATOM 3189 N N . PRO B 1 160 ? -6.105 -8.094 -0.436 1 98.88 160 PRO B N 1
ATOM 3190 C CA . PRO B 1 160 ? -6.551 -9.18 0.447 1 98.88 160 PRO B CA 1
ATOM 3191 C C . PRO B 1 160 ? -7.969 -8.961 0.977 1 98.88 160 PRO B C 1
ATOM 3193 O O . PRO B 1 160 ? -8.266 -9.328 2.115 1 98.88 160 PRO B O 1
ATOM 3196 N N . ALA B 1 161 ? -8.828 -8.289 0.271 1 98.94 161 ALA B N 1
ATOM 3197 C CA . ALA B 1 161 ? -10.219 -8.148 0.702 1 98.94 161 ALA B CA 1
ATOM 3198 C C . ALA B 1 161 ? -10.859 -9.508 0.941 1 98.94 161 ALA B C 1
ATOM 3200 O O . ALA B 1 161 ? -10.75 -10.406 0.104 1 98.94 161 ALA B O 1
ATOM 3201 N N . PRO B 1 162 ? -11.578 -9.656 2.041 1 98.69 162 PRO B N 1
ATOM 3202 C CA . PRO B 1 162 ? -12.156 -10.961 2.35 1 98.69 162 PRO B CA 1
ATOM 3203 C C . PRO B 1 162 ? -13.133 -11.445 1.278 1 98.69 162 PRO B C 1
ATOM 3205 O O . PRO B 1 162 ? -13.266 -12.648 1.06 1 98.69 162 PRO B O 1
ATOM 3208 N N . GLU B 1 163 ? -13.742 -10.516 0.602 1 98.56 163 GLU B N 1
ATOM 3209 C CA . GLU B 1 163 ? -14.734 -10.844 -0.42 1 98.56 163 GLU B CA 1
ATOM 3210 C C . GLU B 1 163 ? -14.133 -11.727 -1.511 1 98.56 163 GLU B C 1
ATOM 3212 O O . GLU B 1 163 ? -14.82 -12.594 -2.057 1 98.56 163 GLU B O 1
ATOM 3217 N N . VAL B 1 164 ? -12.859 -11.531 -1.811 1 98.75 164 VAL B N 1
ATOM 3218 C CA . VAL B 1 164 ? -12.273 -12.258 -2.934 1 98.75 164 VAL B CA 1
ATOM 3219 C C . VAL B 1 164 ? -12.039 -13.711 -2.543 1 98.75 164 VAL B C 1
ATOM 3221 O O . VAL B 1 164 ? -12.227 -14.617 -3.357 1 98.75 164 VAL B O 1
ATOM 3224 N N . TYR B 1 165 ? -11.695 -13.961 -1.317 1 98.69 165 TYR B N 1
ATOM 3225 C CA . TYR B 1 165 ? -11.477 -15.32 -0.843 1 98.69 165 TYR B CA 1
ATOM 3226 C C . TYR B 1 165 ? -12.797 -16.062 -0.675 1 98.69 165 TYR B C 1
ATOM 3228 O O . TYR B 1 165 ? -12.883 -17.266 -0.961 1 98.69 165 TYR B O 1
ATOM 3236 N N . ARG B 1 166 ? -13.773 -15.344 -0.225 1 98.19 166 ARG B N 1
ATOM 3237 C CA . ARG B 1 166 ? -15.109 -15.938 -0.151 1 98.19 166 ARG B CA 1
ATOM 3238 C C . ARG B 1 166 ? -15.625 -16.297 -1.54 1 98.19 166 ARG B C 1
ATOM 3240 O O . ARG B 1 166 ? -16.281 -17.312 -1.722 1 98.19 166 ARG B O 1
ATOM 3247 N N . TYR B 1 167 ? -15.352 -15.398 -2.486 1 98.44 167 TYR B N 1
ATOM 3248 C CA . TYR B 1 167 ? -15.719 -15.664 -3.873 1 98.44 167 TYR B CA 1
ATOM 3249 C C . TYR B 1 167 ? -15.016 -16.922 -4.391 1 98.44 167 TYR B C 1
ATOM 3251 O O . TYR B 1 167 ? -15.641 -17.75 -5.051 1 98.44 167 TYR B O 1
ATOM 3259 N N . LEU B 1 168 ? -13.703 -17.062 -4.078 1 98.44 168 LEU B N 1
ATOM 3260 C CA . LEU B 1 168 ? -12.969 -18.281 -4.414 1 98.44 168 LEU B CA 1
ATOM 3261 C C . LEU B 1 168 ? -13.664 -19.5 -3.84 1 98.44 168 LEU B C 1
ATOM 3263 O O . LEU B 1 168 ? -13.883 -20.484 -4.551 1 98.44 168 LEU B O 1
ATOM 3267 N N . ALA B 1 169 ? -14.016 -19.422 -2.576 1 98.12 169 ALA B N 1
ATOM 3268 C CA . ALA B 1 169 ? -14.695 -20.547 -1.924 1 98.12 169 ALA B CA 1
ATOM 3269 C C . ALA B 1 169 ? -15.992 -20.891 -2.641 1 98.12 169 ALA B C 1
ATOM 3271 O O . ALA B 1 169 ? -16.266 -22.062 -2.912 1 98.12 169 ALA B O 1
ATOM 3272 N N . GLN B 1 170 ? -16.734 -19.844 -2.967 1 97.56 170 GLN B N 1
ATOM 3273 C CA . GLN B 1 170 ? -17.984 -20.047 -3.678 1 97.56 170 GLN B CA 1
ATOM 3274 C C . GLN B 1 170 ? -17.766 -20.719 -5.023 1 97.56 170 GLN B C 1
ATOM 3276 O O . GLN B 1 170 ? -18.469 -21.672 -5.383 1 97.56 170 GLN B O 1
ATOM 3281 N N . ARG B 1 171 ? -16.797 -20.312 -5.773 1 97.31 171 ARG B N 1
ATOM 3282 C CA . ARG B 1 171 ? -16.5 -20.797 -7.113 1 97.31 171 ARG B CA 1
ATOM 3283 C C . ARG B 1 171 ? -16.109 -22.266 -7.082 1 97.31 171 ARG B C 1
ATOM 3285 O O . ARG B 1 171 ? -16.359 -23 -8.047 1 97.31 171 ARG B O 1
ATOM 3292 N N . VAL B 1 172 ? -15.539 -22.703 -5.973 1 95.94 172 VAL B N 1
ATOM 3293 C CA . VAL B 1 172 ? -15.062 -24.094 -5.914 1 95.94 172 VAL B CA 1
ATOM 3294 C C . VAL B 1 172 ? -16.031 -24.938 -5.082 1 95.94 172 VAL B C 1
ATOM 3296 O O . VAL B 1 172 ? -15.703 -26.047 -4.691 1 95.94 172 VAL B O 1
ATOM 3299 N N . GLY B 1 173 ? -17.109 -24.375 -4.711 1 95 173 GLY B N 1
ATOM 3300 C CA . GLY B 1 173 ? -18.188 -25.109 -4.074 1 95 173 GLY B CA 1
ATOM 3301 C C . GLY B 1 173 ? -17.969 -25.328 -2.59 1 95 173 GLY B C 1
ATOM 3302 O O . GLY B 1 173 ? -18.406 -26.328 -2.031 1 95 173 GLY B O 1
ATOM 3303 N N . LYS B 1 174 ? -17.234 -24.469 -1.973 1 93.62 174 LYS B N 1
ATOM 3304 C CA . LYS B 1 174 ? -16.984 -24.562 -0.537 1 93.62 174 LYS B CA 1
ATOM 3305 C C . LYS B 1 174 ? -17.75 -23.484 0.229 1 93.62 174 LYS B C 1
ATOM 3307 O O . LYS B 1 174 ? -17.984 -22.391 -0.285 1 93.62 174 LYS B O 1
ATOM 3312 N N . CYS B 1 175 ? -18.203 -23.812 1.444 1 89.06 175 CYS B N 1
ATOM 3313 C CA . CYS B 1 175 ? -18.875 -22.875 2.34 1 89.06 175 CYS B CA 1
ATOM 3314 C C . CYS B 1 175 ? -17.938 -22.422 3.453 1 89.06 175 CYS B C 1
ATOM 3316 O O . CYS B 1 175 ? -16.812 -22.906 3.555 1 89.06 175 CYS B O 1
ATOM 3318 N N . VAL B 1 176 ? -18.406 -21.516 4.266 1 85.56 176 VAL B N 1
ATOM 3319 C CA . VAL B 1 176 ? -17.594 -20.812 5.246 1 85.56 176 VAL B CA 1
ATOM 3320 C C . VAL B 1 176 ? -16.938 -21.812 6.195 1 85.56 176 VAL B C 1
ATOM 3322 O O . VAL B 1 176 ? -15.734 -21.75 6.445 1 85.56 176 VAL B O 1
ATOM 3325 N N . PRO B 1 177 ? -17.625 -22.859 6.586 1 86.62 177 PRO B N 1
ATOM 3326 C CA . PRO B 1 177 ? -17 -23.828 7.488 1 86.62 177 PRO B CA 1
ATOM 3327 C C . PRO B 1 177 ? -15.922 -24.672 6.805 1 86.62 177 PRO B C 1
ATOM 3329 O O . PRO B 1 177 ? -15.117 -25.328 7.477 1 86.62 177 PRO B O 1
ATOM 3332 N N . GLU B 1 178 ? -15.914 -24.562 5.492 1 91.62 178 GLU B N 1
ATOM 3333 C CA . GLU B 1 178 ? -15.016 -25.422 4.727 1 91.62 178 GLU B CA 1
ATOM 3334 C C . GLU B 1 178 ? -13.812 -24.641 4.203 1 91.62 178 GLU B C 1
ATOM 3336 O O . GLU B 1 178 ? -13.047 -25.141 3.379 1 91.62 178 GLU B O 1
ATOM 3341 N N . MET B 1 179 ? -13.578 -23.453 4.727 1 95.12 179 MET B N 1
ATOM 3342 C CA . MET B 1 179 ? -12.492 -22.594 4.242 1 95.12 179 MET B CA 1
ATOM 3343 C C . MET B 1 179 ? -11.141 -23.266 4.457 1 95.12 179 MET B C 1
ATOM 3345 O O . MET B 1 179 ? -10.219 -23.094 3.656 1 95.12 179 MET B O 1
ATOM 3349 N N . LYS B 1 180 ? -11.094 -24.062 5.492 1 93.38 180 LYS B N 1
ATOM 3350 C CA . LYS B 1 180 ? -9.836 -24.719 5.844 1 93.38 180 LYS B CA 1
ATOM 3351 C C . LYS B 1 180 ? -9.445 -25.766 4.805 1 93.38 180 LYS B C 1
ATOM 3353 O O . LYS B 1 180 ? -8.32 -26.266 4.805 1 93.38 180 LYS B O 1
ATOM 3358 N N . ASP B 1 181 ? -10.344 -26.156 3.924 1 93.81 181 ASP B N 1
ATOM 3359 C CA . ASP B 1 181 ? -10.078 -27.125 2.873 1 93.81 181 ASP B CA 1
ATOM 3360 C C . ASP B 1 181 ? -9.438 -26.469 1.655 1 93.81 181 ASP B C 1
ATOM 3362 O O . ASP B 1 181 ? -9.055 -27.141 0.702 1 93.81 181 ASP B O 1
ATOM 3366 N N . ILE B 1 182 ? -9.32 -25.188 1.672 1 97.62 182 ILE B N 1
ATOM 3367 C CA . ILE B 1 182 ? -8.711 -24.438 0.578 1 97.62 182 ILE B CA 1
ATOM 3368 C C . ILE B 1 182 ? -7.309 -23.984 0.978 1 97.62 182 ILE B C 1
ATOM 3370 O O . ILE B 1 182 ? -7.129 -23.359 2.021 1 97.62 182 ILE B O 1
ATOM 3374 N N . TRP B 1 183 ? -6.332 -24.375 0.17 1 98.5 183 TRP B N 1
ATOM 3375 C CA . TRP B 1 183 ? -4.949 -23.938 0.323 1 98.5 183 TRP B CA 1
ATOM 3376 C C . TRP B 1 183 ? -4.613 -22.844 -0.673 1 98.5 183 TRP B C 1
ATOM 3378 O O . TRP B 1 183 ? -4.75 -23.016 -1.885 1 98.5 183 TRP B O 1
ATOM 3388 N N . VAL B 1 184 ? -4.227 -21.688 -0.186 1 98.88 184 VAL B N 1
ATOM 3389 C CA . VAL B 1 184 ? -3.719 -20.625 -1.043 1 98.88 184 VAL B CA 1
ATOM 3390 C C . VAL B 1 184 ? -2.195 -20.703 -1.101 1 98.88 184 VAL B C 1
ATOM 3392 O O . VAL B 1 184 ? -1.528 -20.719 -0.063 1 98.88 184 VAL B O 1
ATOM 3395 N N . ILE B 1 185 ? -1.667 -20.828 -2.287 1 98.94 185 ILE B N 1
ATOM 3396 C CA . ILE B 1 185 ? -0.233 -20.859 -2.553 1 98.94 185 ILE B CA 1
ATOM 3397 C C . ILE B 1 185 ? 0.219 -19.5 -3.092 1 98.94 185 ILE B C 1
ATOM 3399 O O . ILE B 1 185 ? -0.195 -19.078 -4.18 1 98.94 185 ILE B O 1
ATOM 3403 N N . SER B 1 186 ? 1.06 -18.812 -2.35 1 98.81 186 SER B N 1
ATOM 3404 C CA . SER B 1 186 ? 1.456 -17.469 -2.771 1 98.81 186 SER B CA 1
ATOM 3405 C C . SER B 1 186 ? 2.836 -17.109 -2.23 1 98.81 186 SER B C 1
ATOM 3407 O O . SER B 1 186 ? 3.234 -17.578 -1.164 1 98.81 186 SER B O 1
ATOM 3409 N N . SER B 1 187 ? 3.492 -16.328 -2.979 1 98.06 187 SER B N 1
ATOM 3410 C CA . SER B 1 187 ? 4.73 -15.727 -2.498 1 98.06 187 SER B CA 1
ATOM 3411 C C . SER B 1 187 ? 4.492 -14.312 -1.985 1 98.06 187 SER B C 1
ATOM 3413 O O . SER B 1 187 ? 5.418 -13.656 -1.509 1 98.06 187 SER B O 1
ATOM 3415 N N . ASN B 1 188 ? 3.264 -13.82 -2.057 1 98.06 188 ASN B N 1
ATOM 3416 C CA . ASN B 1 188 ? 2.939 -12.461 -1.646 1 98.06 188 ASN B CA 1
ATOM 3417 C C . ASN B 1 188 ? 2.391 -12.414 -0.224 1 98.06 188 ASN B C 1
ATOM 3419 O O . ASN B 1 188 ? 1.329 -12.977 0.053 1 98.06 188 ASN B O 1
ATOM 3423 N N . PRO B 1 189 ? 2.99 -11.68 0.673 1 98.5 189 PRO B N 1
ATOM 3424 C CA . PRO B 1 189 ? 2.564 -11.656 2.074 1 98.5 189 PRO B CA 1
ATOM 3425 C C . PRO B 1 189 ? 1.137 -11.141 2.248 1 98.5 189 PRO B C 1
ATOM 3427 O O . PRO B 1 189 ? 0.409 -11.617 3.125 1 98.5 189 PRO B O 1
ATOM 3430 N N . PHE B 1 190 ? 0.668 -10.156 1.429 1 98.81 190 PHE B N 1
ATOM 3431 C CA . PHE B 1 190 ? -0.693 -9.656 1.562 1 98.81 190 PHE B CA 1
ATOM 3432 C C . PHE B 1 190 ? -1.708 -10.758 1.278 1 98.81 190 PHE B C 1
ATOM 3434 O O . PHE B 1 190 ? -2.787 -10.781 1.874 1 98.81 190 PHE B O 1
ATOM 3441 N N . ASP B 1 191 ? -1.418 -11.641 0.362 1 98.94 191 ASP B N 1
ATOM 3442 C CA . ASP B 1 191 ? -2.277 -12.773 0.011 1 98.94 191 ASP B CA 1
ATOM 3443 C C . ASP B 1 191 ? -2.301 -13.812 1.127 1 98.94 191 ASP B C 1
ATOM 3445 O O . ASP B 1 191 ? -3.352 -14.383 1.429 1 98.94 191 ASP B O 1
ATOM 3449 N N . ILE B 1 192 ? -1.159 -14.016 1.751 1 98.81 192 ILE B N 1
ATOM 3450 C CA . ILE B 1 192 ? -1.021 -14.977 2.844 1 98.81 192 ILE B CA 1
ATOM 3451 C C . ILE B 1 192 ? -1.915 -14.562 4.008 1 98.81 192 ILE B C 1
ATOM 3453 O O . ILE B 1 192 ? -2.787 -15.32 4.434 1 98.81 192 ILE B O 1
ATOM 3457 N N . ILE B 1 193 ? -1.78 -13.344 4.441 1 98.81 193 ILE B N 1
ATOM 3458 C CA . ILE B 1 193 ? -2.525 -12.938 5.625 1 98.81 193 ILE B CA 1
ATOM 3459 C C . ILE B 1 193 ? -4 -12.758 5.273 1 98.81 193 ILE B C 1
ATOM 3461 O O . ILE B 1 193 ? -4.879 -13.008 6.102 1 98.81 193 ILE B O 1
ATOM 3465 N N . GLY B 1 194 ? -4.328 -12.367 3.994 1 98.81 194 GLY B N 1
ATOM 3466 C CA . GLY B 1 194 ? -5.715 -12.289 3.559 1 98.81 194 GLY B CA 1
ATOM 3467 C C . GLY B 1 194 ? -6.434 -13.625 3.613 1 98.81 194 GLY B C 1
ATOM 3468 O O . GLY B 1 194 ? -7.547 -13.719 4.133 1 98.81 194 GLY B O 1
ATOM 3469 N N . ALA B 1 195 ? -5.77 -14.641 3.115 1 98.81 195 ALA B N 1
ATOM 3470 C CA . ALA B 1 195 ? -6.344 -15.977 3.104 1 98.81 195 ALA B CA 1
ATOM 3471 C C . ALA B 1 195 ? -6.492 -16.531 4.52 1 98.81 195 ALA B C 1
ATOM 3473 O O . ALA B 1 195 ? -7.535 -17.078 4.871 1 98.81 195 ALA B O 1
ATOM 3474 N N . LEU B 1 196 ? -5.484 -16.328 5.34 1 98.62 196 LEU B N 1
ATOM 3475 C CA . LEU B 1 196 ? -5.527 -16.781 6.727 1 98.62 196 LEU B CA 1
ATOM 3476 C C . LEU B 1 196 ? -6.664 -16.094 7.484 1 98.62 196 LEU B C 1
ATOM 3478 O O . LEU B 1 196 ? -7.344 -16.734 8.289 1 98.62 196 LEU B O 1
ATOM 3482 N N . HIS B 1 197 ? -6.855 -14.875 7.18 1 98.19 197 HIS B N 1
ATOM 3483 C CA . HIS B 1 197 ? -7.855 -14.07 7.871 1 98.19 197 HIS B CA 1
ATOM 3484 C C . HIS B 1 197 ? -9.258 -14.648 7.691 1 98.19 197 HIS B C 1
ATOM 3486 O O . HIS B 1 197 ? -10.102 -14.523 8.578 1 98.19 197 HIS B O 1
ATOM 3492 N N . VAL B 1 198 ? -9.5 -15.258 6.539 1 97.94 198 VAL B N 1
ATOM 3493 C CA . VAL B 1 198 ? -10.844 -15.781 6.289 1 97.94 198 VAL B CA 1
ATOM 3494 C C . VAL B 1 198 ? -10.891 -17.266 6.613 1 97.94 198 VAL B C 1
ATOM 3496 O O . VAL B 1 198 ? -11.875 -17.938 6.324 1 97.94 198 VAL B O 1
ATOM 3499 N N . GLY B 1 199 ? -9.742 -17.812 7.141 1 97.44 199 GLY B N 1
ATOM 3500 C CA . GLY B 1 199 ? -9.766 -19.156 7.68 1 97.44 199 GLY B CA 1
ATOM 3501 C C . GLY B 1 199 ? -9.188 -20.188 6.73 1 97.44 199 GLY B C 1
ATOM 3502 O O . GLY B 1 199 ? -9.305 -21.391 6.969 1 97.44 199 GLY B O 1
ATOM 3503 N N . MET B 1 200 ? -8.562 -19.797 5.641 1 98.44 200 MET B N 1
ATOM 3504 C CA . MET B 1 200 ? -7.945 -20.734 4.695 1 98.44 200 MET B CA 1
ATOM 3505 C C . MET B 1 200 ? -6.539 -21.109 5.148 1 98.44 200 MET B C 1
ATOM 3507 O O . MET B 1 200 ? -5.977 -20.484 6.043 1 98.44 200 MET B O 1
ATOM 3511 N N . ARG B 1 201 ? -6.062 -22.172 4.625 1 98.25 201 ARG B N 1
ATOM 3512 C CA . ARG B 1 201 ? -4.664 -22.531 4.84 1 98.25 201 ARG B CA 1
ATOM 3513 C C . ARG B 1 201 ? -3.773 -21.953 3.752 1 98.25 201 ARG B C 1
ATOM 3515 O O . ARG B 1 201 ? -4.238 -21.672 2.643 1 98.25 201 ARG B O 1
ATOM 3522 N N . VAL B 1 202 ? -2.529 -21.719 4.117 1 98.75 202 VAL B N 1
ATOM 3523 C CA . VAL B 1 202 ? -1.658 -21.047 3.148 1 98.75 202 VAL B CA 1
ATOM 3524 C C . VAL B 1 202 ? -0.273 -21.703 3.18 1 98.75 202 VAL B C 1
ATOM 3526 O O . VAL B 1 202 ? 0.211 -22.094 4.242 1 98.75 202 VAL B O 1
ATOM 3529 N N . ILE B 1 203 ? 0.285 -21.859 2.061 1 98.88 203 ILE B N 1
ATOM 3530 C CA . ILE B 1 203 ? 1.717 -22.109 1.922 1 98.88 203 ILE B CA 1
ATOM 3531 C C . ILE B 1 203 ? 2.391 -20.875 1.327 1 98.88 203 ILE B C 1
ATOM 3533 O O . ILE B 1 203 ? 2.016 -20.406 0.245 1 98.88 203 ILE B O 1
ATOM 3537 N N . TRP B 1 204 ? 3.297 -20.328 2.074 1 98.88 204 TRP B N 1
ATOM 3538 C CA . TRP B 1 204 ? 4.105 -19.219 1.585 1 98.88 204 TRP B CA 1
ATOM 3539 C C . TRP B 1 204 ? 5.391 -19.719 0.938 1 98.88 204 TRP B C 1
ATOM 3541 O O . TRP B 1 204 ? 6.148 -20.484 1.554 1 98.88 204 TRP B O 1
ATOM 3551 N N . ILE B 1 205 ? 5.555 -19.375 -0.32 1 98.69 205 ILE B N 1
ATOM 3552 C CA . ILE B 1 205 ? 6.797 -19.719 -1.003 1 98.69 205 ILE B CA 1
ATOM 3553 C C . ILE B 1 205 ? 7.852 -18.641 -0.724 1 98.69 205 ILE B C 1
ATOM 3555 O O . ILE B 1 205 ? 7.781 -17.531 -1.266 1 98.69 205 ILE B O 1
ATOM 3559 N N . ASP B 1 206 ? 8.82 -18.938 0.095 1 97.94 206 ASP B N 1
ATOM 3560 C CA . ASP B 1 206 ? 9.898 -18.016 0.456 1 97.94 206 ASP B CA 1
ATOM 3561 C C . ASP B 1 206 ? 10.992 -18.016 -0.613 1 97.94 206 ASP B C 1
ATOM 3563 O O . ASP B 1 206 ? 12.062 -18.578 -0.417 1 97.94 206 ASP B O 1
ATOM 3567 N N . ARG B 1 207 ? 10.711 -17.266 -1.634 1 93.12 207 ARG B N 1
ATOM 3568 C CA . ARG B 1 207 ? 11.625 -17.266 -2.777 1 93.12 207 ARG B CA 1
ATOM 3569 C C . ARG B 1 207 ? 12.953 -16.625 -2.412 1 93.12 207 ARG B C 1
ATOM 3571 O O . ARG B 1 207 ? 13.992 -16.984 -2.975 1 93.12 207 ARG B O 1
ATOM 3578 N N . SER B 1 208 ? 13.023 -15.773 -1.444 1 91 208 SER B N 1
ATOM 3579 C CA . SER B 1 208 ? 14.25 -15.062 -1.094 1 91 208 SER B CA 1
ATOM 3580 C C . SER B 1 208 ? 15.031 -15.812 -0.016 1 91 208 SER B C 1
ATOM 3582 O O . SER B 1 208 ? 16.203 -15.523 0.217 1 91 208 SER B O 1
ATOM 3584 N N . GLY B 1 209 ? 14.359 -16.719 0.667 1 94.38 209 GLY B N 1
ATOM 3585 C CA . GLY B 1 209 ? 15 -17.453 1.741 1 94.38 209 GLY B CA 1
ATOM 3586 C C . GLY B 1 209 ? 15.258 -16.609 2.977 1 94.38 209 GLY B C 1
ATOM 3587 O O . GLY B 1 209 ? 16.125 -16.953 3.793 1 94.38 209 GLY B O 1
ATOM 3588 N N . LYS B 1 210 ? 14.602 -15.523 3.164 1 93.94 210 LYS B N 1
ATOM 3589 C CA . LYS B 1 210 ? 14.891 -14.594 4.254 1 93.94 210 LYS B CA 1
ATOM 3590 C C . LYS B 1 210 ? 13.93 -14.805 5.422 1 93.94 210 LYS B C 1
ATOM 3592 O O . LYS B 1 210 ? 14.086 -14.188 6.477 1 93.94 210 LYS B O 1
ATOM 3597 N N . GLY B 1 211 ? 12.938 -15.656 5.234 1 96.38 211 GLY B N 1
ATOM 3598 C CA . GLY B 1 211 ? 11.984 -15.922 6.293 1 96.38 211 GLY B CA 1
ATOM 3599 C C . GLY B 1 211 ? 10.828 -14.945 6.316 1 96.38 211 GLY B C 1
ATOM 3600 O O . GLY B 1 211 ? 10.852 -13.938 5.602 1 96.38 211 GLY B O 1
ATOM 3601 N N . TRP B 1 212 ? 9.797 -15.242 7.078 1 97.31 212 TRP B N 1
ATOM 3602 C CA . TRP B 1 212 ? 8.57 -14.453 7.18 1 97.31 212 TRP B CA 1
ATOM 3603 C C . TRP B 1 212 ? 8.805 -13.195 8.008 1 97.31 212 TRP B C 1
ATOM 3605 O O . TRP B 1 212 ? 9.188 -13.273 9.18 1 97.31 212 TRP B O 1
ATOM 3615 N N . ALA B 1 213 ? 8.586 -12.016 7.402 1 97 213 ALA B N 1
ATOM 3616 C CA . ALA B 1 213 ? 8.891 -10.773 8.102 1 97 213 ALA B CA 1
ATOM 3617 C C . ALA B 1 213 ? 7.668 -9.867 8.164 1 97 213 ALA B C 1
ATOM 3619 O O . ALA B 1 213 ? 7.652 -8.883 8.914 1 97 213 ALA B O 1
ATOM 3620 N N . ASP B 1 214 ? 6.633 -10.188 7.395 1 98 214 ASP B N 1
ATOM 3621 C CA . ASP B 1 214 ? 5.449 -9.344 7.328 1 98 214 ASP B CA 1
ATOM 3622 C C . ASP B 1 214 ? 4.781 -9.227 8.695 1 98 214 ASP B C 1
ATOM 3624 O O . ASP B 1 214 ? 4.652 -10.219 9.414 1 98 214 ASP B O 1
ATOM 3628 N N . ARG B 1 215 ? 4.371 -8 9.039 1 98.06 215 ARG B N 1
ATOM 3629 C CA . ARG B 1 215 ? 3.795 -7.77 10.359 1 98.06 215 ARG B CA 1
ATOM 3630 C C . ARG B 1 215 ? 2.561 -6.879 10.266 1 98.06 215 ARG B C 1
ATOM 3632 O O . ARG B 1 215 ? 2.258 -6.133 11.203 1 98.06 215 ARG B O 1
ATOM 3639 N N . ALA B 1 216 ? 1.905 -6.867 9.125 1 98.38 216 ALA B N 1
ATOM 3640 C CA . ALA B 1 216 ? 0.662 -6.117 8.977 1 98.38 216 ALA B CA 1
ATOM 3641 C C . ALA B 1 216 ? -0.409 -6.633 9.938 1 98.38 216 ALA B C 1
ATOM 3643 O O . ALA B 1 216 ? -1.172 -5.852 10.508 1 98.38 216 ALA B O 1
ATOM 3644 N N . ALA B 1 217 ? -0.522 -7.891 10.109 1 97 217 ALA B N 1
ATOM 3645 C CA . ALA B 1 217 ? -1.431 -8.57 11.031 1 97 217 ALA B CA 1
ATOM 3646 C C . ALA B 1 217 ? -0.69 -9.625 11.852 1 97 217 ALA B C 1
ATOM 3648 O O . ALA B 1 217 ? -0.746 -10.812 11.547 1 97 217 ALA B O 1
ATOM 3649 N N . PRO B 1 218 ? -0.181 -9.023 12.992 1 91.12 218 PRO B N 1
ATOM 3650 C CA . PRO B 1 218 ? 0.573 -9.984 13.812 1 91.12 218 PRO B CA 1
ATOM 3651 C C . PRO B 1 218 ? -0.285 -11.148 14.297 1 91.12 218 PRO B C 1
ATOM 3653 O O . PRO B 1 218 ? -1.463 -10.961 14.617 1 91.12 218 PRO B O 1
ATOM 3656 N N . GLY B 1 219 ? 0.077 -12.305 14.188 1 92.75 219 GLY B N 1
ATOM 3657 C CA . GLY B 1 219 ? -0.663 -13.492 14.578 1 92.75 219 GLY B CA 1
ATOM 3658 C C . GLY B 1 219 ? -1.023 -14.391 13.406 1 92.75 219 GLY B C 1
ATOM 3659 O O . GLY B 1 219 ? -1.327 -15.57 13.594 1 92.75 219 GLY B O 1
ATOM 3660 N N . LEU B 1 220 ? -1.136 -13.672 12.281 1 96.12 220 LEU B N 1
ATOM 3661 C CA . LEU B 1 220 ? -1.379 -14.453 11.07 1 96.12 220 LEU B CA 1
ATOM 3662 C C . LEU B 1 220 ? -0.065 -14.852 10.406 1 96.12 220 LEU B C 1
ATOM 3664 O O . LEU B 1 220 ? 0.582 -14.023 9.758 1 96.12 220 LEU B O 1
ATOM 3668 N N . GLU B 1 221 ? 0.326 -16.016 10.625 1 96.88 221 GLU B N 1
ATOM 3669 C CA . GLU B 1 221 ? 1.536 -16.547 10.008 1 96.88 221 GLU B CA 1
ATOM 3670 C C . GLU B 1 221 ? 1.21 -17.703 9.07 1 96.88 221 GLU B C 1
ATOM 3672 O O . GLU B 1 221 ? 0.214 -18.406 9.258 1 96.88 221 GLU B O 1
ATOM 3677 N N . PRO B 1 222 ? 2.043 -17.859 8.086 1 98.38 222 PRO B N 1
ATOM 3678 C CA . PRO B 1 222 ? 1.757 -18.922 7.121 1 98.38 222 PRO B CA 1
ATOM 3679 C C . PRO B 1 222 ? 1.565 -20.281 7.781 1 98.38 222 PRO B C 1
ATOM 3681 O O . PRO B 1 222 ? 2.242 -20.609 8.766 1 98.38 222 PRO B O 1
ATOM 3684 N N . THR B 1 223 ? 0.615 -21.109 7.246 1 98.31 223 THR B N 1
ATOM 3685 C CA . THR B 1 223 ? 0.443 -22.484 7.691 1 98.31 223 THR B CA 1
ATOM 3686 C C . THR B 1 223 ? 1.729 -23.281 7.492 1 98.31 223 THR B C 1
ATOM 3688 O O . THR B 1 223 ? 2.107 -24.078 8.352 1 98.31 223 THR B O 1
ATOM 3691 N N . ALA B 1 224 ? 2.385 -23.047 6.375 1 98.56 224 ALA B N 1
ATOM 3692 C CA . ALA B 1 224 ? 3.686 -23.625 6.066 1 98.56 224 ALA B CA 1
ATOM 3693 C C . ALA B 1 224 ? 4.52 -22.703 5.195 1 98.56 224 ALA B C 1
ATOM 3695 O O . ALA B 1 224 ? 3.973 -21.844 4.484 1 98.56 224 ALA B O 1
ATOM 3696 N N . ILE B 1 225 ? 5.797 -22.828 5.305 1 98.62 225 ILE B N 1
ATOM 3697 C CA . ILE B 1 225 ? 6.766 -22.078 4.508 1 98.62 225 ILE B CA 1
ATOM 3698 C C . ILE B 1 225 ? 7.633 -23.062 3.709 1 98.62 225 ILE B C 1
ATOM 3700 O O . ILE B 1 225 ? 8.164 -24.031 4.262 1 98.62 225 ILE B O 1
ATOM 3704 N N . VAL B 1 226 ? 7.703 -22.875 2.438 1 98.62 226 VAL B N 1
ATOM 3705 C CA . VAL B 1 226 ? 8.578 -23.688 1.599 1 98.62 226 VAL B CA 1
ATOM 3706 C C . VAL B 1 226 ? 9.453 -22.781 0.73 1 98.62 226 VAL B C 1
ATOM 3708 O O . VAL B 1 226 ? 9.195 -21.578 0.63 1 98.62 226 VAL B O 1
ATOM 3711 N N . ASN B 1 227 ? 10.477 -23.312 0.062 1 97.81 227 ASN B N 1
ATOM 3712 C CA . ASN B 1 227 ? 11.367 -22.547 -0.8 1 97.81 227 ASN B CA 1
ATOM 3713 C C . ASN B 1 227 ? 11.148 -22.875 -2.273 1 97.81 227 ASN B C 1
ATOM 3715 O O . ASN B 1 227 ? 11.734 -22.25 -3.15 1 97.81 227 ASN B O 1
ATOM 3719 N N . SER B 1 228 ? 10.234 -23.875 -2.449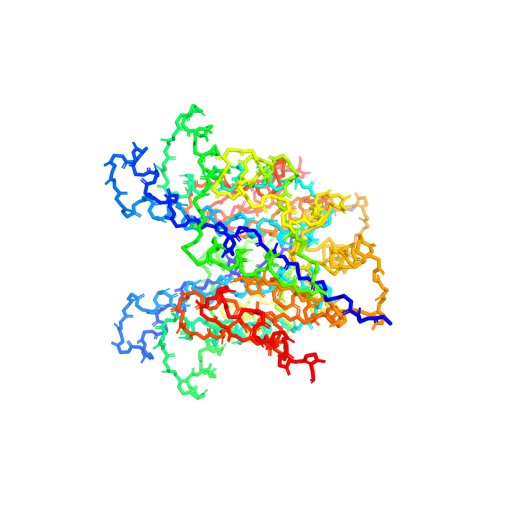 1 97.88 228 SER B N 1
ATOM 3720 C CA . SER B 1 228 ? 9.93 -24.297 -3.812 1 97.88 228 SER B CA 1
ATOM 3721 C C . SER B 1 228 ? 8.5 -24.812 -3.928 1 97.88 228 SER B C 1
ATOM 3723 O O . SER B 1 228 ? 8.008 -25.5 -3.027 1 97.88 228 SER B O 1
ATOM 3725 N N . LEU B 1 229 ? 7.871 -24.562 -5.074 1 97.81 229 LEU B N 1
ATOM 3726 C CA . LEU B 1 229 ? 6.52 -25.047 -5.336 1 97.81 229 LEU B CA 1
ATOM 3727 C C . LEU B 1 229 ? 6.484 -26.578 -5.359 1 97.81 229 LEU B C 1
ATOM 3729 O O . LEU B 1 229 ? 5.43 -27.172 -5.152 1 97.81 229 LEU B O 1
ATOM 3733 N N . GLU B 1 230 ? 7.621 -27.156 -5.578 1 97.38 230 GLU B N 1
ATOM 3734 C CA . GLU B 1 230 ? 7.691 -28.609 -5.66 1 97.38 230 GLU B CA 1
ATOM 3735 C C . GLU B 1 230 ? 7.344 -29.266 -4.32 1 97.38 230 GLU B C 1
ATOM 3737 O O . GLU B 1 230 ? 7.055 -30.453 -4.262 1 97.38 230 GLU B O 1
ATOM 3742 N N . GLU B 1 231 ? 7.375 -28.484 -3.27 1 97.94 231 GLU B N 1
ATOM 3743 C CA . GLU B 1 231 ? 7.215 -29.016 -1.92 1 97.94 231 GLU B CA 1
ATOM 3744 C C . GLU B 1 231 ? 5.758 -28.984 -1.478 1 97.94 231 GLU B C 1
ATOM 3746 O O . GLU B 1 231 ? 5.398 -29.547 -0.448 1 97.94 231 GLU B O 1
ATOM 3751 N N . ILE B 1 232 ? 4.828 -28.359 -2.252 1 97.69 232 ILE B N 1
ATOM 3752 C CA . ILE B 1 232 ? 3.521 -28 -1.711 1 97.69 232 ILE B CA 1
ATOM 3753 C C . ILE B 1 232 ? 2.684 -29.266 -1.5 1 97.69 232 ILE B C 1
ATOM 3755 O O . ILE B 1 232 ? 1.93 -29.359 -0.529 1 97.69 232 ILE B O 1
ATOM 3759 N N . LEU B 1 233 ? 2.785 -30.266 -2.369 1 96.62 233 LEU B N 1
ATOM 3760 C CA . LEU B 1 233 ? 1.976 -31.469 -2.215 1 96.62 233 LEU B CA 1
ATOM 3761 C C . LEU B 1 233 ? 2.365 -32.219 -0.952 1 96.62 233 LEU B C 1
ATOM 3763 O O . LEU B 1 233 ? 1.501 -32.75 -0.244 1 96.62 233 LEU B O 1
ATOM 3767 N N . HIS B 1 234 ? 3.68 -32.312 -0.743 1 96.31 234 HIS B N 1
ATOM 3768 C CA . HIS B 1 234 ? 4.156 -32.969 0.47 1 96.31 234 HIS B CA 1
ATOM 3769 C C . HIS B 1 234 ? 3.613 -32.281 1.718 1 96.31 234 HIS B C 1
ATOM 3771 O O . HIS B 1 234 ? 3.146 -32.938 2.645 1 96.31 234 HIS B O 1
ATOM 3777 N N . VAL B 1 235 ? 3.635 -30.953 1.768 1 97.5 235 VAL B N 1
ATOM 3778 C CA . VAL B 1 235 ? 3.145 -30.172 2.895 1 97.5 235 VAL B CA 1
ATOM 3779 C C . VAL B 1 235 ? 1.652 -30.422 3.094 1 97.5 235 VAL B C 1
ATOM 3781 O O . VAL B 1 235 ? 1.201 -30.656 4.219 1 97.5 235 VAL B O 1
ATOM 3784 N N . ILE B 1 236 ? 0.91 -30.391 1.99 1 96.44 236 ILE B N 1
ATOM 3785 C CA . ILE B 1 236 ? -0.538 -30.562 2.051 1 96.44 236 ILE B CA 1
ATOM 3786 C C . ILE B 1 236 ? -0.876 -31.953 2.57 1 96.44 236 ILE B C 1
ATOM 3788 O O . ILE B 1 236 ? -1.759 -32.125 3.416 1 96.44 236 ILE B O 1
ATOM 3792 N N . HIS B 1 237 ? -0.189 -33 2.119 1 93.44 237 HIS B N 1
ATOM 3793 C CA . HIS B 1 237 ? -0.408 -34.375 2.57 1 93.44 237 HIS B CA 1
ATOM 3794 C C . HIS B 1 237 ? -0.139 -34.531 4.066 1 93.44 237 HIS B C 1
ATOM 3796 O O . HIS B 1 237 ? -0.892 -35.188 4.777 1 93.44 237 HIS B O 1
ATOM 3802 N N . ASP B 1 238 ? 0.924 -33.844 4.527 1 93.5 238 ASP B N 1
ATOM 3803 C CA . ASP B 1 238 ? 1.313 -33.938 5.934 1 93.5 238 ASP B CA 1
ATOM 3804 C C . ASP B 1 238 ? 0.277 -33.25 6.828 1 93.5 238 ASP B C 1
ATOM 3806 O O . ASP B 1 238 ? 0.125 -33.625 7.996 1 93.5 238 ASP B O 1
ATOM 3810 N N . HIS B 1 239 ? -0.437 -32.25 6.309 1 91.5 239 HIS B N 1
ATOM 3811 C CA . HIS B 1 239 ? -1.388 -31.484 7.105 1 91.5 239 HIS B CA 1
ATOM 3812 C C . HIS B 1 239 ? -2.787 -32.094 7.023 1 91.5 239 HIS B C 1
ATOM 3814 O O . HIS B 1 239 ? -3.639 -31.797 7.871 1 91.5 239 HIS B O 1
ATOM 3820 N N . THR B 1 240 ? -3.186 -32.688 5.984 1 80.12 240 THR B N 1
ATOM 3821 C CA . THR B 1 240 ? -4.527 -33.219 5.793 1 80.12 240 THR B CA 1
ATOM 3822 C C . THR B 1 240 ? -4.578 -34.688 6.191 1 80.12 240 THR B C 1
ATOM 3824 O O . THR B 1 240 ? -5.656 -35.25 6.445 1 80.12 240 THR B O 1
ATOM 3827 N N . GLY B 1 241 ? -3.447 -35.438 6.234 1 65 241 GLY B N 1
ATOM 3828 C CA . GLY B 1 241 ? -3.41 -36.812 6.66 1 65 241 GLY B CA 1
ATOM 3829 C C . GLY B 1 241 ? -3.25 -36.969 8.156 1 65 241 GLY B C 1
ATOM 3830 O O . GLY B 1 241 ? -2.947 -36.031 8.867 1 65 241 GLY B O 1
#

Sequence (482 aa):
MAQTTVIAFDVYGTLLSPGSIARDLEQYVNYDKERAQSIATLWRRYQLEYTWRLNSMGLYISFEEVTHNALIHALLDTGTSIQDDGIKELLQMHDNMAAFPDVEPALDQLARAQNVMPIIFTNGTSNMVSKSILQSGPLSHHREIFRDLVSVDDIRKFKPAPEVYRYLAQRVGKCVPEMKDIWVISSNPFDIIGALHVGMRVIWIDRSGKGWADRAAPGLEPTAIVNSLEEILHVIHDHTGMAQTTVIAFDVYGTLLSPGSIARDLEQYVNYDKERAQSIATLWRRYQLEYTWRLNSMGLYISFEEVTHNALIHALLDTGTSIQDDGIKELLQMHDNMAAFPDVEPALDQLARAQNVMPIIFTNGTSNMVSKSILQSGPLSHHREIFRDLVSVDDIRKFKPAPEVYRYLAQRVGKCVPEMKDIWVISSNPFDIIGALHVGMRVIWIDRSGKGWADRAAPGLEPTAIVNSLEEILHVIHDHTG

pLDDT: mean 93.37, std 8.37, range [46.16, 98.94]

Radius of gyration: 23.66 Å; Cα contacts (8 Å, |Δi|>4): 876; chains: 2; bounding box: 51×76×53 Å

Nearest PDB structures (foldseek):
  1zrm-assembly1_A  TM=9.541E-01  e=1.656E-20  Pseudomonas sp. YL
  3um9-assembly1_B  TM=9.314E-01  e=1.024E-20  Polaromonas sp. JS666
  3umb-assembly1_A-2  TM=8.850E-01  e=7.301E-19  Ralstonia solanacearum
  1qq5-assembly1_B  TM=8.315E-01  e=3.769E-19  Xanthobacter autotrophicus
  1aq6-assembly1_B  TM=8.362E-01  e=6.474E-19  Xanthobacter autotrophicus

Solvent-accessible surface area (backbone atoms only — not comparable to full-atom values): 25244 Å² total; per-residue (Å²): 125,83,75,64,36,36,38,31,32,33,39,84,60,45,38,27,34,65,70,59,49,25,64,64,38,13,77,71,52,83,59,34,60,68,60,16,41,50,35,43,52,40,20,53,49,40,31,54,50,32,43,22,46,29,40,25,49,73,44,74,73,55,44,63,56,40,46,52,32,15,42,54,29,21,29,56,77,67,72,49,78,70,54,71,70,53,50,53,50,50,53,50,46,65,34,51,38,51,52,38,86,44,41,63,62,24,51,55,52,54,66,70,50,76,60,59,44,38,27,40,38,32,60,44,34,69,67,47,43,39,48,22,34,48,56,85,18,82,40,27,91,50,42,83,57,40,78,46,78,47,40,24,58,82,74,59,47,36,74,30,20,51,66,44,56,52,48,50,32,51,76,73,73,38,54,80,90,43,28,61,51,32,33,40,39,32,46,48,66,61,53,46,42,26,38,43,72,67,46,25,36,29,38,33,40,40,77,82,70,78,70,93,53,85,41,76,54,79,88,60,68,66,75,38,78,39,71,45,60,64,49,49,65,61,54,50,49,66,70,74,99,124,83,76,62,36,36,38,30,30,33,38,86,60,45,37,27,34,65,72,58,50,24,65,65,39,12,76,72,52,82,59,35,60,67,60,16,42,50,35,43,52,40,20,54,48,40,31,53,50,32,42,22,47,28,40,24,49,75,46,73,74,54,45,64,54,41,45,51,32,15,41,55,30,21,30,57,78,68,72,48,79,73,54,70,68,53,50,53,50,50,54,50,46,65,35,53,37,51,53,38,85,45,41,63,63,25,50,56,52,54,66,71,49,77,60,58,44,39,27,42,39,32,59,43,35,68,69,49,42,39,49,24,33,47,52,90,19,82,40,27,90,49,42,81,58,41,79,46,78,47,41,25,56,79,72,58,47,37,74,29,20,52,67,44,56,52,48,51,32,52,76,71,72,38,54,79,94,44,28,62,51,32,32,40,39,31,45,47,67,61,54,45,42,26,39,42,71,68,46,26,36,28,40,33,40,38,77,82,70,79,68,92,53,85,40,74,54,80,88,60,66,64,74,38,78,41,71,43,60,63,48,50,62,61,54,51,50,67,70,75,98